Protein AF-A0A413T4M8-F1 (afdb_monomer_lite)

Foldseek 3Di:
DDWDDDCPPPDVPDDDDTDQFFQWEWEKEFEPDPQKDWQKKKKWFFAPAADRDDDDDDPPDDAHDIDMDMDGCVVPPAPDRITTDDITHFDDDPAWIKMWIWMQHNNDTDIEIDTGRGDDTQKYWYWYWDDDPRDIYTDIDIDGNDDPDPPDPDPPAFKAWDPVPKDADPPWDADPRRLEIEAEQAWDKIKTFMKGFPPWDKDKDDDWPQKDKDKAADDDPDDGDTDRGIMIIMTHHHADAPDDTAWMWTFIDDPPHTDGIRIYHYDHQQKHFPDAQADQDSVQEGESLADDFFFHTKMFGDDQKDKDKAFPPPAFPQWDWDADPDPRIITIGGADAALPPPQPFDKGKMKTWIAHPVRDTDDIHMYIYTRHDAHWWQDPNWTWHQAFFAFQQADRVRGCGSNNPPDDQVCVLVCLQPPDLVVNQSRLHFWDFAPDRGGFHWDADPLGIDTPPQDPDGDALQPDDQCNRHYPQKGFAADVVCQCVAQDQKHFAFAAWDWDQGVVRFIKIKHWDWHFHDDPNHTLGTWIWMWIAGPPPRIIRIHIHQAKADDDDHPRGDGQWAWARHYNHGQWTWIWRDDDNPDPPRGTIITHTDGDDSSMIHTYIIIRDDHPHYGD

Radius of gyration: 43.35 Å; chains: 1; bounding box: 119×50×100 Å

Sequence (616 aa):
MGGQVDLKYAGHGETLNMELRRSVARVDLMMPVEGVEVMSVTMRGIPADGLLFPSDGVPVGTPGETMTWTRQLTDEPLPEGGGVLRYLPVAPLEAPVEIEALLLVNGNRHWVRTQVPALKSNTVYTLRVLGMGAQAFLDVVASDWIETDPVTPEVSQKVYVDASGSVLPEGARLSLHADTVFVPFQNNVIRLAIAGTSGLQASIDGYVDGVRVELDTEADQRQKGMERIAMAEIESVKCMPGEKRGFIHLNFSADEVQEGRIVVAFDRNPFQVTEGRVSFGADGICDLGTYADGTLAHLELDGDYELRLRLPEGEDPWAKLFPGETDSEFVLEGGWKPNDPLADGRAQQVELVIYGSDGSELDSYVVKRRNWGLPVVCVNGTWWCKYNLRGNVRSFEDQVTIADDPVSADQLGEYLLTCSNERFLELLGDQYQGGNLQGLKLQSGDNGFWYEGFSASAQDFGAMDASAMAPAGYEIPDYDDFRFFAWGNDCALGYGSDAFDNGLGQRLSYTITERILTVNGKEYGPVNVYDFYHEADGSHWVMASLGHQWDASEGSVSRMVALFATSGRKGMTWGIEGYPANSSGGRRSWIKYAANNSSKTRTIRCIKTPVRYMYE

Structure (mmCIF, N/CA/C/O backbone):
data_AF-A0A413T4M8-F1
#
_entry.id   AF-A0A413T4M8-F1
#
loop_
_atom_site.group_PDB
_atom_site.id
_atom_site.type_symbol
_atom_site.label_atom_id
_atom_site.label_alt_id
_atom_site.label_comp_id
_atom_site.label_asym_id
_atom_site.label_entity_id
_atom_site.label_seq_id
_atom_site.pdbx_PDB_ins_code
_atom_site.Cartn_x
_atom_site.Cartn_y
_atom_site.Cartn_z
_atom_site.occupancy
_atom_site.B_iso_or_equiv
_atom_site.auth_seq_id
_atom_site.auth_comp_id
_atom_site.auth_asym_id
_atom_site.auth_atom_id
_atom_site.pdbx_PDB_model_num
ATOM 1 N N . MET A 1 1 ? -45.191 10.159 34.025 1.00 72.81 1 MET A N 1
ATOM 2 C CA . MET A 1 1 ? -44.902 11.468 34.655 1.00 72.81 1 MET A CA 1
ATOM 3 C C . MET A 1 1 ? -43.544 11.919 34.152 1.00 72.81 1 MET A C 1
ATOM 5 O O . MET A 1 1 ? -42.728 11.050 33.876 1.00 72.81 1 MET A O 1
ATOM 9 N N . GLY A 1 2 ? -43.319 13.219 33.996 1.00 69.62 2 GLY A N 1
ATOM 10 C CA . GLY A 1 2 ? -42.044 13.788 33.561 1.00 69.62 2 GLY A CA 1
ATOM 11 C C . GLY A 1 2 ? -41.648 14.962 34.453 1.00 69.62 2 GLY A C 1
ATOM 12 O O . GLY A 1 2 ? -42.515 15.649 34.994 1.00 69.62 2 GLY A O 1
ATOM 13 N N . GLY A 1 3 ? -40.348 15.165 34.624 1.00 71.25 3 GLY A N 1
ATOM 14 C CA . GLY A 1 3 ? -39.758 16.296 35.333 1.00 71.25 3 GLY A CA 1
ATOM 15 C C . GLY A 1 3 ? -38.363 16.572 34.784 1.00 71.25 3 GLY A C 1
ATOM 16 O O . GLY A 1 3 ? -37.712 15.671 34.259 1.00 71.25 3 GLY A O 1
ATOM 17 N N . GLN A 1 4 ? -37.924 17.822 34.863 1.00 74.50 4 GLN A N 1
ATOM 18 C CA . GLN A 1 4 ? -36.598 18.234 34.420 1.00 74.50 4 GLN A CA 1
ATOM 19 C C . GLN A 1 4 ? -36.006 19.174 35.466 1.00 74.50 4 GLN A C 1
ATOM 21 O O . GLN A 1 4 ? -36.710 20.025 36.007 1.00 74.50 4 GLN A O 1
ATOM 26 N N . VAL A 1 5 ? -34.713 19.020 35.741 1.00 76.06 5 VAL A N 1
ATOM 27 C CA . VAL A 1 5 ? -33.950 19.896 36.633 1.00 76.06 5 VAL A CA 1
ATOM 28 C C . VAL A 1 5 ? -32.667 20.331 35.925 1.00 76.06 5 VAL A C 1
ATOM 30 O O . VAL A 1 5 ? -32.027 19.523 35.251 1.00 76.06 5 VAL A O 1
ATOM 33 N N . ASP A 1 6 ? -32.323 21.616 36.021 1.00 74.38 6 ASP A N 1
ATOM 34 C CA . ASP A 1 6 ? -31.063 22.146 35.491 1.00 74.38 6 ASP A CA 1
ATOM 35 C C . ASP A 1 6 ? -29.937 21.871 36.493 1.00 74.38 6 ASP A C 1
ATOM 37 O O . ASP A 1 6 ? -30.046 22.187 37.678 1.00 74.38 6 ASP A O 1
ATOM 41 N N . LEU A 1 7 ? -28.852 21.278 36.004 1.00 75.94 7 LEU A N 1
ATOM 42 C CA . LEU A 1 7 ? -27.704 20.876 36.810 1.00 75.94 7 LEU A CA 1
ATOM 43 C C . LEU A 1 7 ? -26.599 21.939 36.857 1.00 75.94 7 LEU A C 1
ATOM 45 O O . LEU A 1 7 ? -25.630 21.761 37.588 1.00 75.94 7 LEU A O 1
ATOM 49 N N . LYS A 1 8 ? -26.723 23.055 36.122 1.00 74.06 8 LYS A N 1
ATOM 50 C CA . LYS A 1 8 ? -25.670 24.086 35.999 1.00 74.06 8 LYS A CA 1
ATOM 51 C C . LYS A 1 8 ? -25.175 24.678 37.321 1.00 74.06 8 LYS A C 1
ATOM 53 O O . LYS A 1 8 ? -24.082 25.236 37.346 1.00 74.06 8 LYS A O 1
ATOM 58 N N . TYR A 1 9 ? -25.960 24.575 38.391 1.00 61.00 9 TYR A N 1
ATOM 59 C CA . TYR A 1 9 ? -25.631 25.123 39.710 1.00 61.00 9 TYR A CA 1
ATOM 60 C C . TYR A 1 9 ? -25.617 24.073 40.827 1.00 61.00 9 TYR A C 1
ATOM 62 O O . TYR A 1 9 ? -25.522 24.446 41.992 1.00 61.00 9 TYR A O 1
ATOM 70 N N . ALA A 1 10 ? -25.724 22.783 40.496 1.00 64.81 10 ALA A N 1
ATOM 71 C CA . ALA A 1 10 ? -25.725 21.722 41.496 1.00 64.81 10 ALA A CA 1
ATOM 72 C C . ALA A 1 10 ? -24.299 21.466 42.010 1.00 64.81 10 ALA A C 1
ATOM 74 O O . ALA A 1 10 ? -23.398 21.148 41.229 1.00 64.81 10 ALA A O 1
ATOM 75 N N . GLY A 1 11 ? -24.085 21.612 43.320 1.00 60.09 11 GLY A N 1
ATOM 76 C CA . GLY A 1 11 ? -22.821 21.259 43.962 1.00 60.09 11 GLY A CA 1
ATOM 77 C C . GLY A 1 11 ? -22.603 19.744 44.013 1.00 60.09 11 GLY A C 1
ATOM 78 O O . GLY A 1 11 ? -23.547 18.953 44.014 1.00 60.09 11 GLY A O 1
ATOM 79 N N . HIS A 1 12 ? -21.340 19.316 44.089 1.00 53.00 12 HIS A N 1
ATOM 80 C CA . HIS A 1 12 ? -21.003 17.900 44.251 1.00 53.00 12 HIS A CA 1
ATOM 81 C C . HIS A 1 12 ? -21.592 17.361 45.570 1.00 53.00 12 HIS A C 1
ATOM 83 O O . HIS A 1 12 ? -21.214 17.815 46.648 1.00 53.00 12 HIS A O 1
ATOM 89 N N . GLY A 1 13 ? -22.499 16.382 45.486 1.00 61.88 13 GLY A N 1
ATOM 90 C CA . GLY A 1 13 ? -23.112 15.730 46.652 1.00 61.88 13 GLY A CA 1
ATOM 91 C C . GLY A 1 13 ? -24.388 16.387 47.196 1.00 61.88 13 GLY A C 1
ATOM 92 O O . GLY A 1 13 ? -24.892 15.944 48.226 1.00 61.88 13 GLY A O 1
ATOM 93 N N . GLU A 1 14 ? -24.936 17.410 46.532 1.00 64.88 14 GLU A N 1
ATOM 94 C CA . GLU A 1 14 ? -26.216 18.004 46.934 1.00 64.88 14 GLU A CA 1
ATOM 95 C C . GLU A 1 14 ? -27.418 17.167 46.478 1.00 64.88 14 GLU A C 1
ATOM 97 O O . GLU A 1 14 ? -27.469 16.642 45.366 1.00 64.88 14 GLU A O 1
ATOM 102 N N . THR A 1 15 ? -28.424 17.061 47.351 1.00 58.97 15 THR A N 1
ATOM 103 C CA . THR A 1 15 ? -29.712 16.449 47.006 1.00 58.97 15 THR A CA 1
ATOM 104 C C . THR A 1 15 ? -30.529 17.423 46.166 1.00 58.97 15 THR A C 1
ATOM 106 O O . THR A 1 15 ? -30.882 18.508 46.629 1.00 58.97 15 THR A O 1
ATOM 109 N N . LEU A 1 16 ? -30.861 17.023 44.941 1.00 65.25 16 LEU A N 1
ATOM 110 C CA . LEU A 1 16 ? -31.746 17.778 44.060 1.00 65.25 16 LEU A CA 1
ATOM 111 C C . LEU A 1 16 ? -33.169 17.236 44.159 1.00 65.25 16 LEU A C 1
ATOM 113 O O . LEU A 1 16 ? -33.408 16.044 43.974 1.00 65.25 16 LEU A O 1
ATOM 117 N N . ASN A 1 17 ? -34.123 18.131 44.400 1.00 68.12 17 ASN A N 1
ATOM 118 C CA . ASN A 1 17 ? -35.540 17.800 44.335 1.00 68.12 17 ASN A CA 1
ATOM 119 C C . ASN A 1 17 ? -36.047 18.058 42.915 1.00 68.12 17 ASN A C 1
ATOM 121 O O . ASN A 1 17 ? -36.022 19.194 42.442 1.00 68.12 17 ASN A O 1
ATOM 125 N N . MET A 1 18 ? -36.521 17.010 42.245 1.00 72.75 18 MET A N 1
ATOM 126 C CA . MET A 1 18 ? -37.172 17.109 40.941 1.00 72.75 18 MET A CA 1
ATOM 127 C C . MET A 1 18 ? -38.675 16.895 41.108 1.00 72.75 18 MET A C 1
ATOM 129 O O . MET A 1 18 ? -39.115 15.834 41.548 1.00 72.75 18 MET A O 1
ATOM 133 N N . GLU A 1 19 ? -39.470 17.895 40.733 1.00 72.25 19 GLU A N 1
ATOM 134 C CA . GLU A 1 19 ? -40.925 17.759 40.710 1.00 72.25 19 GLU A CA 1
ATOM 135 C C . GLU A 1 19 ? -41.342 16.944 39.476 1.00 72.25 19 GLU A C 1
ATOM 137 O O . GLU A 1 19 ? -41.067 17.325 38.336 1.00 72.25 19 GLU A O 1
ATOM 142 N N . LEU A 1 20 ? -42.011 15.813 39.699 1.00 73.00 20 LEU A N 1
ATOM 143 C CA . LEU A 1 20 ? -42.605 15.014 38.632 1.00 73.00 20 LEU A CA 1
ATOM 144 C C . LEU A 1 20 ? -44.057 15.440 38.413 1.00 73.00 20 LEU A C 1
ATOM 146 O O . LEU A 1 20 ? -44.863 15.427 39.342 1.00 73.00 20 LEU A O 1
ATOM 150 N N . ARG A 1 21 ? -44.421 15.751 37.166 1.00 73.62 21 ARG A N 1
ATOM 151 C CA . ARG A 1 21 ? -45.798 16.088 36.775 1.00 73.62 21 ARG A CA 1
ATOM 152 C C . ARG A 1 21 ? -46.383 15.029 35.851 1.00 73.62 21 ARG A C 1
ATOM 154 O O . ARG A 1 21 ? -45.683 14.410 35.045 1.00 73.62 21 ARG A O 1
ATOM 161 N N . ARG A 1 22 ? -47.691 14.779 35.953 1.00 82.00 22 ARG A N 1
ATOM 162 C CA . ARG A 1 22 ? -48.397 13.887 35.016 1.00 82.00 22 ARG A CA 1
ATOM 163 C C . ARG A 1 22 ? -48.385 14.515 33.624 1.00 82.00 22 ARG A C 1
ATOM 165 O O . ARG A 1 22 ? -48.766 15.666 33.479 1.00 82.00 22 ARG A O 1
ATOM 172 N N . SER A 1 23 ? -47.997 13.747 32.609 1.00 80.88 23 SER A N 1
ATOM 173 C CA . SER A 1 23 ? -47.945 14.168 31.197 1.00 80.88 23 SER A CA 1
ATOM 174 C C . SER A 1 23 ? -49.312 14.127 30.491 1.00 80.88 23 SER A C 1
ATOM 176 O O . SER A 1 23 ? -49.409 14.337 29.288 1.00 80.88 23 SER A O 1
ATOM 178 N N . VAL A 1 24 ? -50.381 13.845 31.238 1.00 87.25 24 VAL A N 1
ATOM 179 C CA . VAL A 1 24 ? -51.751 13.668 30.738 1.00 87.25 24 VAL A CA 1
ATOM 180 C C . VAL A 1 24 ? -52.717 14.604 31.463 1.00 87.25 24 VAL A C 1
ATOM 182 O O . VAL A 1 24 ? -52.433 15.055 32.577 1.00 87.25 24 VAL A O 1
ATOM 185 N N . ALA A 1 25 ? -53.865 14.868 30.845 1.00 89.00 25 ALA A N 1
ATOM 186 C CA . ALA A 1 25 ? -55.013 15.521 31.468 1.00 89.00 25 ALA A CA 1
ATOM 187 C C . ALA A 1 25 ? -56.034 14.466 31.922 1.00 89.00 25 ALA A C 1
ATOM 189 O O . ALA A 1 25 ? -56.146 13.406 31.306 1.00 89.00 25 ALA A O 1
ATOM 190 N N . ARG A 1 26 ? -56.808 14.748 32.971 1.00 91.44 26 ARG A N 1
ATOM 191 C CA . ARG A 1 26 ? -57.950 13.916 33.388 1.00 91.44 26 ARG A CA 1
ATOM 192 C C . ARG A 1 26 ? -59.250 14.630 33.049 1.00 91.44 26 ARG A C 1
ATOM 194 O O . ARG A 1 26 ? -59.364 15.821 33.312 1.00 91.44 26 ARG A O 1
ATOM 201 N N . VAL A 1 27 ? -60.224 13.919 32.492 1.00 91.44 27 VAL A N 1
ATOM 202 C CA . VAL A 1 27 ? -61.577 14.440 32.274 1.00 91.44 27 VAL A CA 1
ATOM 203 C C . VAL A 1 27 ? -62.548 13.685 33.167 1.00 91.44 27 VAL A C 1
ATOM 205 O O . VAL A 1 27 ? -62.638 12.460 33.082 1.00 91.44 27 VAL A O 1
ATOM 208 N N . ASP A 1 28 ? -63.291 14.427 33.979 1.00 89.94 28 ASP A N 1
ATOM 209 C CA . ASP A 1 28 ? -64.316 13.916 34.886 1.00 89.94 28 ASP A CA 1
ATOM 210 C C . ASP A 1 28 ? -65.698 14.376 34.404 1.00 89.94 28 ASP A C 1
ATOM 212 O O . ASP A 1 28 ? -65.832 15.436 33.794 1.00 89.94 28 ASP A O 1
ATOM 216 N N . LEU A 1 29 ? -66.742 13.600 34.689 1.00 87.44 29 LEU A N 1
ATOM 217 C CA . LEU A 1 29 ? -68.137 14.002 34.506 1.00 87.44 29 LEU A CA 1
ATOM 218 C C . LEU A 1 29 ? -68.797 14.127 35.870 1.00 87.44 29 LEU A C 1
ATOM 220 O O . LEU A 1 29 ? -68.722 13.199 36.667 1.00 87.44 29 LEU A O 1
ATOM 224 N N . MET A 1 30 ? -69.478 15.241 36.111 1.00 81.56 30 MET A N 1
ATOM 225 C CA . MET A 1 30 ? -70.286 15.479 37.300 1.00 81.56 30 MET A CA 1
ATOM 226 C C . MET A 1 30 ? -71.749 15.647 36.884 1.00 81.56 30 MET A C 1
ATOM 228 O O . MET A 1 30 ? -72.073 16.479 36.030 1.00 81.56 30 MET A O 1
ATOM 232 N N . MET A 1 31 ? -72.631 14.870 37.514 1.00 69.19 31 MET A N 1
ATOM 233 C CA . MET A 1 31 ? -74.070 14.840 37.225 1.00 69.19 31 MET A CA 1
ATOM 234 C C . MET A 1 31 ? -74.871 15.259 38.466 1.00 69.19 31 MET A C 1
ATOM 236 O O . MET A 1 31 ? -75.424 14.408 39.155 1.00 69.19 31 MET A O 1
ATOM 240 N N . PRO A 1 32 ? -74.921 16.560 38.801 1.00 55.16 32 PRO A N 1
ATOM 241 C CA . PRO A 1 32 ? -75.498 17.011 40.063 1.00 55.16 32 PRO A CA 1
ATOM 242 C C . PRO A 1 32 ? -77.024 17.217 40.018 1.00 55.16 32 PRO A C 1
ATOM 244 O O . PRO A 1 32 ? -77.591 17.662 41.012 1.00 55.16 32 PRO A O 1
ATOM 247 N N . VAL A 1 33 ? -77.695 16.966 38.884 1.00 62.00 33 VAL A N 1
ATOM 248 C CA . VAL A 1 33 ? -79.102 17.355 38.664 1.00 62.00 33 VAL A CA 1
ATOM 249 C C . VAL A 1 33 ? -80.013 16.131 38.573 1.00 62.00 33 VAL A C 1
ATOM 251 O O . VAL A 1 33 ? -79.901 15.326 37.652 1.00 62.00 33 VAL A O 1
ATOM 254 N N . GLU A 1 34 ? -80.954 16.032 39.509 1.00 61.72 34 GLU A N 1
ATOM 255 C CA . GLU A 1 34 ? -81.989 14.997 39.544 1.00 61.72 34 GLU A CA 1
ATOM 256 C C . GLU A 1 34 ? -82.920 15.116 38.314 1.00 61.72 34 GLU A C 1
ATOM 258 O O . GLU A 1 34 ? -83.369 16.210 37.969 1.00 61.72 34 GLU A O 1
ATOM 263 N N . GLY A 1 35 ? -83.194 14.004 37.619 1.00 62.88 35 GLY A N 1
ATOM 264 C CA . GLY A 1 35 ? -84.037 13.979 36.408 1.00 62.88 35 GLY A CA 1
ATOM 265 C C . GLY A 1 35 ? -83.316 14.235 35.071 1.00 62.88 35 GLY A C 1
ATOM 266 O O . GLY A 1 35 ? -83.982 14.337 34.033 1.00 62.88 35 GLY A O 1
ATOM 267 N N . VAL A 1 36 ? -81.978 14.320 35.074 1.00 71.62 36 VAL A N 1
ATOM 268 C CA . VAL A 1 36 ? -81.140 14.395 33.864 1.00 71.62 36 VAL A CA 1
ATOM 269 C C . VAL A 1 36 ? -80.190 13.201 33.796 1.00 71.62 36 VAL A C 1
ATOM 271 O O . VAL A 1 36 ? -79.350 13.019 34.673 1.00 71.62 36 VAL A O 1
ATOM 274 N N . GLU A 1 37 ? -80.266 12.427 32.716 1.00 78.38 37 GLU A N 1
ATOM 275 C CA . GLU A 1 37 ? -79.347 11.315 32.449 1.00 78.38 37 GLU A CA 1
ATOM 276 C C . GLU A 1 37 ? -78.401 11.673 31.300 1.00 78.38 37 GLU A C 1
ATOM 278 O O . GLU A 1 37 ? -78.826 12.198 30.272 1.00 78.38 37 GLU A O 1
ATOM 283 N N . VAL A 1 38 ? -77.108 11.376 31.439 1.00 83.38 38 VAL A N 1
ATOM 284 C CA . VAL A 1 38 ? -76.147 11.503 30.335 1.00 83.38 38 VAL A CA 1
ATOM 285 C C . VAL A 1 38 ? -76.077 10.155 29.633 1.00 83.38 38 VAL A C 1
ATOM 287 O O . VAL A 1 38 ? -75.626 9.178 30.216 1.00 83.38 38 VAL A O 1
ATOM 290 N N . MET A 1 39 ? -76.513 10.097 28.378 1.00 83.25 39 MET A N 1
ATOM 291 C CA . MET A 1 39 ? -76.513 8.864 27.591 1.00 83.25 39 MET A CA 1
ATOM 292 C C . MET A 1 39 ? -75.148 8.591 26.959 1.00 83.25 39 MET A C 1
ATOM 294 O O . MET A 1 39 ? -74.680 7.456 26.954 1.00 83.25 39 MET A O 1
ATOM 298 N N . SER A 1 40 ? -74.492 9.624 26.425 1.00 88.12 40 SER A N 1
ATOM 299 C CA . SER A 1 40 ? -73.185 9.478 25.778 1.00 88.12 40 SER A CA 1
ATOM 300 C C . SER A 1 40 ? -72.379 10.763 25.804 1.00 88.12 40 SER A C 1
ATOM 302 O O . SER A 1 40 ? -72.962 11.843 25.708 1.00 88.12 40 SER A O 1
ATOM 304 N N . VAL A 1 41 ? -71.052 10.644 25.814 1.00 91.19 41 VAL A N 1
ATOM 305 C CA . VAL A 1 41 ? -70.116 11.764 25.644 1.00 91.19 41 VAL A CA 1
ATOM 306 C C . VAL A 1 41 ? -69.178 11.465 24.479 1.00 91.19 41 VAL A C 1
ATOM 308 O O . VAL A 1 41 ? -68.605 10.380 24.404 1.00 91.19 41 VAL A O 1
ATOM 311 N N . THR A 1 42 ? -69.015 12.431 23.580 1.00 93.31 42 THR A N 1
ATOM 312 C CA . THR A 1 42 ? -68.083 12.409 22.451 1.00 93.31 42 THR A CA 1
ATOM 313 C C . THR A 1 42 ? -67.113 13.575 22.572 1.00 93.31 42 THR A C 1
ATOM 315 O O . THR A 1 42 ? -67.532 14.710 22.766 1.00 93.31 42 THR A O 1
ATOM 318 N N . MET A 1 43 ? -65.823 13.302 22.430 1.00 93.44 43 MET A N 1
ATOM 319 C CA . MET A 1 43 ? -64.750 14.289 22.406 1.00 93.44 43 MET A CA 1
ATOM 320 C C . MET A 1 43 ? -64.007 14.190 21.072 1.00 93.44 43 MET A C 1
ATOM 322 O O . MET A 1 43 ? -63.570 13.101 20.696 1.00 93.44 43 MET A O 1
ATOM 326 N N . ARG A 1 44 ? -63.877 15.301 20.346 1.00 92.38 44 ARG A N 1
ATOM 327 C CA . ARG A 1 44 ? -63.233 15.385 19.023 1.00 92.38 44 ARG A CA 1
ATOM 328 C C . ARG A 1 44 ? -62.028 16.315 19.081 1.00 92.38 44 ARG A C 1
ATOM 330 O O . ARG A 1 44 ? -62.022 17.269 19.852 1.00 92.38 44 ARG A O 1
ATOM 337 N N . GLY A 1 45 ? -61.025 16.038 18.251 1.00 86.69 45 GLY A N 1
ATOM 338 C CA . GLY A 1 45 ? -59.804 16.846 18.204 1.00 86.69 45 GLY A CA 1
ATOM 339 C C . GLY A 1 45 ? -58.832 16.557 19.353 1.00 86.69 45 GLY A C 1
ATOM 340 O O . GLY A 1 45 ? -58.008 17.404 19.672 1.00 86.69 45 GLY A O 1
ATOM 341 N N . ILE A 1 46 ? -58.925 15.386 19.998 1.00 88.62 46 ILE A N 1
ATOM 342 C CA . ILE A 1 46 ? -57.964 14.974 21.036 1.00 88.62 46 ILE A CA 1
ATOM 343 C C . ILE A 1 46 ? -56.638 14.624 20.343 1.00 88.62 46 ILE A C 1
ATOM 345 O O . ILE A 1 46 ? -56.698 13.949 19.316 1.00 88.62 46 ILE A O 1
ATOM 349 N N . PRO A 1 47 ? -55.457 14.986 20.874 1.00 84.00 47 PRO A N 1
ATOM 350 C CA . PRO A 1 47 ? -54.191 14.507 20.317 1.00 84.00 47 PRO A CA 1
ATOM 351 C C . PRO A 1 47 ? -54.134 12.967 20.320 1.00 84.00 47 PRO A C 1
ATOM 353 O O . PRO A 1 47 ? -54.613 12.345 21.268 1.00 84.00 47 PRO A O 1
ATOM 356 N N . ALA A 1 48 ? -53.570 12.330 19.293 1.00 81.56 48 ALA A N 1
ATOM 357 C CA . ALA A 1 48 ? -53.320 10.884 19.323 1.00 81.56 48 ALA A CA 1
ATOM 358 C C . ALA A 1 48 ? -52.168 10.530 20.284 1.00 81.56 48 ALA A C 1
ATOM 360 O O . ALA A 1 48 ? -52.280 9.573 21.049 1.00 81.56 48 ALA A O 1
ATOM 361 N N . ASP A 1 49 ? -51.128 11.370 20.316 1.00 80.19 49 ASP A N 1
ATOM 362 C CA . ASP A 1 49 ? -49.930 11.212 21.144 1.00 80.19 49 ASP A CA 1
ATOM 363 C C . ASP A 1 49 ? -49.725 12.406 22.090 1.00 80.19 49 ASP A C 1
ATOM 365 O O . ASP A 1 49 ? -50.201 13.516 21.842 1.00 80.19 49 ASP A O 1
ATOM 369 N N . GLY A 1 50 ? -49.014 12.182 23.199 1.00 75.50 50 GLY A N 1
ATOM 370 C CA . GLY A 1 50 ? -48.729 13.201 24.214 1.00 75.50 50 GLY A CA 1
ATOM 371 C C . GLY A 1 50 ? -47.234 13.403 24.450 1.00 75.50 50 GLY A C 1
ATOM 372 O O . GLY A 1 50 ? -46.433 12.488 24.266 1.00 75.50 50 GLY A O 1
ATOM 373 N N . LEU A 1 51 ? -46.853 14.597 24.904 1.00 74.31 51 LEU A N 1
ATOM 374 C CA . LEU A 1 51 ? -45.464 14.914 25.245 1.00 74.31 51 LEU A CA 1
ATOM 375 C C . LEU A 1 51 ? -45.123 14.462 26.670 1.00 74.31 51 LEU A C 1
ATOM 377 O O . LEU A 1 51 ? -45.863 14.731 27.615 1.00 74.31 51 LEU A O 1
ATOM 381 N N . LEU A 1 52 ? -43.957 13.830 26.844 1.00 72.75 52 LEU A N 1
ATOM 382 C CA . LEU A 1 52 ? -43.450 13.457 28.172 1.00 72.75 52 LEU A CA 1
ATOM 383 C C . LEU A 1 52 ? -43.055 14.691 29.007 1.00 72.75 52 LEU A C 1
ATOM 385 O O . LEU A 1 52 ? -43.261 14.695 30.220 1.00 72.75 52 LEU A O 1
ATOM 389 N N . PHE A 1 53 ? -42.555 15.741 28.344 1.00 71.69 53 PHE A N 1
ATOM 390 C CA . PHE A 1 53 ? -42.175 17.027 28.937 1.00 71.69 53 PHE A CA 1
ATOM 391 C C . PHE A 1 53 ? -42.939 18.165 28.241 1.00 71.69 53 PHE A C 1
ATOM 393 O O . PHE A 1 53 ? -42.487 18.675 27.215 1.00 71.69 53 PHE A O 1
ATOM 400 N N . PRO A 1 54 ? -44.125 18.540 28.739 1.00 60.94 54 PRO A N 1
ATOM 401 C CA . PRO A 1 54 ? -44.877 19.663 28.196 1.00 60.94 54 PRO A CA 1
ATOM 402 C C . PRO A 1 54 ? -44.203 20.969 28.635 1.00 60.94 54 PRO A C 1
ATOM 404 O O . PRO A 1 54 ? -44.325 21.381 29.785 1.00 60.94 54 PRO A O 1
ATOM 407 N N . SER A 1 55 ? -43.447 21.601 27.742 1.00 55.97 55 SER A N 1
ATOM 408 C CA . SER A 1 55 ? -42.823 22.905 27.983 1.00 55.97 55 SER A CA 1
ATOM 409 C C . SER A 1 55 ? -43.677 24.040 27.419 1.00 55.97 55 SER A C 1
ATOM 411 O O . SER A 1 55 ? -44.159 23.976 26.286 1.00 55.97 55 SER A O 1
ATOM 413 N N . ASP A 1 56 ? -43.830 25.112 28.202 1.00 51.62 56 ASP A N 1
ATOM 414 C CA . ASP A 1 56 ? -44.334 26.391 27.705 1.00 51.62 56 ASP A CA 1
ATOM 415 C C . ASP A 1 56 ? -43.343 26.915 26.649 1.00 51.62 56 ASP A C 1
ATOM 417 O O . ASP A 1 56 ? -42.231 27.326 26.979 1.00 51.62 56 ASP A O 1
ATOM 421 N N . GLY A 1 57 ? -43.722 26.868 25.368 1.00 50.41 57 GLY A N 1
ATOM 422 C CA . GLY A 1 57 ? -42.942 27.468 24.279 1.00 50.41 57 GLY A CA 1
ATOM 423 C C . GLY A 1 57 ? -42.272 26.514 23.285 1.00 50.41 57 GLY A C 1
ATOM 424 O O . GLY A 1 57 ? -41.475 26.986 22.475 1.00 50.41 57 GLY A O 1
ATOM 425 N N . VAL A 1 58 ? -42.597 25.214 23.268 1.00 49.84 58 VAL A N 1
ATOM 426 C CA . VAL A 1 58 ? -42.307 24.391 22.074 1.00 49.84 58 VAL A CA 1
ATOM 427 C C . VAL A 1 58 ? -43.174 24.926 20.930 1.00 49.84 58 VAL A C 1
ATOM 429 O O . VAL A 1 58 ? -44.393 25.012 21.105 1.00 49.84 58 VAL A O 1
ATOM 432 N N . PRO A 1 59 ? -42.591 25.328 19.782 1.00 47.22 59 PRO A N 1
ATOM 433 C CA . PRO A 1 59 ? -43.378 25.756 18.634 1.00 47.22 59 PRO A CA 1
ATOM 434 C C . PRO A 1 59 ? -44.362 24.646 18.279 1.00 47.22 59 PRO A C 1
ATOM 436 O O . PRO A 1 59 ? -43.992 23.475 18.352 1.00 47.22 59 PRO A O 1
ATOM 439 N N . VAL A 1 60 ? -45.591 25.004 17.899 1.00 53.41 60 VAL A N 1
ATOM 440 C CA . VAL A 1 60 ? -46.566 24.053 17.351 1.00 53.41 60 VAL A CA 1
ATOM 441 C C . VAL A 1 60 ? -45.915 23.379 16.138 1.00 53.41 60 VAL A C 1
ATOM 443 O O . VAL A 1 60 ? -45.859 23.941 15.047 1.00 53.41 60 VAL A O 1
ATOM 446 N N . GLY A 1 61 ? -45.302 22.218 16.364 1.00 49.66 61 GLY A N 1
ATOM 447 C CA . GLY A 1 61 ? -44.837 21.329 15.313 1.00 49.66 61 GLY A CA 1
ATOM 448 C C . GLY A 1 61 ? -46.051 20.733 14.614 1.00 49.66 61 GLY A C 1
ATOM 449 O O . GLY A 1 61 ? -47.132 20.691 15.197 1.00 49.66 61 GLY A O 1
ATOM 450 N N . THR A 1 62 ? -45.858 20.321 13.362 1.00 48.69 62 THR A N 1
ATOM 451 C CA . THR A 1 62 ? -46.851 19.770 12.425 1.00 48.69 62 THR A CA 1
ATOM 452 C C . THR A 1 62 ? -48.032 19.086 13.128 1.00 48.69 62 THR A C 1
ATOM 454 O O . THR A 1 62 ? -47.765 18.227 13.970 1.00 48.69 62 THR A O 1
ATOM 457 N N . PRO A 1 63 ? -49.302 19.427 12.806 1.00 53.47 63 PRO A N 1
ATOM 458 C CA . PRO A 1 63 ? -50.452 18.955 13.567 1.00 53.47 63 PRO A CA 1
ATOM 459 C C . PRO A 1 63 ? -50.397 17.438 13.720 1.00 53.47 63 PRO A C 1
ATOM 461 O O . PRO A 1 63 ? -50.465 16.706 12.730 1.00 53.47 63 PRO A O 1
ATOM 464 N N . GLY A 1 64 ? -50.223 16.981 14.961 1.00 61.91 64 GLY A N 1
ATOM 465 C CA . GLY A 1 64 ? -50.312 15.565 15.283 1.00 61.91 64 GLY A CA 1
ATOM 466 C C . GLY A 1 64 ? -51.687 15.042 14.879 1.00 61.91 64 GLY A C 1
ATOM 467 O O . GLY A 1 64 ? -52.672 15.786 14.887 1.00 61.91 64 GLY A O 1
ATOM 468 N N . GLU A 1 65 ? -51.758 13.767 14.502 1.00 74.62 65 GLU A N 1
ATOM 469 C CA . GLU A 1 65 ? -53.035 13.119 14.222 1.00 74.62 65 GLU A CA 1
ATOM 470 C C . GLU A 1 65 ? -53.979 13.333 15.415 1.00 74.62 65 GLU A C 1
ATOM 472 O O . GLU A 1 65 ? -53.577 13.216 16.576 1.00 74.62 65 GLU A O 1
ATOM 477 N N . THR A 1 66 ? -55.227 13.718 15.140 1.00 84.62 66 THR A N 1
ATOM 478 C CA . THR A 1 66 ? -56.237 13.874 16.189 1.00 84.62 66 THR A CA 1
ATOM 479 C C . THR A 1 66 ? -57.207 12.712 16.142 1.00 84.62 66 THR A C 1
ATOM 481 O O . THR A 1 66 ? -57.556 12.210 15.075 1.00 84.62 66 THR A O 1
ATOM 484 N N . MET A 1 67 ? -57.681 12.296 17.309 1.00 88.06 67 MET A N 1
ATOM 485 C CA . MET A 1 67 ? -58.664 11.237 17.438 1.00 88.06 67 MET A CA 1
ATOM 486 C C . MET A 1 67 ? -60.007 11.762 17.947 1.00 88.06 67 MET A C 1
ATOM 488 O O . MET A 1 67 ? -60.114 12.802 18.606 1.00 88.06 67 MET A O 1
ATOM 492 N N . THR A 1 68 ? -61.055 10.996 17.644 1.00 91.81 68 THR A N 1
ATOM 493 C CA . THR A 1 68 ? -62.373 11.135 18.265 1.00 91.81 68 THR A CA 1
ATOM 494 C C . THR A 1 68 ? -62.570 9.998 19.253 1.00 91.81 68 THR A C 1
ATOM 496 O O . THR A 1 68 ? -62.340 8.836 18.927 1.00 91.81 68 THR A O 1
ATOM 499 N N . TRP A 1 69 ? -63.029 10.327 20.452 1.00 92.19 69 TRP A N 1
ATOM 500 C CA . TRP A 1 69 ? -63.424 9.350 21.452 1.00 92.19 69 TRP A CA 1
ATOM 501 C C . TRP A 1 69 ? -64.899 9.495 21.784 1.00 92.19 69 TRP A C 1
ATOM 503 O O . TRP A 1 69 ? -65.376 10.606 21.987 1.00 92.19 69 TRP A O 1
ATOM 513 N N . THR A 1 70 ? -65.599 8.373 21.912 1.00 88.81 70 THR A N 1
ATOM 514 C CA . THR A 1 70 ? -67.003 8.339 22.320 1.00 88.81 70 THR A CA 1
ATOM 515 C C . THR A 1 70 ? -67.192 7.267 23.380 1.00 88.81 70 THR A C 1
ATOM 517 O O . THR A 1 70 ? -66.698 6.152 23.222 1.00 88.81 70 THR A O 1
ATOM 520 N N . ARG A 1 71 ? -67.940 7.587 24.437 1.00 86.12 71 ARG A N 1
ATOM 521 C CA . ARG A 1 71 ? -68.383 6.632 25.456 1.00 86.12 71 ARG A CA 1
ATOM 522 C C . ARG A 1 71 ? -69.895 6.670 25.586 1.00 86.12 71 ARG A C 1
ATOM 524 O O . ARG A 1 71 ? -70.471 7.741 25.777 1.00 86.12 71 ARG A O 1
ATOM 531 N N . GLN A 1 72 ? -70.514 5.497 25.495 1.00 85.44 72 GLN A N 1
ATOM 532 C CA . GLN A 1 72 ? -71.916 5.282 25.841 1.00 85.44 72 GLN A CA 1
ATOM 533 C C . GLN A 1 72 ? -71.987 4.969 27.337 1.00 85.44 72 GLN A C 1
ATOM 535 O O . GLN A 1 72 ? -71.361 4.021 27.803 1.00 85.44 72 GLN A O 1
ATOM 540 N N . LEU A 1 73 ? -72.704 5.788 28.101 1.00 82.50 73 LEU A N 1
ATOM 541 C CA . LEU A 1 73 ? -72.858 5.620 29.551 1.00 82.50 73 LEU A CA 1
ATOM 542 C C . LEU A 1 73 ? -74.039 4.706 29.907 1.00 82.50 73 LEU A C 1
ATOM 544 O O . LEU A 1 73 ? -74.200 4.340 31.065 1.00 82.50 73 LEU A O 1
ATOM 548 N N . THR A 1 74 ? -74.842 4.307 28.915 1.00 75.62 74 THR A N 1
ATOM 549 C CA . THR A 1 74 ? -75.884 3.280 29.069 1.00 75.62 74 THR A CA 1
ATOM 550 C C . THR A 1 74 ? -75.309 1.884 29.272 1.00 75.62 74 THR A C 1
ATOM 552 O O . THR A 1 74 ? -75.927 1.065 29.945 1.00 75.62 74 THR A O 1
ATOM 555 N N . ASP A 1 75 ? -74.141 1.620 28.685 1.00 73.50 75 ASP A N 1
ATOM 556 C CA . ASP A 1 75 ? -73.526 0.291 28.672 1.00 73.50 75 ASP A CA 1
ATOM 557 C C . ASP A 1 75 ? -72.583 0.119 29.875 1.00 73.50 75 ASP A C 1
ATOM 559 O O . ASP A 1 75 ? -72.499 -0.955 30.464 1.00 73.50 75 ASP A O 1
ATOM 563 N N . GLU A 1 76 ? -71.927 1.211 30.282 1.00 72.00 76 GLU A N 1
ATOM 564 C CA . GLU A 1 76 ? -71.059 1.294 31.457 1.00 72.00 76 GLU A CA 1
ATOM 565 C C . GLU A 1 76 ? -71.362 2.577 32.253 1.00 72.00 76 GLU A C 1
ATOM 567 O O . GLU A 1 76 ? -70.753 3.626 31.994 1.00 72.00 76 GLU A O 1
ATOM 572 N N . PRO A 1 77 ? -72.304 2.530 33.211 1.00 73.88 77 PRO A N 1
ATOM 573 C CA . PRO A 1 77 ? -72.666 3.700 33.998 1.00 73.88 77 PRO A CA 1
ATOM 574 C C . PRO A 1 77 ? -71.526 4.120 34.932 1.00 73.88 77 PRO A C 1
ATOM 576 O O . PRO A 1 77 ? -70.782 3.293 35.464 1.00 73.88 77 PRO A O 1
ATOM 579 N N . LEU A 1 78 ? -71.400 5.429 35.153 1.00 74.50 78 LEU A N 1
ATOM 580 C CA . LEU A 1 78 ? -70.503 5.972 36.173 1.00 74.50 78 LEU A CA 1
ATOM 581 C C . LEU A 1 78 ? -71.121 5.840 37.577 1.00 74.50 78 LEU A C 1
ATOM 583 O O . LEU A 1 78 ? -72.342 5.713 37.698 1.00 74.50 78 LEU A O 1
ATOM 587 N N . PRO A 1 79 ? -70.299 5.902 38.642 1.00 72.88 79 PRO A N 1
ATOM 588 C CA . PRO A 1 79 ? -70.793 5.986 40.012 1.00 72.88 79 PRO A CA 1
ATOM 589 C C . PRO A 1 79 ? -71.782 7.143 40.215 1.00 72.88 79 PRO A C 1
ATOM 591 O O . PRO A 1 79 ? -71.742 8.160 39.517 1.00 72.88 79 PRO A O 1
ATOM 594 N N . GLU A 1 80 ? -72.658 6.992 41.207 1.00 64.69 80 GLU A N 1
ATOM 595 C CA . GLU A 1 80 ? -73.659 7.995 41.570 1.00 64.69 80 GLU A CA 1
ATOM 596 C C . GLU A 1 80 ? -72.985 9.344 41.897 1.00 64.69 80 GLU A C 1
ATOM 598 O O . GLU A 1 80 ? -72.057 9.412 42.702 1.00 64.69 80 GLU A O 1
ATOM 603 N N . GLY A 1 81 ? -73.415 10.420 41.225 1.00 63.56 81 GLY A N 1
ATOM 604 C CA . GLY A 1 81 ? -72.809 11.757 41.325 1.00 63.56 81 GLY A CA 1
ATOM 605 C C . GLY A 1 81 ? -71.716 12.069 40.290 1.00 63.56 81 GLY A C 1
ATOM 606 O O . GLY A 1 81 ? -71.379 13.243 40.103 1.00 63.56 81 GLY A O 1
ATOM 607 N N . GLY A 1 82 ? -71.226 11.068 39.551 1.00 76.56 82 GLY A N 1
ATOM 608 C CA . GLY A 1 82 ? -70.233 11.229 38.487 1.00 76.56 82 GLY A CA 1
ATOM 609 C C . GLY A 1 82 ? -68.904 10.512 38.749 1.00 76.56 82 GLY A C 1
ATOM 610 O O . GLY A 1 82 ? -68.741 9.788 39.728 1.00 76.56 82 GLY A O 1
ATOM 611 N N . GLY A 1 83 ? -67.930 10.692 37.854 1.00 81.88 83 GLY A N 1
ATOM 612 C CA . GLY A 1 83 ? -66.624 10.037 37.955 1.00 81.88 83 GLY A CA 1
ATOM 613 C C . GLY A 1 83 ? -65.684 10.315 36.783 1.00 81.88 83 GLY A C 1
ATOM 614 O O . GLY A 1 83 ? -65.984 11.116 35.896 1.00 81.88 83 GLY A O 1
ATOM 615 N N . VAL A 1 84 ? -64.534 9.636 36.783 1.00 87.50 84 VAL A N 1
ATOM 616 C CA . VAL A 1 84 ? -63.509 9.779 35.739 1.00 87.50 84 VAL A CA 1
ATOM 617 C C . VAL A 1 84 ? -64.029 9.217 34.415 1.00 87.50 84 VAL A C 1
ATOM 619 O O . VAL A 1 84 ? -64.390 8.042 34.316 1.00 87.50 84 VAL A O 1
ATOM 622 N N . LEU A 1 85 ? -64.040 10.049 33.374 1.00 88.44 85 LEU A N 1
ATOM 623 C CA . LEU A 1 85 ? -64.384 9.627 32.019 1.00 88.44 85 LEU A CA 1
ATOM 624 C C . LEU A 1 85 ? -63.181 9.035 31.298 1.00 88.44 85 LEU A C 1
ATOM 626 O O . LEU A 1 85 ? -63.301 7.949 30.728 1.00 88.44 85 LEU A O 1
ATOM 630 N N . ARG A 1 86 ? -62.059 9.768 31.276 1.00 89.12 86 ARG A N 1
ATOM 631 C CA . ARG A 1 86 ? -60.843 9.363 30.561 1.00 89.12 86 ARG A CA 1
ATOM 632 C C . ARG A 1 86 ? -59.618 10.192 30.958 1.00 89.12 86 ARG A C 1
ATOM 634 O O . ARG A 1 86 ? -59.739 11.359 31.322 1.00 89.12 86 ARG A O 1
ATOM 641 N N . TYR A 1 87 ? -58.436 9.602 30.792 1.00 90.50 87 TYR A N 1
ATOM 642 C CA . TYR A 1 87 ? -57.162 10.322 30.739 1.00 90.50 87 TYR A CA 1
ATOM 643 C C . TYR A 1 87 ? -56.789 10.617 29.286 1.00 90.50 87 TYR A C 1
ATOM 645 O O . TYR A 1 87 ? -56.805 9.709 28.452 1.00 90.50 87 TYR A O 1
ATOM 653 N N . LEU A 1 88 ? -56.478 11.873 28.979 1.00 89.12 88 LEU A N 1
ATOM 654 C CA . LEU A 1 88 ? -56.177 12.332 27.627 1.00 89.12 88 LEU A CA 1
ATOM 655 C C . LEU A 1 88 ? -54.690 12.681 27.484 1.00 89.12 88 LEU A C 1
ATOM 657 O O . LEU A 1 88 ? -54.132 13.325 28.381 1.00 89.12 88 LEU A O 1
ATOM 661 N N . PRO A 1 89 ? -54.050 12.296 26.365 1.00 85.94 89 PRO A N 1
ATOM 662 C CA . PRO A 1 89 ? -52.728 12.805 26.026 1.00 85.94 89 PRO A CA 1
ATOM 663 C C . PRO A 1 89 ? -52.775 14.326 25.843 1.00 85.94 89 PRO A C 1
ATOM 665 O O . PRO A 1 89 ? -53.797 14.895 25.448 1.00 85.94 89 PRO A O 1
ATOM 668 N N . VAL A 1 90 ? -51.659 14.985 26.155 1.00 82.50 90 VAL A N 1
ATOM 669 C CA . VAL A 1 90 ? -51.518 16.438 26.042 1.00 82.50 90 VAL A CA 1
ATOM 670 C C . VAL A 1 90 ? -50.396 16.768 25.068 1.00 82.50 90 VAL A C 1
ATOM 672 O O . VAL A 1 90 ? -49.252 16.351 25.255 1.00 82.50 90 VAL A O 1
ATOM 675 N N . ALA A 1 91 ? -50.738 17.547 24.049 1.00 76.12 91 ALA A N 1
ATOM 676 C CA . ALA A 1 91 ? -49.823 18.132 23.081 1.00 76.12 91 ALA A CA 1
ATOM 677 C C . ALA A 1 91 ? -50.361 19.515 22.660 1.00 76.12 91 ALA A C 1
ATOM 679 O O . ALA A 1 91 ? -51.564 19.761 22.812 1.00 76.12 91 ALA A O 1
ATOM 680 N N . PRO A 1 92 ? -49.513 20.423 22.145 1.00 72.75 92 PRO A N 1
ATOM 681 C CA . PRO A 1 92 ? -49.978 21.671 21.549 1.00 72.75 92 PRO A CA 1
ATOM 682 C C . PRO A 1 92 ? -50.963 21.385 20.407 1.00 72.75 92 PRO A C 1
ATOM 684 O O . PRO A 1 92 ? -50.639 20.651 19.477 1.00 72.75 92 PRO A O 1
ATOM 687 N N . LEU A 1 93 ? -52.162 21.963 20.484 1.00 68.00 93 LEU A N 1
ATOM 688 C CA . LEU A 1 93 ? -53.189 21.873 19.446 1.00 68.00 93 LEU A CA 1
ATOM 689 C C . LEU A 1 93 ? -53.476 23.263 18.875 1.00 68.00 93 LEU A C 1
ATOM 691 O O . LEU A 1 93 ? -53.496 24.245 19.615 1.00 68.00 93 LEU A O 1
ATOM 695 N N . GLU A 1 94 ? -53.746 23.336 17.570 1.00 67.31 94 GLU A N 1
ATOM 696 C CA . GLU A 1 94 ? -54.203 24.571 16.911 1.00 67.31 94 GLU A CA 1
ATOM 697 C C . GLU A 1 94 ? -55.701 24.840 17.130 1.00 67.31 94 GLU A C 1
ATOM 699 O O . GLU A 1 94 ? -56.140 25.989 17.095 1.00 67.31 94 GLU A O 1
ATOM 704 N N . ALA A 1 95 ? -56.485 23.784 17.363 1.00 77.31 95 ALA A N 1
ATOM 705 C CA . ALA A 1 95 ? -57.933 23.831 17.532 1.00 77.31 95 ALA A CA 1
ATOM 706 C C . ALA A 1 95 ? -58.352 23.310 18.921 1.00 77.31 95 ALA A C 1
ATOM 708 O O . ALA A 1 95 ? -57.674 22.445 19.481 1.00 77.31 95 ALA A O 1
ATOM 709 N N . PRO A 1 96 ? -59.469 23.808 19.483 1.00 86.62 96 PRO A N 1
ATOM 710 C CA . PRO A 1 96 ? -59.978 23.332 20.763 1.00 86.62 96 PRO A CA 1
ATOM 711 C C . PRO A 1 96 ? -60.470 21.881 20.674 1.00 86.62 96 PRO A C 1
ATOM 713 O O . PRO A 1 96 ? -60.943 21.432 19.629 1.00 86.62 96 PRO A O 1
ATOM 716 N N . VAL A 1 97 ? -60.443 21.168 21.801 1.00 89.56 97 VAL A N 1
ATOM 717 C CA . VAL A 1 97 ? -61.111 19.864 21.917 1.00 89.56 97 VAL A CA 1
ATOM 718 C C . VAL A 1 97 ? -62.609 20.110 22.050 1.00 89.56 97 VAL A C 1
ATOM 720 O O . VAL A 1 97 ? -63.062 20.692 23.039 1.00 89.56 97 VAL A O 1
ATOM 723 N N . GLU A 1 98 ? -63.379 19.667 21.062 1.00 93.38 98 GLU A N 1
ATOM 724 C CA . GLU A 1 98 ? -64.835 19.779 21.069 1.00 93.38 98 GLU A CA 1
ATOM 725 C C . GLU A 1 98 ? -65.448 18.636 21.871 1.00 93.38 98 GLU A C 1
ATOM 727 O O . GLU A 1 98 ? -65.083 17.472 21.698 1.00 93.38 98 GLU A O 1
ATOM 732 N N . ILE A 1 99 ? -66.412 18.955 22.728 1.00 92.62 99 ILE A N 1
ATOM 733 C CA . ILE A 1 99 ? -67.093 17.990 23.584 1.00 92.62 99 ILE A CA 1
ATOM 734 C C . ILE A 1 99 ? -68.589 18.089 23.330 1.00 92.62 99 ILE A C 1
ATOM 736 O O . ILE A 1 99 ? -69.192 19.153 23.456 1.00 92.62 99 ILE A O 1
ATOM 740 N N . GLU A 1 100 ? -69.200 16.962 23.003 1.00 92.31 100 GLU A N 1
ATOM 741 C CA . GLU A 1 100 ? -70.624 16.825 22.745 1.00 92.31 100 GLU A CA 1
ATOM 742 C C . GLU A 1 100 ? -71.200 15.735 23.655 1.00 92.31 100 GLU A C 1
ATOM 744 O O . GLU A 1 100 ? -70.660 14.633 23.731 1.00 92.31 100 GLU A O 1
ATOM 749 N N . ALA A 1 101 ? -72.307 16.021 24.337 1.00 88.00 101 ALA A N 1
ATOM 750 C CA . ALA A 1 101 ? -73.010 15.042 25.156 1.00 88.00 101 ALA A CA 1
ATOM 751 C C . ALA A 1 101 ? -74.478 14.917 24.738 1.00 88.00 101 ALA A C 1
ATOM 753 O O . ALA A 1 101 ? -75.145 15.912 24.441 1.00 88.00 101 ALA A O 1
ATOM 754 N N . LEU A 1 102 ? -74.980 13.682 24.740 1.00 85.75 102 LEU A N 1
ATOM 755 C CA . LEU A 1 102 ? -76.397 13.374 24.583 1.00 85.75 102 LEU A CA 1
ATOM 756 C C . LEU A 1 102 ? -77.007 13.208 25.970 1.00 85.75 102 LEU A C 1
ATOM 758 O O . LEU A 1 102 ? -76.611 12.316 26.718 1.00 85.75 102 LEU A O 1
ATOM 762 N N . LEU A 1 103 ? -77.976 14.053 26.291 1.00 83.88 103 LEU A N 1
ATOM 763 C CA . LEU A 1 103 ? -78.698 14.057 27.555 1.00 83.88 103 LEU A CA 1
ATOM 764 C C . LEU A 1 103 ? -80.132 13.567 27.352 1.00 83.88 103 LEU A C 1
ATOM 766 O O . LEU A 1 103 ? -80.747 13.849 26.322 1.00 83.88 103 LEU A O 1
ATOM 770 N N . LEU A 1 104 ? -80.685 12.899 28.356 1.00 77.81 104 LEU A N 1
ATOM 771 C CA . LEU A 1 104 ? -82.107 12.629 28.499 1.00 77.81 104 LEU A CA 1
ATOM 772 C C . LEU A 1 104 ? -82.638 13.494 29.645 1.00 77.81 104 LEU A C 1
ATOM 774 O O . LEU A 1 104 ? -82.276 13.296 30.801 1.00 77.81 104 LEU A O 1
ATOM 778 N N . VAL A 1 105 ? -83.481 14.471 29.324 1.00 71.38 105 VAL A N 1
ATOM 779 C CA . VAL A 1 105 ? -84.100 15.375 30.304 1.00 71.38 105 VAL A CA 1
ATOM 780 C C . VAL A 1 105 ? -85.595 15.108 30.286 1.00 71.38 105 VAL A C 1
ATOM 782 O O . VAL A 1 105 ? -86.248 15.332 29.264 1.00 71.38 105 VAL A O 1
ATOM 785 N N . ASN A 1 106 ? -86.148 14.594 31.389 1.00 69.56 106 ASN A N 1
ATOM 786 C CA . ASN A 1 106 ? -87.573 14.244 31.489 1.00 69.56 106 ASN A CA 1
ATOM 787 C C . ASN A 1 106 ? -88.079 13.377 30.309 1.00 69.56 106 ASN A C 1
ATOM 789 O O . ASN A 1 106 ? -89.176 13.590 29.793 1.00 69.56 106 ASN A O 1
ATOM 793 N N . GLY A 1 107 ? -87.254 12.433 29.837 1.00 68.50 107 GLY A N 1
ATOM 794 C CA . GLY A 1 107 ? -87.575 11.523 28.728 1.00 68.50 107 GLY A CA 1
ATOM 795 C C . GLY A 1 107 ? -87.326 12.062 27.310 1.00 68.50 107 GLY A C 1
ATOM 796 O O . GLY A 1 107 ? -87.467 11.302 26.353 1.00 68.50 107 GLY A O 1
ATOM 797 N N . ASN A 1 108 ? -86.912 13.325 27.146 1.00 72.00 108 ASN A N 1
ATOM 798 C CA . ASN A 1 108 ? -86.566 13.909 25.844 1.00 72.00 108 ASN A CA 1
ATOM 799 C C . ASN A 1 108 ? -85.051 13.982 25.634 1.00 72.00 108 ASN A C 1
ATOM 801 O O . ASN A 1 108 ? -84.297 14.271 26.560 1.00 72.00 108 ASN A O 1
ATOM 805 N N . ARG A 1 109 ? -84.603 13.738 24.397 1.00 76.81 109 ARG A N 1
ATOM 806 C CA . ARG A 1 109 ? -83.182 13.755 24.026 1.00 76.81 109 ARG A CA 1
ATOM 807 C C . ARG A 1 109 ? -82.708 15.166 23.681 1.00 76.81 109 ARG A C 1
ATOM 809 O O . ARG A 1 109 ? -83.284 15.808 22.805 1.00 76.81 109 ARG A O 1
ATOM 816 N N . HIS A 1 110 ? -81.618 15.603 24.303 1.00 76.50 110 HIS A N 1
ATOM 817 C CA . HIS A 1 110 ? -80.978 16.897 24.075 1.00 76.50 110 HIS A CA 1
ATOM 818 C C . HIS A 1 110 ? -79.491 16.719 23.772 1.00 76.50 110 HIS A C 1
ATOM 820 O O . HIS A 1 110 ? -78.777 16.067 24.527 1.00 76.50 110 HIS A O 1
ATOM 826 N N . TRP A 1 111 ? -79.014 17.332 22.690 1.00 80.56 111 TRP A N 1
ATOM 827 C CA . TRP A 1 111 ? -77.583 17.428 22.403 1.00 80.56 111 TRP A CA 1
ATOM 828 C C . TRP A 1 111 ? -77.031 18.737 22.954 1.00 80.56 111 TRP A C 1
ATOM 830 O O . TRP A 1 111 ? -77.547 19.810 22.637 1.00 80.56 111 TRP A O 1
ATOM 840 N N . VAL A 1 112 ? -75.974 18.644 23.754 1.00 83.44 112 VAL A N 1
ATOM 841 C CA . VAL A 1 112 ? -75.259 19.796 24.315 1.00 83.44 112 VAL A CA 1
ATOM 842 C C . VAL A 1 112 ? -73.800 19.752 23.892 1.00 83.44 112 VAL A C 1
ATOM 844 O O . VAL A 1 112 ? -73.227 18.674 23.738 1.00 83.44 112 VAL A O 1
ATOM 847 N N . ARG A 1 113 ? -73.200 20.925 23.683 1.00 88.19 113 ARG A N 1
ATOM 848 C CA . ARG A 1 113 ? -71.819 21.064 23.212 1.00 88.19 113 ARG A CA 1
ATOM 849 C C . ARG A 1 113 ? -71.057 22.086 24.038 1.00 88.19 113 ARG A C 1
ATOM 851 O O . ARG A 1 113 ? -71.632 23.082 24.467 1.00 88.19 113 ARG A O 1
ATOM 858 N N . THR A 1 114 ? -69.768 21.839 24.213 1.00 90.25 114 THR A N 1
ATOM 859 C CA . THR A 1 114 ? -68.793 22.753 24.809 1.00 90.25 114 THR A CA 1
ATOM 860 C C . THR A 1 114 ? -67.412 22.481 24.209 1.00 90.25 114 THR A C 1
ATOM 862 O O . THR A 1 114 ? -67.262 21.588 23.374 1.00 90.25 114 THR A O 1
ATOM 865 N N . GLN A 1 115 ? -66.401 23.252 24.595 1.00 91.25 115 GLN A N 1
ATOM 866 C CA . GLN A 1 115 ? -65.049 23.099 24.066 1.00 91.25 115 GLN A CA 1
ATOM 867 C C . GLN A 1 115 ? -63.985 23.445 25.107 1.00 91.25 115 GLN A C 1
ATOM 869 O O . GLN A 1 115 ? -64.191 24.321 25.949 1.00 91.25 115 GLN A O 1
ATOM 874 N N . VAL A 1 116 ? -62.827 22.793 25.015 1.00 87.19 116 VAL A N 1
ATOM 875 C CA . VAL A 1 116 ? -61.643 23.099 25.827 1.00 87.19 116 VAL A CA 1
ATOM 876 C C . VAL A 1 116 ? -60.568 23.715 24.926 1.00 87.19 116 VAL A C 1
ATOM 878 O O . VAL A 1 116 ? -60.052 23.008 24.061 1.00 87.19 116 VAL A O 1
ATOM 881 N N . PRO A 1 117 ? -60.208 25.004 25.112 1.00 77.19 117 PRO A N 1
ATOM 882 C CA . PRO A 1 117 ? -59.272 25.712 24.233 1.00 77.19 117 PRO A CA 1
ATOM 883 C C . PRO A 1 117 ? -57.891 25.065 24.100 1.00 77.19 117 PRO A C 1
ATOM 885 O O . PRO A 1 117 ? -57.356 25.000 23.002 1.00 77.19 117 PRO A O 1
ATOM 888 N N . ALA A 1 118 ? -57.323 24.582 25.207 1.00 80.06 118 ALA A N 1
ATOM 889 C CA . ALA A 1 118 ? -56.068 23.839 25.219 1.00 80.06 118 ALA A CA 1
ATOM 890 C C . ALA A 1 118 ? -56.044 22.898 26.427 1.00 80.06 118 ALA A C 1
ATOM 892 O O . ALA A 1 118 ? -56.310 23.327 27.558 1.00 80.06 118 ALA A O 1
ATOM 893 N N . LEU A 1 119 ? -55.731 21.622 26.191 1.00 84.38 119 LEU A N 1
ATOM 894 C CA . LEU A 1 119 ? -55.503 20.664 27.268 1.00 84.38 119 LEU A CA 1
ATOM 895 C C . LEU A 1 119 ? -54.167 20.969 27.950 1.00 84.38 119 LEU A C 1
ATOM 897 O O . LEU A 1 119 ? -53.157 21.188 27.287 1.00 84.38 119 LEU A O 1
ATOM 901 N N . LYS A 1 120 ? -54.164 20.956 29.282 1.00 84.50 120 LYS A N 1
ATOM 902 C CA . LYS A 1 120 ? -52.963 21.092 30.104 1.00 84.50 120 LYS A CA 1
ATOM 903 C C . LYS A 1 120 ? -52.665 19.785 30.819 1.00 84.50 120 LYS A C 1
ATOM 905 O O . LYS A 1 120 ? -53.558 19.118 31.341 1.00 84.50 120 LYS A O 1
ATOM 910 N N . SER A 1 121 ? -51.388 19.429 30.850 1.00 83.75 121 SER A N 1
ATOM 911 C CA . SER A 1 121 ? -50.891 18.289 31.611 1.00 83.75 121 SER A CA 1
ATOM 912 C C . SER A 1 121 ? -51.129 18.502 33.105 1.00 83.75 121 SER A C 1
ATOM 914 O O . SER A 1 121 ? -51.109 19.640 33.577 1.00 83.75 121 SER A O 1
ATOM 916 N N . ASN A 1 122 ? -51.328 17.422 33.859 1.00 84.75 122 ASN A N 1
ATOM 917 C CA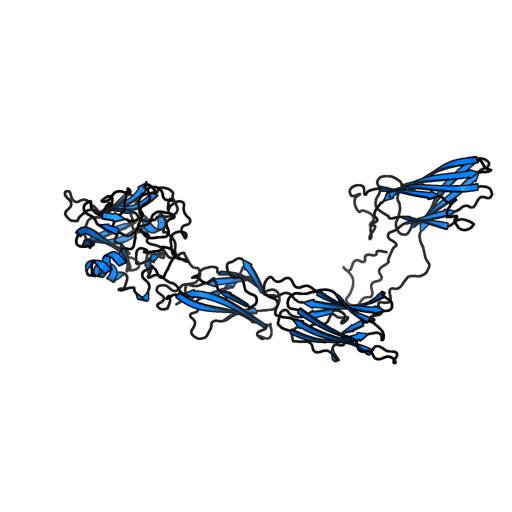 . ASN A 1 122 ? -51.549 17.465 35.308 1.00 84.75 122 ASN A CA 1
ATOM 918 C C . ASN A 1 122 ? -52.740 18.359 35.725 1.00 84.75 122 ASN A C 1
ATOM 920 O O . ASN A 1 122 ? -52.734 18.965 36.794 1.00 84.75 122 ASN A O 1
ATOM 924 N N . THR A 1 123 ? -53.761 18.444 34.868 1.00 88.12 123 THR A N 1
ATOM 925 C CA . THR A 1 123 ? -54.995 19.215 35.087 1.00 88.12 123 THR A CA 1
ATOM 926 C C . THR A 1 123 ? -56.207 18.289 35.004 1.00 88.12 123 THR A C 1
ATOM 928 O O . THR A 1 123 ? -56.241 17.373 34.175 1.00 88.12 123 THR A O 1
ATOM 931 N N . VAL A 1 124 ? -57.205 18.531 35.854 1.00 90.75 124 VAL A N 1
ATOM 932 C CA . VAL A 1 124 ? -58.515 17.873 35.815 1.00 90.75 124 VAL A CA 1
ATOM 933 C C . VAL A 1 124 ? -59.530 18.813 35.169 1.00 90.75 124 VAL A C 1
ATOM 935 O O . VAL A 1 124 ? -59.726 19.931 35.639 1.00 90.75 124 VAL A O 1
ATOM 938 N N . TYR A 1 125 ? -60.206 18.354 34.121 1.00 91.56 125 TYR A N 1
ATOM 939 C CA . TYR A 1 125 ? -61.326 19.040 33.481 1.00 91.56 125 TYR A CA 1
ATOM 940 C C . TYR A 1 125 ? -62.627 18.347 33.877 1.00 91.56 125 TYR A C 1
ATOM 942 O O . TYR A 1 125 ? -62.890 17.223 33.461 1.00 91.56 125 TYR A O 1
ATOM 950 N N . THR A 1 126 ? -63.451 19.009 34.684 1.00 90.88 126 THR A N 1
ATOM 951 C CA . THR A 1 126 ? -64.745 18.470 35.117 1.00 90.88 126 THR A CA 1
ATOM 952 C C . THR A 1 126 ? -65.860 19.003 34.228 1.00 90.88 126 THR A C 1
ATOM 954 O O . THR A 1 126 ? -66.148 20.202 34.244 1.00 90.88 126 THR A O 1
ATOM 957 N N . LEU A 1 127 ? -66.508 18.107 33.488 1.00 89.06 127 LEU A N 1
ATOM 958 C CA . LEU A 1 127 ? -67.721 18.371 32.725 1.00 89.06 127 LEU A CA 1
ATOM 959 C C . LEU A 1 127 ? -68.912 18.403 33.684 1.00 89.06 127 LEU A C 1
ATOM 961 O O . LEU A 1 127 ? -69.245 17.393 34.302 1.00 89.06 127 LEU A O 1
ATOM 965 N N . ARG A 1 128 ? -69.555 19.559 33.828 1.00 83.81 128 ARG A N 1
ATOM 966 C CA . ARG A 1 128 ? -70.712 19.756 34.706 1.00 83.81 128 ARG A CA 1
ATOM 967 C C . ARG A 1 128 ? -71.973 19.858 33.871 1.00 83.81 128 ARG A C 1
ATOM 969 O O . ARG A 1 128 ? -72.114 20.771 33.058 1.00 83.81 128 ARG A O 1
ATOM 976 N N . VAL A 1 129 ? -72.903 18.939 34.095 1.00 76.88 129 VAL A N 1
ATOM 977 C CA . VAL A 1 129 ? -74.240 19.031 33.504 1.00 76.88 129 VAL A CA 1
ATOM 978 C C . VAL A 1 129 ? -75.078 19.967 34.364 1.00 76.88 129 VAL A C 1
ATOM 980 O O . VAL A 1 129 ? -75.316 19.694 35.539 1.00 76.88 129 VAL A O 1
ATOM 983 N N . LEU A 1 130 ? -75.511 21.085 33.787 1.00 67.12 130 LEU A N 1
ATOM 984 C CA . LEU A 1 130 ? -76.316 22.095 34.469 1.00 67.12 130 LEU A CA 1
ATOM 985 C C . LEU A 1 130 ? -77.724 22.114 33.869 1.00 67.12 130 LEU A C 1
ATOM 987 O O . LEU A 1 130 ? -77.882 22.190 32.650 1.00 67.12 130 LEU A O 1
ATOM 991 N N . GLY A 1 131 ? -78.747 22.057 34.722 1.00 58.00 131 GLY A N 1
ATOM 992 C CA . GLY A 1 131 ? -80.153 22.144 34.325 1.00 58.00 131 GLY A CA 1
ATOM 993 C C . GLY A 1 131 ? -80.761 23.501 34.683 1.00 58.00 131 GLY A C 1
ATOM 994 O O . GLY A 1 131 ? -80.644 23.951 35.820 1.00 58.00 131 GLY A O 1
ATOM 995 N N . MET A 1 132 ? -81.449 24.137 33.732 1.00 49.69 132 MET A N 1
ATOM 996 C CA . MET A 1 132 ? -82.318 25.297 33.964 1.00 49.69 132 MET A CA 1
ATOM 997 C C . MET A 1 132 ? -83.705 25.021 33.372 1.00 49.69 132 MET A C 1
ATOM 999 O O . MET A 1 132 ? -83.964 25.265 32.192 1.00 49.69 132 MET A O 1
ATOM 1003 N N . GLY A 1 133 ? -84.622 24.500 34.190 1.00 53.78 133 GLY A N 1
ATOM 1004 C CA . GLY A 1 133 ? -85.980 24.176 33.742 1.00 53.78 133 GLY A CA 1
ATOM 1005 C C . GLY A 1 133 ? -85.989 23.101 32.647 1.00 53.78 133 GLY A C 1
ATOM 1006 O O . GLY A 1 133 ? -85.535 21.988 32.875 1.00 53.78 133 GLY A O 1
ATOM 1007 N N . ALA A 1 134 ? -86.512 23.423 31.458 1.00 53.75 134 ALA A N 1
ATOM 1008 C CA . ALA A 1 134 ? -86.601 22.495 30.321 1.00 53.75 134 ALA A CA 1
ATOM 1009 C C . ALA A 1 134 ? -85.336 22.449 29.432 1.00 53.75 134 ALA A C 1
ATOM 1011 O O . ALA A 1 134 ? -85.356 21.822 28.375 1.00 53.75 134 ALA A O 1
ATOM 1012 N N . GLN A 1 135 ? -84.258 23.142 29.814 1.00 55.03 135 GLN A N 1
ATOM 1013 C CA . GLN A 1 135 ? -82.998 23.190 29.066 1.00 55.03 135 GLN A CA 1
ATOM 1014 C C . GLN A 1 135 ? -81.838 22.684 29.927 1.00 55.03 135 GLN A C 1
ATOM 1016 O O . GLN A 1 135 ? -81.782 22.951 31.128 1.00 55.03 135 GLN A O 1
ATOM 1021 N N . ALA A 1 136 ? -80.902 21.975 29.299 1.00 65.88 136 ALA A N 1
ATOM 1022 C CA . ALA A 1 136 ? -79.663 21.520 29.916 1.00 65.88 136 ALA A CA 1
ATOM 1023 C C . ALA A 1 136 ? -78.464 22.014 29.101 1.00 65.88 136 ALA A C 1
ATOM 1025 O O . ALA A 1 136 ? -78.551 22.139 27.878 1.00 65.88 136 ALA A O 1
ATOM 1026 N N . PHE A 1 137 ? -77.355 22.286 29.783 1.00 69.19 137 PHE A N 1
ATOM 1027 C CA . PHE A 1 137 ? -76.102 22.746 29.186 1.00 69.19 137 PHE A CA 1
ATOM 1028 C C . PHE A 1 137 ? -74.917 22.008 29.815 1.00 69.19 137 PHE A C 1
ATOM 1030 O O . PHE A 1 137 ? -75.028 21.460 30.914 1.00 69.19 137 PHE A O 1
ATOM 1037 N N . LEU A 1 138 ? -73.783 22.009 29.114 1.00 80.94 138 LEU A N 1
ATOM 1038 C CA . LEU A 1 138 ? -72.534 21.406 29.568 1.00 80.94 138 LEU A CA 1
ATOM 1039 C C . LEU A 1 138 ? -71.504 22.507 29.821 1.00 80.94 138 LEU A C 1
ATOM 1041 O O . LEU A 1 138 ? -71.125 23.218 28.892 1.00 80.94 138 LEU A O 1
ATOM 1045 N N . ASP A 1 139 ? -71.062 22.636 31.066 1.00 82.56 139 ASP A N 1
ATOM 1046 C CA . ASP A 1 139 ? -69.992 23.552 31.466 1.00 82.56 139 ASP A CA 1
ATOM 1047 C C . ASP A 1 139 ? -68.698 22.777 31.751 1.00 82.56 139 ASP A C 1
ATOM 1049 O O . ASP A 1 139 ? -68.746 21.596 32.104 1.00 82.56 139 ASP A O 1
ATOM 1053 N N . VAL A 1 140 ? -67.538 23.417 31.595 1.00 89.25 140 VAL A N 1
ATOM 1054 C CA . VAL A 1 140 ? -66.229 22.795 31.851 1.00 89.25 140 VAL A CA 1
ATOM 1055 C C . VAL A 1 140 ? -65.445 23.620 32.854 1.00 89.25 140 VAL A C 1
ATOM 1057 O O . VAL A 1 140 ? -65.109 24.774 32.599 1.00 89.25 140 VAL A O 1
ATOM 1060 N N . VAL A 1 141 ? -65.078 22.994 33.971 1.00 88.06 141 VAL A N 1
ATOM 1061 C CA . VAL A 1 141 ? -64.242 23.618 35.001 1.00 88.06 141 VAL A CA 1
ATOM 1062 C C . VAL A 1 141 ? -62.898 22.907 35.064 1.00 88.06 141 VAL A C 1
ATOM 1064 O O . VAL A 1 141 ? -62.847 21.700 35.295 1.00 88.06 141 VAL A O 1
ATOM 1067 N N . ALA A 1 142 ? -61.815 23.657 34.865 1.00 87.94 142 ALA A N 1
ATOM 1068 C CA . ALA A 1 142 ? -60.451 23.163 35.013 1.00 87.94 142 ALA A CA 1
ATOM 1069 C C . ALA A 1 142 ? -59.935 23.407 36.440 1.00 87.94 142 ALA A C 1
ATOM 1071 O O . ALA A 1 142 ? -60.127 24.491 36.994 1.00 87.94 142 ALA A O 1
ATOM 1072 N N . SER A 1 143 ? -59.258 22.419 37.018 1.00 84.81 143 SER A N 1
ATOM 1073 C CA . SER A 1 143 ? -58.594 22.510 38.322 1.00 84.81 143 SER A CA 1
ATOM 1074 C C . SER A 1 143 ? -57.273 21.748 38.320 1.00 84.81 143 SER A C 1
ATOM 1076 O O . SER A 1 143 ? -57.124 20.764 37.592 1.00 84.81 143 SER A O 1
ATOM 1078 N N . ASP A 1 144 ? -56.335 22.156 39.171 1.00 81.81 144 ASP A N 1
ATOM 1079 C CA . ASP A 1 144 ? -55.064 21.451 39.325 1.00 81.81 144 ASP A CA 1
ATOM 1080 C C . ASP A 1 144 ? -55.288 20.019 39.818 1.00 81.81 144 ASP A C 1
ATOM 1082 O O . ASP A 1 144 ? -56.098 19.760 40.714 1.00 81.81 144 ASP A O 1
ATOM 1086 N N . TRP A 1 145 ? -54.564 19.068 39.227 1.00 82.12 145 TRP A N 1
ATOM 1087 C CA . TRP A 1 145 ? -54.622 17.680 39.661 1.00 82.12 145 TRP A CA 1
ATOM 1088 C C . TRP A 1 145 ? -53.664 17.463 40.834 1.00 82.12 145 TRP A C 1
ATOM 1090 O O . TRP A 1 145 ? -52.498 17.104 40.658 1.00 82.12 145 TRP A O 1
ATOM 1100 N N . ILE A 1 146 ? -54.179 17.691 42.042 1.00 69.00 146 ILE A N 1
ATOM 1101 C CA . ILE A 1 146 ? -53.451 17.492 43.297 1.00 69.00 146 ILE A CA 1
ATOM 1102 C C . ILE A 1 146 ? -53.890 16.154 43.912 1.00 69.00 146 ILE A C 1
ATOM 1104 O O . ILE A 1 146 ? -55.036 16.007 44.327 1.00 69.00 146 ILE A O 1
ATOM 1108 N N . GLU A 1 147 ? -52.983 15.178 43.967 1.00 57.84 147 GLU A N 1
ATOM 1109 C CA . GLU A 1 147 ? -53.067 14.047 44.906 1.00 57.84 147 GLU A CA 1
ATOM 1110 C C . GLU A 1 147 ? -52.125 14.355 46.073 1.00 57.84 147 GLU A C 1
ATOM 1112 O O . GLU A 1 147 ? -51.007 14.819 45.858 1.00 57.84 147 GLU A O 1
ATOM 1117 N N . THR A 1 148 ? -52.592 14.161 47.305 1.00 47.72 148 THR A N 1
ATOM 1118 C CA . THR A 1 148 ? -51.924 14.630 48.530 1.00 47.72 148 THR A CA 1
ATOM 1119 C C . THR A 1 148 ? -50.763 13.768 49.023 1.00 47.72 148 THR A C 1
ATOM 1121 O O . THR A 1 148 ? -50.312 14.009 50.134 1.00 47.72 148 THR A O 1
ATOM 1124 N N . ASP A 1 149 ? -50.222 12.844 48.227 1.00 34.81 149 ASP A N 1
ATOM 1125 C CA . ASP A 1 149 ? -49.018 12.099 48.610 1.00 34.81 149 ASP A CA 1
ATOM 1126 C C . ASP A 1 149 ? -47.937 12.183 47.519 1.00 34.81 149 ASP A C 1
ATOM 1128 O O . ASP A 1 149 ? -48.147 11.707 46.398 1.00 34.81 149 ASP A O 1
ATOM 1132 N N . PRO A 1 150 ? -46.765 12.782 47.803 1.00 40.53 150 PRO A N 1
ATOM 1133 C CA . PRO A 1 150 ? -45.612 12.657 46.928 1.00 40.53 150 PRO A CA 1
ATOM 1134 C C . PRO A 1 150 ? -45.139 11.200 46.935 1.00 40.53 150 PRO A C 1
ATOM 1136 O O . PRO A 1 150 ? -44.673 10.693 47.954 1.00 40.53 150 PRO A O 1
ATOM 1139 N N . VAL A 1 151 ? -45.213 10.522 45.787 1.00 39.44 151 VAL A N 1
ATOM 1140 C CA . VAL A 1 151 ? -44.507 9.250 45.596 1.00 39.44 151 VAL A CA 1
ATOM 1141 C C . VAL A 1 151 ? -43.019 9.572 45.594 1.00 39.44 151 VAL A C 1
ATOM 1143 O O . VAL A 1 151 ? -42.492 10.115 44.625 1.00 39.44 151 VAL A O 1
ATOM 1146 N N . THR A 1 152 ? -42.349 9.281 46.702 1.00 34.59 152 THR A N 1
ATOM 1147 C CA . THR A 1 152 ? -40.890 9.292 46.765 1.00 34.59 152 THR A CA 1
ATOM 1148 C C . THR A 1 152 ? -40.426 7.977 46.137 1.00 34.59 152 THR A C 1
ATOM 1150 O O . THR A 1 152 ? -40.761 6.921 46.672 1.00 34.59 152 THR A O 1
ATOM 1153 N N . PRO A 1 153 ? -39.732 7.974 44.985 1.00 36.56 153 PRO A N 1
ATOM 1154 C CA . PRO A 1 153 ? -39.126 6.749 44.491 1.00 36.56 153 PRO A CA 1
ATOM 1155 C C . PRO A 1 153 ? -38.014 6.355 45.467 1.00 36.56 153 PRO A C 1
ATOM 1157 O O . PRO A 1 153 ? -36.948 6.966 45.485 1.00 36.56 153 PRO A O 1
ATOM 1160 N N . GLU A 1 154 ? -38.258 5.353 46.307 1.00 35.44 154 GLU A N 1
ATOM 1161 C CA . GLU A 1 154 ? -37.171 4.690 47.017 1.00 35.44 154 GLU A CA 1
ATOM 1162 C C . GLU A 1 154 ? -36.394 3.854 45.997 1.00 35.44 154 GLU A C 1
ATOM 1164 O O . GLU A 1 154 ? -36.877 2.835 45.498 1.00 35.44 154 GLU A O 1
ATOM 1169 N N . VAL A 1 155 ? -35.174 4.286 45.672 1.00 42.56 155 VAL A N 1
ATOM 1170 C CA . VAL A 1 155 ? -34.196 3.452 44.966 1.00 42.56 155 VAL A CA 1
ATOM 1171 C C . VAL A 1 155 ? -33.722 2.387 45.956 1.00 42.56 155 VAL A C 1
ATOM 1173 O O . VAL A 1 155 ? -32.683 2.521 46.596 1.00 42.56 155 VAL A O 1
ATOM 1176 N N . SER A 1 156 ? -34.529 1.344 46.152 1.00 53.69 156 SER A N 1
ATOM 1177 C CA . SER A 1 156 ? -34.075 0.151 46.863 1.00 53.69 156 SER A CA 1
ATOM 1178 C C . SER A 1 156 ? -33.240 -0.679 45.894 1.00 53.69 156 SER A C 1
ATOM 1180 O O . SER A 1 156 ? -33.750 -1.265 44.942 1.00 53.69 156 SER A O 1
ATOM 1182 N N . GLN A 1 157 ? -31.924 -0.677 46.091 1.00 63.50 157 GLN A N 1
ATOM 1183 C CA . GLN A 1 157 ? -31.033 -1.519 45.311 1.00 63.50 157 GLN A CA 1
ATOM 1184 C C . GLN A 1 157 ? -31.209 -2.977 45.751 1.00 63.50 157 GLN A C 1
ATOM 1186 O O . GLN A 1 157 ? -30.730 -3.378 46.808 1.00 63.50 157 GLN A O 1
ATOM 1191 N N . LYS A 1 158 ? -31.943 -3.761 44.955 1.00 74.06 158 LYS A N 1
ATOM 1192 C CA . LYS A 1 158 ? -32.294 -5.153 45.282 1.00 74.06 158 LYS A CA 1
ATOM 1193 C C . LYS A 1 158 ? -31.263 -6.183 44.822 1.00 74.06 158 LYS A C 1
ATOM 1195 O O . LYS A 1 158 ? -31.308 -7.315 45.308 1.00 74.06 158 LYS A O 1
ATOM 1200 N N . VAL A 1 159 ? -30.370 -5.801 43.902 1.00 84.88 159 VAL A N 1
ATOM 1201 C CA . VAL A 1 159 ? -29.297 -6.640 43.344 1.00 84.88 159 VAL A CA 1
ATOM 1202 C C . VAL A 1 159 ? -28.056 -5.786 43.055 1.00 84.88 159 VAL A C 1
ATOM 1204 O O . VAL A 1 159 ? -28.184 -4.663 42.564 1.00 84.88 159 VAL A O 1
ATOM 1207 N N . TYR A 1 160 ? -26.868 -6.311 43.357 1.00 88.62 160 TYR A N 1
ATOM 1208 C CA . TYR A 1 160 ? -25.569 -5.696 43.064 1.00 88.62 160 TYR A CA 1
ATOM 1209 C C . TYR A 1 160 ? -24.459 -6.755 42.960 1.00 88.62 160 TYR A C 1
ATOM 1211 O O . TYR A 1 160 ? -24.613 -7.892 43.411 1.00 88.62 160 TYR A O 1
ATOM 1219 N N . VAL A 1 161 ? -23.323 -6.387 42.373 1.00 91.75 161 VAL A N 1
ATOM 1220 C CA . VAL A 1 161 ? -22.111 -7.213 42.333 1.00 91.75 161 VAL A CA 1
ATOM 1221 C C . VAL A 1 161 ? -21.335 -7.049 43.638 1.00 91.75 161 VAL A C 1
ATOM 1223 O O . VAL A 1 161 ? -20.894 -5.953 43.984 1.00 91.75 161 VAL A O 1
ATOM 1226 N N . ASP A 1 162 ? -21.125 -8.150 44.355 1.00 92.00 162 ASP A N 1
ATOM 1227 C CA . ASP A 1 162 ? -20.217 -8.193 45.496 1.00 92.00 162 ASP A CA 1
ATOM 1228 C C . ASP A 1 162 ? -18.771 -8.253 44.993 1.00 92.00 162 ASP A C 1
ATOM 1230 O O . ASP A 1 162 ? -18.254 -9.312 44.627 1.00 92.00 162 ASP A O 1
ATOM 1234 N N . ALA A 1 163 ? -18.108 -7.097 44.990 1.00 89.44 163 ALA A N 1
ATOM 1235 C CA . ALA A 1 163 ? -16.718 -6.969 44.567 1.00 89.44 163 ALA A CA 1
ATOM 1236 C C . ALA A 1 163 ? -15.763 -7.872 45.368 1.00 89.44 163 ALA A C 1
ATOM 1238 O O . ALA A 1 163 ? -14.794 -8.374 44.810 1.00 89.44 163 ALA A O 1
ATOM 1239 N N . SER A 1 164 ? -16.036 -8.101 46.658 1.00 89.12 164 SER A N 1
ATOM 1240 C CA . SER A 1 164 ? -15.159 -8.892 47.529 1.00 89.12 164 SER A CA 1
ATOM 1241 C C . SER A 1 164 ? -15.255 -10.397 47.273 1.00 89.12 164 SER A C 1
ATOM 1243 O O . SER A 1 164 ? -14.277 -11.120 47.461 1.00 89.12 164 SER A O 1
ATOM 1245 N N . GLY A 1 165 ? -16.420 -10.857 46.810 1.00 88.06 165 GLY A N 1
ATOM 1246 C CA . GLY A 1 165 ? -16.660 -12.231 46.373 1.00 88.06 165 GLY A CA 1
ATOM 1247 C C . GLY A 1 165 ? -16.364 -12.482 44.891 1.00 88.06 165 GLY A C 1
ATOM 1248 O O . GLY A 1 165 ? -16.483 -13.623 44.442 1.00 88.06 165 GLY A O 1
ATOM 1249 N N . SER A 1 166 ? -16.003 -11.442 44.135 1.00 93.88 166 SER A N 1
ATOM 1250 C CA . SER A 1 166 ? -15.755 -11.504 42.692 1.00 93.88 166 SER A CA 1
ATOM 1251 C C . SER A 1 166 ? -14.261 -11.582 42.364 1.00 93.88 166 SER A C 1
ATOM 1253 O O . SER A 1 166 ? -13.409 -11.134 43.127 1.00 93.88 166 SER A O 1
ATOM 1255 N N . VAL A 1 167 ? -13.939 -12.121 41.189 1.00 95.31 167 VAL A N 1
ATOM 1256 C CA . VAL A 1 167 ? -12.601 -12.087 40.588 1.00 95.31 167 VAL A CA 1
ATOM 1257 C C . VAL A 1 167 ? -12.683 -11.223 39.337 1.00 95.31 167 VAL A C 1
ATOM 1259 O O . VAL A 1 167 ? -13.261 -11.636 38.329 1.00 95.31 167 VAL A O 1
ATOM 1262 N N . LEU A 1 168 ? -12.137 -10.010 39.432 1.00 92.44 168 LEU A N 1
ATOM 1263 C CA . LEU A 1 168 ? -12.080 -9.041 38.341 1.00 92.44 168 LEU A CA 1
ATOM 1264 C C . LEU A 1 168 ? -10.651 -8.990 37.772 1.00 92.44 168 LEU A C 1
ATOM 1266 O O . LEU A 1 168 ? -9.705 -8.896 38.558 1.00 92.44 168 LEU A O 1
ATOM 1270 N N . PRO A 1 169 ? -10.477 -9.061 36.443 1.00 88.81 169 PRO A N 1
ATOM 1271 C CA . PRO A 1 169 ? -9.182 -8.883 35.802 1.00 88.81 169 PRO A CA 1
ATOM 1272 C C . PRO A 1 169 ? -8.728 -7.423 35.884 1.00 88.81 169 PRO A C 1
ATOM 1274 O O . PRO A 1 169 ? -9.501 -6.519 36.211 1.00 88.81 169 PRO A O 1
ATOM 1277 N N . GLU A 1 170 ? -7.459 -7.194 35.570 1.00 83.44 170 GLU A N 1
ATOM 1278 C CA . GLU A 1 170 ? -6.903 -5.848 35.470 1.00 83.44 170 GLU A CA 1
ATOM 1279 C C . GLU A 1 170 ? -7.671 -5.011 34.434 1.00 83.44 170 GLU A C 1
ATOM 1281 O O . GLU A 1 170 ? -8.056 -5.506 33.379 1.00 83.44 170 GLU A O 1
ATOM 1286 N N . GLY A 1 171 ? -7.965 -3.752 34.766 1.00 82.19 171 GLY A N 1
ATOM 1287 C CA . GLY A 1 171 ? -8.775 -2.858 33.930 1.00 82.19 171 GLY A CA 1
ATOM 1288 C C . GLY A 1 171 ? -10.295 -3.051 34.039 1.00 82.19 171 GLY A C 1
ATOM 1289 O O . GLY A 1 171 ? -11.037 -2.136 33.678 1.00 82.19 171 GLY A O 1
ATOM 1290 N N . ALA A 1 172 ? -10.790 -4.168 34.588 1.00 90.69 172 ALA A N 1
ATOM 1291 C CA . ALA A 1 172 ? -12.219 -4.312 34.859 1.00 90.69 172 ALA A CA 1
ATOM 1292 C C . ALA A 1 172 ? -12.656 -3.411 36.019 1.00 90.69 172 ALA A C 1
ATOM 1294 O O . ALA A 1 172 ? -11.988 -3.300 37.049 1.00 90.69 172 ALA A O 1
ATOM 1295 N N . ARG A 1 173 ? -13.815 -2.769 35.862 1.00 91.44 173 ARG A N 1
ATOM 1296 C CA . ARG A 1 173 ? -14.331 -1.787 36.826 1.00 91.44 173 ARG A CA 1
ATOM 1297 C C . ARG A 1 173 ? -15.820 -1.974 37.071 1.00 91.44 173 ARG A C 1
ATOM 1299 O O . ARG A 1 173 ? -16.567 -2.367 36.179 1.00 91.44 173 ARG A O 1
ATOM 1306 N N . LEU A 1 174 ? -16.254 -1.649 38.282 1.00 89.56 174 LEU A N 1
ATOM 1307 C CA . LEU A 1 174 ? -17.665 -1.607 38.655 1.00 89.56 174 LEU A CA 1
ATOM 1308 C C . LEU A 1 174 ? -18.175 -0.165 38.602 1.00 89.56 174 LEU A C 1
ATOM 1310 O O . LEU A 1 174 ? -17.426 0.779 38.865 1.00 89.56 174 LEU A O 1
ATOM 1314 N N . SER A 1 175 ? -19.453 0.017 38.270 1.00 82.69 175 SER A N 1
ATOM 1315 C CA . SER A 1 175 ? -20.141 1.290 38.500 1.00 82.69 175 SER A CA 1
ATOM 1316 C C . SER A 1 175 ? -20.182 1.622 39.994 1.00 82.69 175 SER A C 1
ATOM 1318 O O . SER A 1 175 ? -20.007 0.753 40.847 1.00 82.69 175 SER A O 1
ATOM 1320 N N . LEU A 1 176 ? -20.482 2.882 40.324 1.00 79.50 176 LEU A N 1
ATOM 1321 C CA . LEU A 1 176 ? -20.639 3.334 41.712 1.00 79.50 176 LEU A CA 1
ATOM 1322 C C . LEU A 1 176 ? -21.666 2.500 42.497 1.00 79.50 176 LEU A C 1
ATOM 1324 O O . LEU A 1 176 ? -21.497 2.279 43.693 1.00 79.50 176 LEU A O 1
ATOM 1328 N N . HIS A 1 177 ? -22.716 2.039 41.817 1.00 78.19 177 HIS A N 1
ATOM 1329 C CA . HIS A 1 177 ? -23.749 1.195 42.406 1.00 78.19 177 HIS A CA 1
ATOM 1330 C C . HIS A 1 177 ? -23.412 -0.297 42.311 1.00 78.19 177 HIS A C 1
ATOM 1332 O O . HIS A 1 177 ? -24.140 -1.104 42.860 1.00 78.19 177 HIS A O 1
ATOM 1338 N N . ALA A 1 178 ? -22.330 -0.709 41.649 1.00 85.62 178 ALA A N 1
ATOM 1339 C CA . ALA A 1 178 ? -22.031 -2.119 41.385 1.00 85.62 178 ALA A CA 1
ATOM 1340 C C . ALA A 1 178 ? -23.179 -2.866 40.669 1.00 85.62 178 ALA A C 1
ATOM 1342 O O . ALA A 1 178 ? -23.348 -4.071 40.817 1.00 85.62 178 ALA A O 1
ATOM 1343 N N . ASP A 1 179 ? -23.974 -2.146 39.880 1.00 85.12 179 ASP A N 1
ATOM 1344 C CA . ASP A 1 179 ? -25.017 -2.677 38.995 1.00 85.12 179 ASP A CA 1
ATOM 1345 C C . ASP A 1 179 ? -24.540 -2.803 37.538 1.00 85.12 179 ASP A C 1
ATOM 1347 O O . ASP A 1 179 ? -25.248 -3.324 36.680 1.00 85.12 179 ASP A O 1
ATOM 1351 N N . THR A 1 180 ? -23.326 -2.335 37.245 1.00 89.19 180 THR A N 1
ATOM 1352 C CA . THR A 1 180 ? -22.679 -2.451 35.939 1.00 89.19 180 THR A CA 1
ATOM 1353 C C . THR A 1 180 ? -21.232 -2.881 36.121 1.00 89.19 180 THR A C 1
ATOM 1355 O O . THR A 1 180 ? -20.504 -2.302 36.929 1.00 89.19 180 THR A O 1
ATOM 1358 N N . VAL A 1 181 ? -20.808 -3.870 35.343 1.00 94.38 181 VAL A N 1
ATOM 1359 C CA . VAL A 1 181 ? -19.417 -4.300 35.205 1.00 94.38 181 VAL A CA 1
ATOM 1360 C C . VAL A 1 181 ? -18.933 -3.876 33.831 1.00 94.38 181 VAL A C 1
ATOM 1362 O O . VAL A 1 181 ? -19.566 -4.204 32.831 1.00 94.38 181 VAL A O 1
ATOM 1365 N N . PHE A 1 182 ? -17.818 -3.159 33.777 1.00 91.62 182 PHE A N 1
ATOM 1366 C CA . PHE A 1 182 ? -17.150 -2.815 32.531 1.00 91.62 182 PHE A CA 1
ATOM 1367 C C . PHE A 1 182 ? -15.965 -3.757 32.337 1.00 91.62 182 PHE A C 1
ATOM 1369 O O . PHE A 1 182 ? -15.080 -3.835 33.193 1.00 91.62 182 PHE A O 1
ATOM 1376 N N . VAL A 1 183 ? -16.005 -4.502 31.240 1.00 93.00 183 VAL A N 1
ATOM 1377 C CA . VAL A 1 183 ? -15.038 -5.532 30.869 1.00 93.00 183 VAL A CA 1
ATOM 1378 C C . VAL A 1 183 ? -14.060 -4.929 29.862 1.00 93.00 183 VAL A C 1
ATOM 1380 O O . VAL A 1 183 ? -14.519 -4.451 28.823 1.00 93.00 183 VAL A O 1
ATOM 1383 N N . PRO A 1 184 ? -12.743 -4.943 30.127 1.00 90.25 184 PRO A N 1
ATOM 1384 C CA . PRO A 1 184 ? -11.764 -4.338 29.234 1.00 90.25 184 PRO A CA 1
ATOM 1385 C C . PRO A 1 184 ? -11.679 -5.106 27.910 1.00 90.25 184 PRO A C 1
ATOM 1387 O O . PRO A 1 184 ? -12.071 -6.266 27.809 1.00 90.25 184 PRO A O 1
ATOM 1390 N N . PHE A 1 185 ? -11.123 -4.467 26.885 1.00 89.69 185 PHE A N 1
ATOM 1391 C CA . PHE A 1 185 ? -11.088 -4.971 25.508 1.00 89.69 185 PHE A CA 1
ATOM 1392 C C . PHE A 1 185 ? -10.203 -6.217 25.286 1.00 89.69 185 PHE A C 1
ATOM 1394 O O . PHE A 1 185 ? -10.185 -6.759 24.185 1.00 89.69 185 PHE A O 1
ATOM 1401 N N . GLN A 1 186 ? -9.462 -6.674 26.295 1.00 90.00 186 GLN A N 1
ATOM 1402 C CA . GLN A 1 186 ? -8.553 -7.822 26.221 1.00 90.00 186 GLN A CA 1
ATOM 1403 C C . GLN A 1 186 ? -9.295 -9.170 26.330 1.00 90.00 186 GLN A C 1
ATOM 1405 O O . GLN A 1 186 ? -10.522 -9.229 26.411 1.00 90.00 186 GLN A O 1
ATOM 1410 N N . ASN A 1 187 ? -8.545 -10.277 26.329 1.00 91.06 187 ASN A N 1
ATOM 1411 C CA . ASN A 1 187 ? -9.096 -11.570 26.731 1.00 91.06 187 ASN A CA 1
ATOM 1412 C C . ASN A 1 187 ? -9.345 -11.560 28.242 1.00 91.06 187 ASN A C 1
ATOM 1414 O O . ASN A 1 187 ? -8.423 -11.294 29.010 1.00 91.06 187 ASN A O 1
ATOM 1418 N N . ASN A 1 188 ? -10.557 -11.900 28.674 1.00 92.44 188 ASN A N 1
ATOM 1419 C CA . ASN A 1 188 ? -10.907 -11.906 30.092 1.00 92.44 188 ASN A CA 1
ATOM 1420 C C . ASN A 1 188 ? -11.590 -13.202 30.506 1.00 92.44 188 ASN A C 1
ATOM 1422 O O . ASN A 1 188 ? -12.418 -13.739 29.771 1.00 92.44 188 ASN A O 1
ATOM 1426 N N . VAL A 1 189 ? -11.306 -13.614 31.740 1.00 94.69 189 VAL A N 1
ATOM 1427 C CA . VAL A 1 189 ? -12.101 -14.575 32.506 1.00 94.69 189 VAL A CA 1
ATOM 1428 C C . VAL A 1 189 ? -12.507 -13.874 33.797 1.00 94.69 189 VAL A C 1
ATOM 1430 O O . VAL A 1 189 ? -11.651 -13.458 34.577 1.00 94.69 189 VAL A O 1
ATOM 1433 N N . ILE A 1 190 ? -13.809 -13.697 33.996 1.00 96.06 190 ILE A N 1
ATOM 1434 C CA . ILE A 1 190 ? -14.387 -12.941 35.108 1.00 96.06 190 ILE A CA 1
ATOM 1435 C C . ILE A 1 190 ? -15.318 -13.854 35.883 1.00 96.06 190 ILE A C 1
ATOM 1437 O O . ILE A 1 190 ? -16.126 -14.573 35.297 1.00 96.06 190 ILE A O 1
ATOM 1441 N N . ARG A 1 191 ? -15.249 -13.769 37.209 1.00 96.00 191 ARG A N 1
ATOM 1442 C CA . ARG A 1 191 ? -16.200 -14.433 38.095 1.00 96.00 191 ARG A CA 1
ATOM 1443 C C . ARG A 1 191 ? -16.905 -13.398 38.957 1.00 96.00 191 ARG A C 1
ATOM 1445 O O . ARG A 1 191 ? -16.261 -12.760 39.784 1.00 96.00 191 ARG A O 1
ATOM 1452 N N . LEU A 1 192 ? -18.209 -13.225 38.770 1.00 95.88 192 LEU A N 1
ATOM 1453 C CA . LEU A 1 192 ? -19.010 -12.241 39.496 1.00 95.88 192 LEU A CA 1
ATOM 1454 C C . LEU A 1 192 ? -19.861 -12.918 40.566 1.00 95.88 192 LEU A C 1
ATOM 1456 O O . LEU A 1 192 ? -20.761 -13.694 40.246 1.00 95.88 192 LEU A O 1
ATOM 1460 N N . ALA A 1 193 ? -19.623 -12.569 41.827 1.00 93.56 193 ALA A N 1
ATOM 1461 C CA . ALA A 1 193 ? -20.550 -12.865 42.908 1.00 93.56 193 ALA A CA 1
ATOM 1462 C C . ALA A 1 193 ? -21.663 -11.814 42.912 1.00 93.56 193 ALA A C 1
ATOM 1464 O O . ALA A 1 193 ? -21.398 -10.616 43.008 1.00 93.56 193 ALA A O 1
ATOM 1465 N N . ILE A 1 194 ? -22.914 -12.257 42.816 1.00 92.56 194 ILE A N 1
ATOM 1466 C CA . ILE A 1 194 ? -24.074 -11.366 42.762 1.00 92.56 194 ILE A CA 1
ATOM 1467 C C . ILE A 1 194 ? -24.838 -11.493 44.071 1.00 92.56 194 ILE A C 1
ATOM 1469 O O . ILE A 1 194 ? -25.281 -12.585 44.434 1.00 92.56 194 ILE A O 1
ATOM 1473 N N . ALA A 1 195 ? -24.985 -10.374 44.773 1.00 88.94 195 ALA A N 1
ATOM 1474 C CA . ALA A 1 195 ? -25.728 -10.274 46.016 1.00 88.94 195 ALA A CA 1
ATOM 1475 C C . ALA A 1 195 ? -27.093 -9.625 45.774 1.00 88.94 195 ALA A C 1
ATOM 1477 O O . ALA A 1 195 ? -27.233 -8.706 44.964 1.00 88.94 195 ALA A O 1
ATOM 1478 N N . GLY A 1 196 ? -28.113 -10.094 46.482 1.00 83.50 196 GLY A N 1
ATOM 1479 C CA . GLY A 1 196 ? -29.448 -9.529 46.372 1.00 83.50 196 GLY A CA 1
ATOM 1480 C C . GLY A 1 196 ? -30.455 -10.169 47.313 1.00 83.50 196 GLY A C 1
ATOM 1481 O O . GLY A 1 196 ? -30.101 -10.853 48.275 1.00 83.50 196 GLY A O 1
ATOM 1482 N N . THR A 1 197 ? -31.732 -9.912 47.044 1.00 80.56 197 THR A N 1
ATOM 1483 C CA . THR A 1 197 ? -32.830 -10.493 47.826 1.00 80.56 197 THR A CA 1
ATOM 1484 C C . THR A 1 197 ? -32.983 -11.980 47.497 1.00 80.56 197 THR A C 1
ATOM 1486 O O . THR A 1 197 ? -33.065 -12.351 46.327 1.00 80.56 197 THR A O 1
ATOM 1489 N N . SER A 1 198 ? -33.043 -12.838 48.520 1.00 73.88 198 SER A N 1
ATOM 1490 C CA . SER A 1 198 ? -33.264 -14.281 48.340 1.00 73.88 198 SER A CA 1
ATOM 1491 C C . SER A 1 198 ? -34.584 -14.567 47.603 1.00 73.88 198 SER A C 1
ATOM 1493 O O . SER A 1 198 ? -35.597 -13.909 47.848 1.00 73.88 198 SER A O 1
ATOM 1495 N N . GLY A 1 199 ? -34.578 -15.564 46.711 1.00 76.50 199 GLY A N 1
ATOM 1496 C CA . GLY A 1 199 ? -35.754 -16.008 45.950 1.00 76.50 199 GLY A CA 1
ATOM 1497 C C . GLY A 1 199 ? -35.908 -15.412 44.546 1.00 76.50 199 GLY A C 1
ATOM 1498 O O . GLY A 1 199 ? -36.862 -15.764 43.856 1.00 76.50 199 GLY A O 1
ATOM 1499 N N . LEU A 1 200 ? -34.984 -14.553 44.105 1.00 83.44 200 LEU A N 1
ATOM 1500 C CA . LEU A 1 200 ? -34.966 -14.031 42.737 1.00 83.44 200 LEU A CA 1
ATOM 1501 C C . LEU A 1 200 ? -34.536 -15.106 41.727 1.00 83.44 200 LEU A C 1
ATOM 1503 O O . LEU A 1 200 ? -33.571 -15.836 41.946 1.00 83.44 200 LEU A O 1
ATOM 1507 N N . GLN A 1 201 ? -35.228 -15.166 40.592 1.00 85.69 201 GLN A N 1
ATOM 1508 C CA . GLN A 1 201 ? -34.858 -15.986 39.441 1.00 85.69 201 GLN A CA 1
ATOM 1509 C C . GLN A 1 201 ? -33.956 -15.193 38.504 1.00 85.69 201 GLN A C 1
ATOM 1511 O O . GLN A 1 201 ? -34.307 -14.080 38.102 1.00 85.69 201 GLN A O 1
ATOM 1516 N N . ALA A 1 202 ? -32.811 -15.775 38.149 1.00 90.00 202 ALA A N 1
ATOM 1517 C CA . ALA A 1 202 ? -31.835 -15.143 37.277 1.00 90.00 202 ALA A CA 1
ATOM 1518 C C . ALA A 1 202 ? -31.993 -15.605 35.820 1.00 90.00 202 ALA A C 1
ATOM 1520 O O . ALA A 1 202 ? -32.311 -16.762 35.549 1.00 90.00 202 ALA A O 1
ATOM 1521 N N . SER A 1 203 ? -31.755 -14.701 34.877 1.00 91.44 203 SER A N 1
ATOM 1522 C CA . SER A 1 203 ? -31.757 -14.981 33.440 1.00 91.44 203 SER A CA 1
ATOM 1523 C C . SER A 1 203 ? -30.728 -14.116 32.720 1.00 91.44 203 SER A C 1
ATOM 1525 O O . SER A 1 203 ? -30.391 -13.024 33.178 1.00 91.44 203 SER A O 1
ATOM 1527 N N . ILE A 1 204 ? -30.227 -14.612 31.591 1.00 94.75 204 ILE A N 1
ATOM 1528 C CA . ILE A 1 204 ? -29.309 -13.883 30.715 1.00 94.75 204 ILE A CA 1
ATOM 1529 C C . ILE A 1 204 ? -30.121 -13.328 29.545 1.00 94.75 204 ILE A C 1
ATOM 1531 O O . ILE A 1 204 ? -30.893 -14.057 28.923 1.00 94.75 204 ILE A O 1
ATOM 1535 N N . ASP A 1 205 ? -29.940 -12.048 29.246 1.00 90.75 205 ASP A N 1
ATOM 1536 C CA . ASP A 1 205 ? -30.536 -11.366 28.101 1.00 90.75 205 ASP A CA 1
ATOM 1537 C C . ASP A 1 205 ? -29.449 -10.635 27.303 1.00 90.75 205 ASP A C 1
ATOM 1539 O O . ASP A 1 205 ? -28.618 -9.917 27.862 1.00 90.75 205 ASP A O 1
ATOM 1543 N N . GLY A 1 206 ? -29.459 -10.825 25.986 1.00 87.88 206 GLY A N 1
ATOM 1544 C CA . GLY A 1 206 ? -28.440 -10.319 25.070 1.00 87.88 206 GLY A CA 1
ATOM 1545 C C . GLY A 1 206 ? -27.397 -11.357 24.646 1.00 87.88 206 GLY A C 1
ATOM 1546 O O . GLY A 1 206 ? -27.280 -12.447 25.202 1.00 87.88 206 GLY A O 1
ATOM 1547 N N . TYR A 1 207 ? -26.646 -10.997 23.609 1.00 87.75 207 TYR A N 1
ATOM 1548 C CA . TYR A 1 207 ? -25.557 -11.781 23.033 1.00 87.75 207 TYR A CA 1
ATOM 1549 C C . TYR A 1 207 ? -24.475 -10.819 22.544 1.00 87.75 207 TYR A C 1
ATOM 1551 O O . TYR A 1 207 ? -24.787 -9.797 21.929 1.00 87.75 207 TYR A O 1
ATOM 1559 N N . VAL A 1 208 ? -23.214 -11.160 22.796 1.00 88.75 208 VAL A N 1
ATOM 1560 C CA . VAL A 1 208 ? -22.046 -10.462 22.254 1.00 88.75 208 VAL A CA 1
ATOM 1561 C C . VAL A 1 208 ? -21.128 -11.518 21.657 1.00 88.75 208 VAL A C 1
ATOM 1563 O O . VAL A 1 208 ? -20.869 -12.542 22.287 1.00 88.75 208 VAL A O 1
ATOM 1566 N N . ASP A 1 209 ? -20.668 -11.288 20.429 1.00 87.06 209 ASP A N 1
ATOM 1567 C CA . ASP A 1 209 ? -19.825 -12.259 19.740 1.00 87.06 209 ASP A CA 1
ATOM 1568 C C . ASP A 1 209 ? -18.485 -12.450 20.461 1.00 87.06 209 ASP A C 1
ATOM 1570 O O . ASP A 1 209 ? -17.901 -11.494 20.977 1.00 87.06 209 ASP A O 1
ATOM 1574 N N . GLY A 1 210 ? -18.028 -13.700 20.547 1.00 88.56 210 GLY A N 1
ATOM 1575 C CA . GLY A 1 210 ? -16.817 -14.049 21.293 1.00 88.56 210 GLY A CA 1
ATOM 1576 C C . GLY A 1 210 ? -16.938 -13.927 22.821 1.00 88.56 210 GLY A C 1
ATOM 1577 O O . GLY A 1 210 ? -15.918 -13.955 23.511 1.00 88.56 210 GLY A O 1
ATOM 1578 N N . VAL A 1 211 ? -18.156 -13.806 23.359 1.00 93.56 211 VAL A N 1
ATOM 1579 C CA . VAL A 1 211 ? -18.426 -13.802 24.802 1.00 93.56 211 VAL A CA 1
ATOM 1580 C C . VAL A 1 211 ? -19.280 -15.007 25.187 1.00 93.56 211 VAL A C 1
ATOM 1582 O O . VAL A 1 211 ? -20.330 -15.261 24.598 1.00 93.56 211 VAL A O 1
ATOM 1585 N N . ARG A 1 212 ? -18.860 -15.724 26.230 1.00 95.50 212 ARG A N 1
ATOM 1586 C CA . ARG A 1 212 ? -19.641 -16.766 26.899 1.00 95.50 212 ARG A CA 1
ATOM 1587 C C . ARG A 1 212 ? -19.995 -16.298 28.300 1.00 95.50 212 ARG A C 1
ATOM 1589 O O . ARG A 1 212 ? -19.137 -15.801 29.022 1.00 95.50 212 ARG A O 1
ATOM 1596 N N . VAL A 1 213 ? -21.256 -16.484 28.677 1.00 95.81 213 VAL A N 1
ATOM 1597 C CA . VAL A 1 213 ? -21.745 -16.201 30.027 1.00 95.81 213 VAL A CA 1
ATOM 1598 C C . VAL A 1 213 ? -22.453 -17.434 30.556 1.00 95.81 213 VAL A C 1
ATOM 1600 O O . VAL A 1 213 ? -23.380 -17.940 29.923 1.00 95.81 213 VAL A O 1
ATOM 1603 N N . GLU A 1 214 ? -22.028 -17.892 31.723 1.00 94.88 214 GLU A N 1
ATOM 1604 C CA . GLU A 1 214 ? -22.704 -18.918 32.509 1.00 94.88 214 GLU A CA 1
ATOM 1605 C C . GLU A 1 214 ? -23.195 -18.290 33.807 1.00 94.88 214 GLU A C 1
ATOM 1607 O O . GLU A 1 214 ? -22.509 -17.459 34.400 1.00 94.88 214 GLU A O 1
ATOM 1612 N N . LEU A 1 215 ? -24.414 -18.635 34.216 1.00 92.19 215 LEU A N 1
ATOM 1613 C CA . LEU A 1 215 ? -25.066 -18.042 35.376 1.00 92.19 215 LEU A CA 1
ATOM 1614 C C . LEU A 1 215 ? -25.666 -19.145 36.239 1.00 92.19 215 LEU A C 1
ATOM 1616 O O . LEU A 1 215 ? -26.680 -19.742 35.878 1.00 92.19 215 LEU A O 1
ATOM 1620 N N . ASP A 1 216 ? -25.054 -19.360 37.396 1.00 88.06 216 ASP A N 1
ATOM 1621 C CA . ASP A 1 216 ? -25.489 -20.333 38.386 1.00 88.06 216 ASP A CA 1
ATOM 1622 C C . ASP A 1 216 ? -26.226 -19.623 39.520 1.00 88.06 216 ASP A C 1
ATOM 1624 O O . ASP A 1 216 ? -25.664 -18.785 40.228 1.00 88.06 216 ASP A O 1
ATOM 1628 N N . THR A 1 217 ? -27.498 -19.958 39.717 1.00 78.75 217 THR A N 1
ATOM 1629 C CA . THR A 1 217 ? -28.291 -19.458 40.849 1.00 78.75 217 THR A CA 1
ATOM 1630 C C . THR A 1 217 ? -28.079 -20.324 42.083 1.00 78.75 217 THR A C 1
ATOM 1632 O O . THR A 1 217 ? -28.230 -21.547 42.009 1.00 78.75 217 THR A O 1
ATOM 1635 N N . GLU A 1 218 ? -27.810 -19.710 43.235 1.00 70.31 218 GLU A N 1
ATOM 1636 C CA . GLU A 1 218 ? -27.725 -20.448 44.496 1.00 70.31 218 GLU A CA 1
ATOM 1637 C C . GLU A 1 218 ? -29.128 -20.660 45.073 1.00 70.31 218 GLU A C 1
ATOM 1639 O O . GLU A 1 218 ? -29.827 -19.729 45.470 1.00 70.31 218 GLU A O 1
ATOM 1644 N N . ALA A 1 219 ? -29.562 -21.919 45.096 1.00 50.84 219 ALA A N 1
ATOM 1645 C CA . ALA A 1 219 ? -30.826 -22.322 45.689 1.00 50.84 219 ALA A CA 1
ATOM 1646 C C . ALA A 1 219 ? -30.633 -22.595 47.185 1.00 50.84 219 ALA A C 1
ATOM 1648 O O . ALA A 1 219 ? -30.555 -23.758 47.577 1.00 50.84 219 ALA A O 1
ATOM 1649 N N . ASP A 1 220 ? -30.570 -21.558 48.027 1.00 46.53 220 ASP A N 1
ATOM 1650 C CA . ASP A 1 220 ? -30.758 -21.767 49.466 1.00 46.53 220 ASP A CA 1
ATOM 1651 C C . ASP A 1 220 ? -31.938 -20.963 50.020 1.00 46.53 220 ASP A C 1
ATOM 1653 O O . ASP A 1 220 ? -32.011 -19.734 49.985 1.00 46.53 220 ASP A O 1
ATOM 1657 N N . GLN A 1 221 ? -32.924 -21.721 50.495 1.00 49.28 221 GLN A N 1
ATOM 1658 C CA . GLN A 1 221 ? -34.110 -21.221 51.161 1.00 49.28 221 GLN A CA 1
ATOM 1659 C C . GLN A 1 221 ? -33.810 -21.192 52.657 1.00 49.28 221 GLN A C 1
ATOM 1661 O O . GLN A 1 221 ? -33.703 -22.261 53.257 1.00 49.28 221 GLN A O 1
ATOM 1666 N N . ARG A 1 222 ? -33.813 -19.989 53.251 1.00 44.22 222 ARG A N 1
ATOM 1667 C CA . ARG A 1 222 ? -34.026 -19.655 54.684 1.00 44.22 222 ARG A CA 1
ATOM 1668 C C . ARG A 1 222 ? -32.879 -18.846 55.300 1.00 44.22 222 ARG A C 1
ATOM 1670 O O . ARG A 1 222 ? -32.253 -19.304 56.247 1.00 44.22 222 ARG A O 1
ATOM 1677 N N . GLN A 1 223 ? -32.755 -17.582 54.915 1.00 43.41 223 GLN A N 1
ATOM 1678 C CA . GLN A 1 223 ? -32.445 -16.490 55.844 1.00 43.41 223 GLN A CA 1
ATOM 1679 C C . GLN A 1 223 ? -32.946 -15.159 55.255 1.00 43.41 223 GLN A C 1
ATOM 1681 O O . GLN A 1 223 ? -33.162 -15.026 54.054 1.00 43.41 223 GLN A O 1
ATOM 1686 N N . LYS A 1 224 ? -33.298 -14.207 56.130 1.00 42.50 224 LYS A N 1
ATOM 1687 C CA . LYS A 1 224 ? -33.770 -12.868 55.742 1.00 42.50 224 LYS A CA 1
ATOM 1688 C C . LYS A 1 224 ? -32.566 -11.922 55.766 1.00 42.50 224 LYS A C 1
ATOM 1690 O O . LYS A 1 224 ? -32.119 -11.576 56.857 1.00 42.50 224 LYS A O 1
ATOM 1695 N N . GLY A 1 225 ? -32.086 -11.494 54.598 1.00 51.78 225 GLY A N 1
ATOM 1696 C CA . GLY A 1 225 ? -30.962 -10.561 54.432 1.00 51.78 225 GLY A CA 1
ATOM 1697 C C . GLY A 1 225 ? -30.526 -10.427 52.965 1.00 51.78 225 GLY A C 1
ATOM 1698 O O . GLY A 1 225 ? -31.091 -11.100 52.105 1.00 51.78 225 GLY A O 1
ATOM 1699 N N . MET A 1 226 ? -29.553 -9.548 52.682 1.00 56.34 226 MET A N 1
ATOM 1700 C CA . MET A 1 226 ? -28.837 -9.561 51.397 1.00 56.34 226 MET A CA 1
ATOM 1701 C C . MET A 1 226 ? -27.796 -10.678 51.438 1.00 56.34 226 MET A C 1
ATOM 1703 O O . MET A 1 226 ? -26.909 -10.663 52.291 1.00 56.34 226 MET A O 1
ATOM 1707 N N . GLU A 1 227 ? -27.932 -11.648 50.542 1.00 74.25 227 GLU A N 1
ATOM 1708 C CA . GLU A 1 227 ? -27.077 -12.833 50.446 1.00 74.25 227 GLU A CA 1
ATOM 1709 C C . GLU A 1 227 ? -26.593 -12.995 49.005 1.00 74.25 227 GLU A C 1
ATOM 1711 O O . GLU A 1 227 ? -27.137 -12.375 48.087 1.00 74.25 227 GLU A O 1
ATOM 1716 N N . ARG A 1 228 ? -25.556 -13.809 48.791 1.00 83.75 228 ARG A N 1
ATOM 1717 C CA . ARG A 1 228 ? -25.142 -14.189 47.439 1.00 83.75 228 ARG A CA 1
ATOM 1718 C C . ARG A 1 228 ? -26.255 -15.030 46.812 1.00 83.75 228 ARG A C 1
ATOM 1720 O O . ARG A 1 228 ? -26.598 -16.079 47.340 1.00 83.75 228 ARG A O 1
ATOM 1727 N N . ILE A 1 229 ? -26.817 -14.558 45.705 1.00 86.56 229 ILE A N 1
ATOM 1728 C CA . ILE A 1 229 ? -27.955 -15.190 45.020 1.00 86.56 229 ILE A CA 1
ATOM 1729 C C . ILE A 1 229 ? -27.558 -15.861 43.705 1.00 86.56 229 ILE A C 1
ATOM 1731 O O . ILE A 1 229 ? -28.263 -16.749 43.227 1.00 86.56 229 ILE A O 1
ATOM 1735 N N . ALA A 1 230 ? -26.435 -15.453 43.110 1.00 90.19 230 ALA A N 1
ATOM 1736 C CA . ALA A 1 230 ? -25.924 -16.058 41.890 1.00 90.19 230 ALA A CA 1
ATOM 1737 C C . ALA A 1 230 ? -24.407 -15.887 41.748 1.00 90.19 230 ALA A C 1
ATOM 1739 O O . ALA A 1 230 ? -23.795 -15.000 42.351 1.00 90.19 230 ALA A O 1
ATOM 1740 N N . MET A 1 231 ? -23.826 -16.735 40.907 1.00 92.50 231 MET A N 1
ATOM 1741 C CA . MET A 1 231 ? -22.465 -16.632 40.408 1.00 92.50 231 MET A CA 1
ATOM 1742 C C . MET A 1 231 ? -22.511 -16.563 38.883 1.00 92.50 231 MET A C 1
ATOM 1744 O O . MET A 1 231 ? -23.131 -17.421 38.259 1.00 92.50 231 MET A O 1
ATOM 1748 N N . ALA A 1 232 ? -21.863 -15.563 38.290 1.00 95.12 232 ALA A N 1
ATOM 1749 C CA . ALA A 1 232 ? -21.700 -15.488 36.842 1.00 95.12 232 ALA A CA 1
ATOM 1750 C C . ALA A 1 232 ? -20.241 -15.742 36.454 1.00 95.12 232 ALA A C 1
ATOM 1752 O O . ALA A 1 232 ? -19.344 -15.081 36.980 1.00 95.12 232 ALA A O 1
ATOM 1753 N N . GLU A 1 233 ? -20.009 -16.661 35.524 1.00 96.50 233 GLU A N 1
ATOM 1754 C CA . GLU A 1 233 ? -18.714 -16.857 34.872 1.00 96.50 233 GLU A CA 1
ATOM 1755 C C . GLU A 1 233 ? -18.786 -16.269 33.463 1.00 96.50 233 GLU A C 1
ATOM 1757 O O . GLU A 1 233 ? -19.656 -16.623 32.668 1.00 96.50 233 GLU A O 1
ATOM 1762 N N . ILE A 1 234 ? -17.911 -15.306 33.175 1.00 96.19 234 ILE A N 1
ATOM 1763 C CA . ILE A 1 234 ? -17.887 -14.574 31.909 1.00 96.19 234 ILE A CA 1
ATOM 1764 C C . ILE A 1 234 ? -16.511 -14.757 31.284 1.00 96.19 234 ILE A C 1
ATOM 1766 O O . ILE A 1 234 ? -15.505 -14.295 31.823 1.00 96.19 234 ILE A O 1
ATOM 1770 N N . GLU A 1 235 ? -16.480 -15.392 30.122 1.00 96.25 235 GLU A N 1
ATOM 1771 C CA . GLU A 1 235 ? -15.296 -15.489 29.278 1.00 96.25 235 GLU A CA 1
ATOM 1772 C C . GLU A 1 235 ? -15.497 -14.584 28.066 1.00 96.25 235 GLU A C 1
ATOM 1774 O O . GLU A 1 235 ? -16.533 -14.641 27.404 1.00 96.25 235 GLU A O 1
ATOM 1779 N N . SER A 1 236 ? -14.518 -13.740 27.763 1.00 93.00 236 SER A N 1
ATOM 1780 C CA . SER A 1 236 ? -14.553 -12.891 26.572 1.00 93.00 236 SER A CA 1
ATOM 1781 C C . SER A 1 236 ? -13.232 -12.955 25.834 1.00 93.00 236 SER A C 1
ATOM 1783 O O . SER A 1 236 ? -12.167 -12.859 26.448 1.00 93.00 236 SER A O 1
ATOM 1785 N N . VAL A 1 237 ? -13.306 -13.105 24.515 1.00 91.44 237 VAL A N 1
ATOM 1786 C CA . VAL A 1 237 ? -12.146 -12.942 23.639 1.00 91.44 237 VAL A CA 1
ATOM 1787 C C . VAL A 1 237 ? -11.814 -11.461 23.481 1.00 91.44 237 VAL A C 1
ATOM 1789 O O . VAL A 1 237 ? -12.679 -10.598 23.648 1.00 91.44 237 VAL A O 1
ATOM 1792 N N . LYS A 1 238 ? -10.578 -11.165 23.096 1.00 89.06 238 LYS A N 1
ATOM 1793 C CA . LYS A 1 238 ? -10.094 -9.830 22.745 1.00 89.06 238 LYS A CA 1
ATOM 1794 C C . LYS A 1 238 ? -10.990 -9.154 21.697 1.00 89.06 238 LYS A C 1
ATOM 1796 O O . LYS A 1 238 ? -11.413 -9.782 20.732 1.00 89.06 238 LYS A O 1
ATOM 1801 N N . CYS A 1 239 ? -11.288 -7.879 21.920 1.00 90.31 239 CYS A N 1
ATOM 1802 C CA . CYS A 1 239 ? -12.025 -6.986 21.031 1.00 90.31 239 CYS A CA 1
ATOM 1803 C C . CYS A 1 239 ? -11.084 -6.457 19.960 1.00 90.31 239 CYS A C 1
ATOM 1805 O O . CYS A 1 239 ? -10.075 -5.834 20.289 1.00 90.31 239 CYS A O 1
ATOM 1807 N N . MET A 1 240 ? -11.396 -6.688 18.692 1.00 91.94 240 MET A N 1
ATOM 1808 C CA . MET A 1 240 ? -10.533 -6.242 17.601 1.00 91.94 240 MET A CA 1
ATOM 1809 C C . MET A 1 240 ? -10.745 -4.754 17.280 1.00 91.94 240 MET A C 1
ATOM 1811 O O . MET A 1 240 ? -11.831 -4.218 17.519 1.00 91.94 240 MET A O 1
ATOM 1815 N N . PRO A 1 241 ? -9.731 -4.062 16.731 1.00 91.62 241 PRO A N 1
ATOM 1816 C CA . PRO A 1 241 ? -9.881 -2.699 16.226 1.00 91.62 241 PRO A CA 1
ATOM 1817 C C . PRO A 1 241 ? -11.080 -2.596 15.276 1.00 91.62 241 PRO A C 1
ATOM 1819 O O . PRO A 1 241 ? -11.266 -3.452 14.412 1.00 91.62 241 PRO A O 1
ATOM 1822 N N . GLY A 1 242 ? -11.915 -1.571 15.442 1.00 84.88 242 GLY A N 1
ATOM 1823 C CA . GLY A 1 242 ? -13.148 -1.383 14.667 1.00 84.88 242 GLY A CA 1
ATOM 1824 C C . GLY A 1 242 ? -14.371 -2.176 15.143 1.00 84.88 242 GLY A C 1
ATOM 1825 O O . GLY A 1 242 ? -15.489 -1.879 14.705 1.00 84.88 242 GLY A O 1
ATOM 1826 N N . GLU A 1 243 ? -14.225 -3.147 16.052 1.00 85.06 243 GLU A N 1
ATOM 1827 C CA . GLU A 1 243 ? -15.373 -3.896 16.567 1.00 85.06 243 GLU A CA 1
ATOM 1828 C C . GLU A 1 243 ? -16.261 -3.032 17.467 1.00 85.06 243 GLU A C 1
ATOM 1830 O O . GLU A 1 243 ? -15.822 -2.336 18.387 1.00 85.06 243 GLU A O 1
ATOM 1835 N N . LYS A 1 244 ? -17.571 -3.120 17.230 1.00 75.81 244 LYS A N 1
ATOM 1836 C CA . LYS A 1 244 ? -18.580 -2.554 18.125 1.00 75.81 244 LYS A CA 1
ATOM 1837 C C . LYS A 1 244 ? -19.006 -3.634 19.103 1.00 75.81 244 LYS A C 1
ATOM 1839 O O . LYS A 1 244 ? -19.684 -4.577 18.703 1.00 75.81 244 LYS A O 1
ATOM 1844 N N . ARG A 1 245 ? -18.669 -3.475 20.381 1.00 73.19 245 ARG A N 1
ATOM 1845 C CA . ARG A 1 245 ? -19.190 -4.354 21.431 1.00 73.19 245 ARG A CA 1
ATOM 1846 C C . ARG A 1 245 ? -20.402 -3.763 22.134 1.00 73.19 245 ARG A C 1
ATOM 1848 O O . ARG A 1 245 ? -20.600 -2.547 22.168 1.00 73.19 245 ARG A O 1
ATOM 1855 N N . GLY A 1 246 ? -21.251 -4.671 22.599 1.00 80.06 246 GLY A N 1
ATOM 1856 C CA . GLY A 1 246 ? -22.525 -4.379 23.241 1.00 80.06 246 GLY A CA 1
ATOM 1857 C C . GLY A 1 246 ? -22.492 -4.662 24.737 1.00 80.06 246 GLY A C 1
ATOM 1858 O O . GLY A 1 246 ? -21.443 -4.648 25.378 1.00 80.06 246 GLY A O 1
ATOM 1859 N N . PHE A 1 247 ? -23.671 -4.932 25.280 1.00 90.19 247 PHE A N 1
ATOM 1860 C CA . PHE A 1 247 ? -23.877 -5.275 26.678 1.00 90.19 247 PHE A CA 1
ATOM 1861 C C . PHE A 1 247 ? -24.655 -6.586 26.789 1.00 90.19 247 PHE A C 1
ATOM 1863 O O . PHE A 1 247 ? -25.476 -6.906 25.928 1.00 90.19 247 PHE A O 1
ATOM 1870 N N . ILE A 1 248 ? -24.407 -7.322 27.867 1.00 91.69 248 ILE A N 1
ATOM 1871 C CA . ILE A 1 248 ? -25.215 -8.467 28.295 1.00 91.69 248 ILE A CA 1
ATOM 1872 C C . ILE A 1 248 ? -25.894 -8.086 29.607 1.00 91.69 248 ILE A C 1
ATOM 1874 O O . ILE A 1 248 ? -25.277 -7.481 30.482 1.00 91.69 248 ILE A O 1
ATOM 1878 N N . HIS A 1 249 ? -27.169 -8.422 29.753 1.00 93.44 249 HIS A N 1
ATOM 1879 C CA . HIS A 1 249 ? -27.918 -8.206 30.981 1.00 93.44 249 HIS A CA 1
ATOM 1880 C C . HIS A 1 249 ? -28.058 -9.510 31.758 1.00 93.44 249 HIS A C 1
ATOM 1882 O O . HIS A 1 249 ? -28.517 -10.519 31.225 1.00 93.44 249 HIS A O 1
ATOM 1888 N N . LEU A 1 250 ? -27.736 -9.462 33.047 1.00 94.50 250 LEU A N 1
ATOM 1889 C CA . LEU A 1 250 ? -28.120 -10.483 34.014 1.00 94.50 250 LEU A CA 1
ATOM 1890 C C . LEU A 1 250 ? -29.358 -9.956 34.740 1.00 94.50 250 LEU A C 1
ATOM 1892 O O . LEU A 1 250 ? -29.279 -9.023 35.541 1.00 94.50 250 LEU A O 1
ATOM 1896 N N . ASN A 1 251 ? -30.516 -10.495 34.386 1.00 92.00 251 ASN A N 1
ATOM 1897 C CA . ASN A 1 251 ? -31.818 -10.057 34.868 1.00 92.00 251 ASN A CA 1
ATOM 1898 C C . ASN A 1 251 ? -32.264 -10.913 36.052 1.00 92.00 251 ASN A C 1
ATOM 1900 O O . ASN A 1 251 ? -32.177 -12.137 35.995 1.00 92.00 251 ASN A O 1
ATOM 1904 N N . PHE 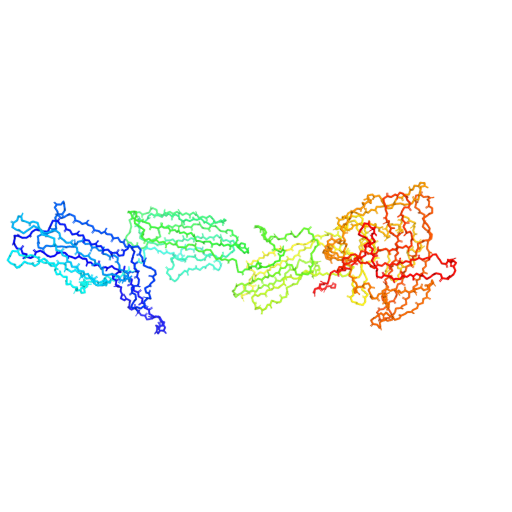A 1 252 ? -32.799 -10.269 37.086 1.00 89.44 252 PHE A N 1
ATOM 1905 C CA . PHE A 1 252 ? -33.287 -10.913 38.301 1.00 89.44 252 PHE A CA 1
ATOM 1906 C C . PHE A 1 252 ? -34.750 -10.541 38.520 1.00 89.44 252 PHE A C 1
ATOM 1908 O O . PHE A 1 252 ? -35.089 -9.356 38.571 1.00 89.44 252 PHE A O 1
ATOM 1915 N N . SER A 1 253 ? -35.616 -11.544 38.638 1.00 87.12 253 SER A N 1
ATOM 1916 C CA . SER A 1 253 ? -37.069 -11.360 38.706 1.00 87.12 253 SER A CA 1
ATOM 1917 C C . SER A 1 253 ? -37.718 -12.172 39.826 1.00 87.12 253 SER A C 1
ATOM 1919 O O . SER A 1 253 ? -37.216 -13.227 40.211 1.00 87.12 253 SER A O 1
ATOM 1921 N N . ALA A 1 254 ? -38.838 -11.677 40.345 1.00 82.44 254 ALA A N 1
ATOM 1922 C CA . ALA A 1 254 ? -39.758 -12.415 41.208 1.00 82.44 254 ALA A CA 1
ATOM 1923 C C . ALA A 1 254 ? -41.167 -12.284 40.628 1.00 82.44 254 ALA A C 1
ATOM 1925 O O . ALA A 1 254 ? -41.558 -11.188 40.239 1.00 82.44 254 ALA A O 1
ATOM 1926 N N . ASP A 1 255 ? -41.917 -13.386 40.554 1.00 80.81 255 ASP A N 1
ATOM 1927 C CA . ASP A 1 255 ? -43.303 -13.401 40.059 1.00 80.81 255 ASP A CA 1
ATOM 1928 C C . ASP A 1 255 ? -43.492 -12.656 38.717 1.00 80.81 255 ASP A C 1
ATOM 1930 O O . ASP A 1 255 ? -44.420 -11.869 38.549 1.00 80.81 255 ASP A O 1
ATOM 1934 N N . GLU A 1 256 ? -42.576 -12.884 37.765 1.00 74.50 256 GLU A N 1
ATOM 1935 C CA . GLU A 1 256 ? -42.530 -12.242 36.433 1.00 74.50 256 GLU A CA 1
ATOM 1936 C C . GLU A 1 256 ? -42.262 -10.722 36.433 1.00 74.50 256 GLU A C 1
ATOM 1938 O O . GLU A 1 256 ? -42.232 -10.090 35.375 1.00 74.50 256 GLU A O 1
ATOM 1943 N N . VAL A 1 257 ? -41.989 -10.122 37.593 1.00 74.31 257 VAL A N 1
ATOM 1944 C CA . VAL A 1 257 ? -41.591 -8.718 37.725 1.00 74.31 257 VAL A CA 1
ATOM 1945 C C . VAL A 1 257 ? -40.070 -8.621 37.813 1.00 74.31 257 VAL A C 1
ATOM 1947 O O . VAL A 1 257 ? -39.430 -9.295 38.619 1.00 74.31 257 VAL A O 1
ATOM 1950 N N . GLN A 1 258 ? -39.473 -7.766 36.981 1.00 80.06 258 GLN A N 1
ATOM 1951 C CA . GLN A 1 258 ? -38.045 -7.457 37.043 1.00 80.06 258 GLN A CA 1
ATOM 1952 C 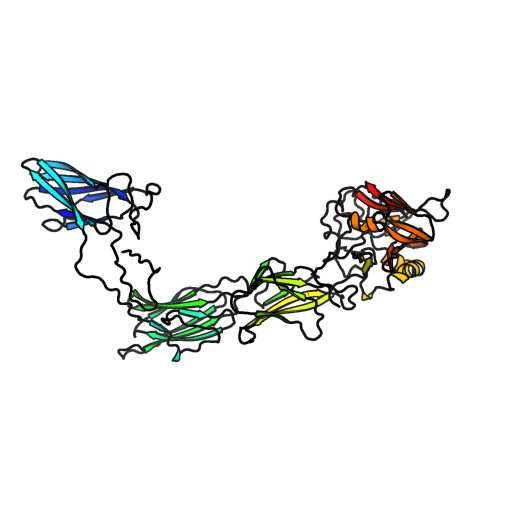C . GLN A 1 258 ? -37.735 -6.674 38.325 1.00 80.06 258 GLN A C 1
ATOM 1954 O O . GLN A 1 258 ? -38.202 -5.550 38.499 1.00 80.06 258 GLN A O 1
ATOM 1959 N N . GLU A 1 259 ? -36.898 -7.247 39.184 1.00 80.56 259 GLU A N 1
ATOM 1960 C CA . GLU A 1 259 ? -36.542 -6.684 40.490 1.00 80.56 259 GLU A CA 1
ATOM 1961 C C . GLU A 1 259 ? -35.096 -6.174 40.544 1.00 80.56 259 GLU A C 1
ATOM 1963 O O . GLU A 1 259 ? -34.762 -5.331 41.374 1.00 80.56 259 GLU A O 1
ATOM 1968 N N . GLY A 1 260 ? -34.226 -6.645 39.645 1.00 82.81 260 GLY A N 1
ATOM 1969 C CA . GLY A 1 260 ? -32.850 -6.166 39.537 1.00 82.81 260 GLY A CA 1
ATOM 1970 C C . GLY A 1 260 ? -32.199 -6.516 38.204 1.00 82.81 260 GLY A C 1
ATOM 1971 O O . GLY A 1 260 ? -32.649 -7.411 37.489 1.00 82.81 260 GLY A O 1
ATOM 1972 N N . ARG A 1 261 ? -31.139 -5.794 37.843 1.00 88.12 261 ARG A N 1
ATOM 1973 C CA . ARG A 1 261 ? -30.351 -6.035 36.631 1.00 88.12 261 ARG A CA 1
ATOM 1974 C C . ARG A 1 261 ? -28.888 -5.728 36.908 1.00 88.12 261 ARG A C 1
ATOM 1976 O O . ARG A 1 261 ? -28.597 -4.674 37.461 1.00 88.12 261 ARG A O 1
ATOM 1983 N N . ILE A 1 262 ? -28.003 -6.614 36.463 1.00 92.06 262 ILE A N 1
ATOM 1984 C CA . ILE A 1 262 ? -26.580 -6.317 36.300 1.00 92.06 262 ILE A CA 1
ATOM 1985 C C . ILE A 1 262 ? -26.292 -6.156 34.809 1.00 92.06 262 ILE A C 1
ATOM 1987 O O . ILE A 1 262 ? -26.673 -7.009 34.007 1.00 92.06 262 ILE A O 1
ATOM 1991 N N . VAL A 1 263 ? -25.635 -5.063 34.432 1.00 92.50 263 VAL A N 1
ATOM 1992 C CA . VAL A 1 263 ? -25.183 -4.813 33.059 1.00 92.50 263 VAL A CA 1
ATOM 1993 C C . VAL A 1 263 ? -23.717 -5.214 32.941 1.00 92.50 263 VAL A C 1
ATOM 1995 O O . VAL A 1 263 ? -22.871 -4.703 33.663 1.00 92.50 263 VAL A O 1
ATOM 1998 N N . VAL A 1 264 ? -23.392 -6.109 32.018 1.00 95.75 264 VAL A N 1
ATOM 1999 C CA . VAL A 1 264 ? -22.012 -6.434 31.646 1.00 95.75 264 VAL A CA 1
ATOM 2000 C C . VAL A 1 264 ? -21.710 -5.700 30.346 1.00 95.75 264 VAL A C 1
ATOM 2002 O O . VAL A 1 264 ? -22.181 -6.100 29.283 1.00 95.75 264 VAL A O 1
ATOM 2005 N N . ALA A 1 265 ? -20.989 -4.587 30.437 1.00 91.69 265 ALA A N 1
ATOM 2006 C CA . ALA A 1 265 ? -20.627 -3.731 29.314 1.00 91.69 265 ALA A CA 1
ATOM 2007 C C . ALA A 1 265 ? -19.193 -4.031 28.867 1.00 91.69 265 ALA A C 1
ATOM 2009 O O . ALA A 1 265 ? -18.275 -3.993 29.679 1.00 91.69 265 ALA A O 1
ATOM 2010 N N . PHE A 1 266 ? -18.989 -4.314 27.584 1.00 91.31 266 PHE A N 1
ATOM 2011 C CA . PHE A 1 266 ? -17.659 -4.603 27.045 1.00 91.31 266 PHE A CA 1
ATOM 2012 C C . PHE A 1 266 ? -17.068 -3.344 26.417 1.00 91.31 266 PHE A C 1
ATOM 2014 O O . PHE A 1 266 ? -17.663 -2.763 25.504 1.00 91.31 266 PHE A O 1
ATOM 2021 N N . ASP A 1 267 ? -15.903 -2.929 26.906 1.00 86.50 267 ASP A N 1
ATOM 2022 C CA . ASP A 1 267 ? -15.196 -1.768 26.390 1.00 86.50 267 ASP A CA 1
ATOM 2023 C C . ASP A 1 267 ? -14.736 -2.023 24.947 1.00 86.50 267 ASP A C 1
ATOM 2025 O O . ASP A 1 267 ? -14.418 -3.144 24.526 1.00 86.50 267 ASP A O 1
ATOM 2029 N N . ARG A 1 268 ? -14.734 -0.947 24.159 1.00 87.69 268 ARG A N 1
ATOM 2030 C CA . ARG A 1 268 ? -14.200 -0.978 22.800 1.00 87.69 268 ARG A CA 1
ATOM 2031 C C . ARG A 1 268 ? -12.687 -1.070 22.851 1.00 87.69 268 ARG A C 1
ATOM 2033 O O . ARG A 1 268 ? -12.058 -0.634 23.811 1.00 87.69 268 ARG A O 1
ATOM 2040 N N . ASN A 1 269 ? -12.121 -1.581 21.770 1.00 91.19 269 ASN A N 1
ATOM 2041 C CA . ASN A 1 269 ? -10.700 -1.449 21.548 1.00 91.19 269 ASN A CA 1
ATOM 2042 C C . ASN A 1 269 ? -10.325 0.039 21.398 1.00 91.19 269 ASN A C 1
ATOM 2044 O O . ASN A 1 269 ? -10.917 0.702 20.539 1.00 91.19 269 ASN A O 1
ATOM 2048 N N . PRO A 1 270 ? -9.386 0.571 22.202 1.00 92.00 270 PRO A N 1
ATOM 2049 C CA . PRO A 1 270 ? -8.951 1.959 22.075 1.00 92.00 270 PRO A CA 1
ATOM 2050 C C . PRO A 1 270 ? -8.197 2.220 20.768 1.00 92.00 270 PRO A C 1
ATOM 2052 O O . PRO A 1 270 ? -8.133 3.354 20.319 1.00 92.00 270 PRO A O 1
ATOM 2055 N N . PHE A 1 271 ? -7.633 1.187 20.144 1.00 95.19 271 PHE A N 1
ATOM 2056 C CA . PHE A 1 271 ? -6.912 1.289 18.886 1.00 95.19 271 PHE A CA 1
ATOM 2057 C C . PHE A 1 271 ? -7.839 1.073 17.688 1.00 95.19 271 PHE A C 1
ATOM 2059 O O . PHE A 1 271 ? -8.606 0.107 17.632 1.00 95.19 271 PHE A O 1
ATOM 2066 N N . GLN A 1 272 ? -7.742 1.968 16.709 1.00 94.81 272 GLN A N 1
ATOM 2067 C CA . GLN A 1 272 ? -8.544 1.978 15.493 1.00 94.81 272 GLN A CA 1
ATOM 2068 C C . GLN A 1 272 ? -7.655 2.162 14.260 1.00 94.81 272 GLN A C 1
ATOM 2070 O O . GLN A 1 272 ? -6.676 2.907 14.278 1.00 94.81 272 GLN A O 1
ATOM 2075 N N . VAL A 1 273 ? -8.033 1.501 13.164 1.00 96.56 273 VAL A N 1
ATOM 2076 C CA . VAL A 1 273 ? -7.508 1.797 11.826 1.00 96.56 273 VAL A CA 1
ATOM 2077 C C . VAL A 1 273 ? -8.566 2.619 11.102 1.00 96.56 273 VAL A C 1
ATOM 2079 O O . VAL A 1 273 ? -9.646 2.107 10.807 1.00 96.56 273 VAL A O 1
ATOM 2082 N N . THR A 1 274 ? -8.280 3.893 10.852 1.00 94.88 274 THR A N 1
ATOM 2083 C CA . THR A 1 274 ? -9.248 4.839 10.278 1.00 94.88 274 THR A CA 1
ATOM 2084 C C . THR A 1 274 ? -9.208 4.843 8.752 1.00 94.88 274 THR A C 1
ATOM 2086 O O . THR A 1 274 ? -10.250 4.949 8.106 1.00 94.88 274 THR A O 1
ATOM 2089 N N . GLU A 1 275 ? -8.024 4.656 8.166 1.00 95.62 275 GLU A N 1
ATOM 2090 C CA . GLU A 1 275 ? -7.820 4.570 6.720 1.00 95.62 275 GLU A CA 1
ATOM 2091 C C . GLU A 1 275 ? -6.613 3.682 6.383 1.00 95.62 275 GLU A C 1
ATOM 2093 O O . GLU A 1 275 ? -5.691 3.519 7.181 1.00 95.62 275 GLU A O 1
ATOM 2098 N N . GLY A 1 276 ? -6.591 3.132 5.168 1.00 95.69 276 GLY A N 1
ATOM 2099 C CA . GLY A 1 276 ? -5.420 2.488 4.582 1.00 95.69 276 GLY A CA 1
ATOM 2100 C C . GLY A 1 276 ? -5.626 1.015 4.250 1.00 95.69 276 GLY A C 1
ATOM 2101 O O . GLY A 1 276 ? -6.741 0.537 4.059 1.00 95.69 276 GLY A O 1
ATOM 2102 N N . ARG A 1 277 ? -4.508 0.301 4.112 1.00 94.56 277 ARG A N 1
ATOM 2103 C CA . ARG A 1 277 ? -4.441 -1.101 3.670 1.00 94.56 277 ARG A CA 1
ATOM 2104 C C . ARG A 1 277 ? -4.409 -2.099 4.827 1.00 94.56 277 ARG A C 1
ATOM 2106 O O . ARG A 1 277 ? -4.516 -3.298 4.584 1.00 94.56 277 ARG A O 1
ATOM 2113 N N . VAL A 1 278 ? -4.226 -1.630 6.061 1.00 97.31 278 VAL A N 1
ATOM 2114 C CA . VAL A 1 278 ? -4.165 -2.495 7.243 1.00 97.31 278 VAL A CA 1
ATOM 2115 C C . VAL A 1 278 ? -5.575 -2.879 7.682 1.00 97.31 278 VAL A C 1
ATOM 2117 O O . VAL A 1 278 ? -6.430 -2.030 7.892 1.00 97.31 278 VAL A O 1
ATOM 2120 N N . SER A 1 279 ? -5.804 -4.177 7.842 1.00 94.94 279 SER A N 1
ATOM 2121 C CA . SER A 1 279 ? -7.031 -4.744 8.396 1.00 94.94 279 SER A CA 1
ATOM 2122 C C . SER A 1 279 ? -6.666 -6.016 9.144 1.00 94.94 279 SER A C 1
ATOM 2124 O O . SER A 1 279 ? -6.086 -6.930 8.555 1.00 94.94 279 SER A O 1
ATOM 2126 N N . PHE A 1 280 ? -6.987 -6.077 10.433 1.00 95.38 280 PHE A N 1
ATOM 2127 C CA . PHE A 1 280 ? -6.627 -7.211 11.280 1.00 95.38 280 PHE A CA 1
ATOM 2128 C C . PHE A 1 280 ? -7.675 -8.319 11.192 1.00 95.38 280 PHE A C 1
ATOM 2130 O O . PHE A 1 280 ? -8.874 -8.060 11.296 1.00 95.38 280 PHE A O 1
ATOM 2137 N N . GLY A 1 281 ? -7.216 -9.556 11.000 1.00 91.62 281 GLY A N 1
ATOM 2138 C CA . GLY A 1 281 ? -8.042 -10.743 11.206 1.00 91.62 281 GLY A CA 1
ATOM 2139 C C . GLY A 1 281 ? -8.311 -10.986 12.692 1.00 91.62 281 GLY A C 1
ATOM 2140 O O . GLY A 1 281 ? -7.737 -10.322 13.549 1.00 91.62 281 GLY A O 1
ATOM 2141 N N . ALA A 1 282 ? -9.143 -11.979 13.012 1.00 88.75 282 ALA A N 1
ATOM 2142 C CA . ALA A 1 282 ? -9.471 -12.342 14.399 1.00 88.75 282 ALA A CA 1
ATOM 2143 C C . ALA A 1 282 ? -8.252 -12.784 15.242 1.00 88.75 282 ALA A C 1
ATOM 2145 O O . ALA A 1 282 ? -8.333 -12.856 16.464 1.00 88.75 282 ALA A O 1
ATOM 2146 N N . ASP A 1 283 ? -7.125 -13.088 14.598 1.00 91.88 283 ASP A N 1
ATOM 2147 C CA . ASP A 1 283 ? -5.847 -13.440 15.219 1.00 91.88 283 ASP A CA 1
ATOM 2148 C C . ASP A 1 283 ? -4.948 -12.225 15.522 1.00 91.88 283 ASP A C 1
ATOM 2150 O O . ASP A 1 283 ? -3.860 -12.393 16.071 1.00 91.88 283 ASP A O 1
ATOM 2154 N N . GLY A 1 284 ? -5.368 -11.003 15.177 1.00 93.62 284 GLY A N 1
ATOM 2155 C CA . GLY A 1 284 ? -4.549 -9.798 15.351 1.00 93.62 284 GLY A CA 1
ATOM 2156 C C . GLY A 1 284 ? -3.522 -9.581 14.249 1.00 93.62 284 GLY A C 1
ATOM 2157 O O . GLY A 1 284 ? -2.665 -8.710 14.402 1.00 93.62 284 GLY A O 1
ATOM 2158 N N . ILE A 1 285 ? -3.588 -10.336 13.149 1.00 97.19 285 ILE A N 1
ATOM 2159 C CA . ILE A 1 285 ? -2.609 -10.273 12.066 1.00 97.19 285 ILE A CA 1
ATOM 2160 C C . ILE A 1 285 ? -3.237 -9.638 10.824 1.00 97.19 285 ILE A C 1
ATOM 2162 O O . ILE A 1 285 ? -4.323 -10.003 10.377 1.00 97.19 285 ILE A O 1
ATOM 2166 N N . CYS A 1 286 ? -2.516 -8.688 10.239 1.00 97.94 286 CYS A N 1
ATOM 2167 C CA . CYS A 1 286 ? -2.736 -8.192 8.892 1.00 97.94 286 CYS A CA 1
ATOM 2168 C C . CYS A 1 286 ? -1.561 -8.637 8.013 1.00 97.94 286 CYS A C 1
ATOM 2170 O O . CYS A 1 286 ? -0.443 -8.155 8.190 1.00 97.94 286 CYS A O 1
ATOM 2172 N N . ASP A 1 287 ? -1.792 -9.556 7.073 1.00 97.81 287 ASP A N 1
ATOM 2173 C CA . ASP A 1 287 ? -0.810 -9.908 6.040 1.00 97.81 287 ASP A CA 1
ATOM 2174 C C . ASP A 1 287 ? -1.220 -9.273 4.711 1.00 97.81 287 ASP A C 1
ATOM 2176 O O . ASP A 1 287 ? -2.217 -9.665 4.105 1.00 97.81 287 ASP A O 1
ATOM 2180 N N . LEU A 1 288 ? -0.445 -8.287 4.250 1.00 97.31 288 LEU A N 1
ATOM 2181 C CA . LEU A 1 288 ? -0.686 -7.620 2.969 1.00 97.31 288 LEU A CA 1
ATOM 2182 C C . LEU A 1 288 ? -0.429 -8.554 1.776 1.00 97.31 288 LEU A C 1
ATOM 2184 O O . LEU A 1 288 ? -0.856 -8.260 0.661 1.00 97.31 288 LEU A O 1
ATOM 2188 N N . GLY A 1 289 ? 0.305 -9.654 1.975 1.00 95.75 289 GLY A N 1
ATOM 2189 C CA . GLY A 1 289 ? 0.590 -10.671 0.963 1.00 95.75 289 GLY A CA 1
ATOM 2190 C C . GLY A 1 289 ? 1.517 -10.226 -0.174 1.00 95.75 289 GLY A C 1
ATOM 2191 O O . GLY A 1 289 ? 1.958 -11.062 -0.956 1.00 95.75 289 GLY A O 1
ATOM 2192 N N . THR A 1 290 ? 1.854 -8.939 -0.257 1.00 95.50 290 THR A N 1
ATOM 2193 C CA . THR A 1 290 ? 2.650 -8.325 -1.328 1.00 95.50 290 THR A CA 1
ATOM 2194 C C . THR A 1 290 ? 3.629 -7.289 -0.769 1.00 95.50 290 THR A C 1
ATOM 2196 O O . THR A 1 290 ? 3.668 -7.040 0.440 1.00 95.50 290 THR A O 1
ATOM 2199 N N . TYR A 1 291 ? 4.438 -6.694 -1.644 1.00 97.38 291 TYR A N 1
ATOM 2200 C CA . TYR A 1 291 ? 5.248 -5.533 -1.302 1.00 97.38 291 TYR A CA 1
ATOM 2201 C C . TYR A 1 291 ? 4.377 -4.298 -1.077 1.00 97.38 291 TYR A C 1
ATOM 2203 O O . TYR A 1 291 ? 3.464 -4.011 -1.855 1.00 97.38 291 TYR A O 1
ATOM 2211 N N . ALA A 1 292 ? 4.676 -3.562 -0.012 1.00 96.81 292 ALA A N 1
ATOM 2212 C CA . ALA A 1 292 ? 3.972 -2.341 0.337 1.00 96.81 292 ALA A CA 1
ATOM 2213 C C . ALA A 1 292 ? 4.896 -1.379 1.086 1.00 96.81 292 ALA A C 1
ATOM 2215 O O . ALA A 1 292 ? 5.473 -1.731 2.116 1.00 96.81 292 ALA A O 1
ATOM 2216 N N . ASP A 1 293 ? 4.984 -0.156 0.585 1.00 96.75 293 ASP A N 1
ATOM 2217 C CA . ASP A 1 293 ? 5.657 0.981 1.200 1.00 96.75 293 ASP A CA 1
ATOM 2218 C C . ASP A 1 293 ? 4.763 2.231 1.141 1.00 96.75 293 ASP A C 1
ATOM 2220 O O . ASP A 1 293 ? 3.599 2.156 0.719 1.00 96.75 293 ASP A O 1
ATOM 2224 N N . GLY A 1 294 ? 5.293 3.355 1.628 1.00 95.94 294 GLY A N 1
ATOM 2225 C CA . GLY A 1 294 ? 4.538 4.581 1.853 1.00 95.94 294 GLY A CA 1
ATOM 2226 C C . GLY A 1 294 ? 3.497 4.392 2.952 1.00 95.94 294 GLY A C 1
ATOM 2227 O O . GLY A 1 294 ? 3.624 3.513 3.809 1.00 95.94 294 GLY A O 1
ATOM 2228 N N . THR A 1 295 ? 2.432 5.184 2.911 1.00 97.12 295 THR A N 1
ATOM 2229 C CA . THR A 1 295 ? 1.378 5.111 3.920 1.00 97.12 295 THR A CA 1
ATOM 2230 C C . THR A 1 295 ? 0.673 3.752 3.862 1.00 97.12 295 THR A C 1
ATOM 2232 O O . THR A 1 295 ? 0.071 3.358 2.853 1.00 97.12 295 THR A O 1
ATOM 2235 N N . LEU A 1 296 ? 0.781 2.992 4.951 1.00 97.81 296 LEU A N 1
ATOM 2236 C CA . LEU A 1 296 ? 0.105 1.707 5.121 1.00 97.81 296 LEU A CA 1
ATOM 2237 C C . LEU A 1 296 ? -1.245 1.903 5.799 1.00 97.81 296 LEU A C 1
ATOM 2239 O O . LEU A 1 296 ? -2.214 1.273 5.376 1.00 97.81 296 LEU A O 1
ATOM 2243 N N . ALA A 1 297 ? -1.303 2.762 6.819 1.00 98.00 297 ALA A N 1
ATOM 2244 C CA . ALA A 1 297 ? -2.528 3.068 7.542 1.00 98.00 297 ALA A CA 1
ATOM 2245 C C . ALA A 1 297 ? -2.472 4.403 8.290 1.00 98.00 297 ALA A C 1
ATOM 2247 O O . ALA A 1 297 ? -1.420 4.794 8.797 1.00 98.00 297 ALA A O 1
ATOM 2248 N N . HIS A 1 298 ? -3.637 5.034 8.409 1.00 98.00 298 HIS A N 1
ATOM 2249 C CA . HIS A 1 298 ? -3.931 6.032 9.427 1.00 98.00 298 HIS A CA 1
ATOM 2250 C C . HIS A 1 298 ? -4.567 5.331 10.624 1.00 98.00 298 HIS A C 1
ATOM 2252 O O . HIS A 1 298 ? -5.423 4.453 10.475 1.00 98.00 298 HIS A O 1
ATOM 2258 N N . LEU A 1 299 ? -4.085 5.686 11.803 1.00 98.06 299 LEU A N 1
ATOM 2259 C CA . LEU A 1 299 ? -4.347 5.007 13.056 1.00 98.06 299 LEU A CA 1
ATOM 2260 C C . LEU A 1 299 ? -4.806 6.022 14.097 1.00 98.06 299 LEU A C 1
ATOM 2262 O O . LEU A 1 299 ? -4.330 7.156 14.105 1.00 98.06 299 LEU A O 1
ATOM 2266 N N . GLU A 1 300 ? -5.668 5.585 15.002 1.00 97.00 300 GLU A N 1
ATOM 2267 C CA . GLU A 1 300 ? -6.137 6.378 16.135 1.00 97.00 300 GLU A CA 1
ATOM 2268 C C . GLU A 1 300 ? -6.057 5.534 17.413 1.00 97.00 300 GLU A C 1
ATOM 2270 O O . GLU A 1 300 ? -6.310 4.324 17.382 1.00 97.00 300 GLU A O 1
ATOM 2275 N N . LEU A 1 301 ? -5.649 6.153 18.520 1.00 95.88 301 LEU A N 1
ATOM 2276 C CA . LEU A 1 301 ? -5.586 5.541 19.843 1.00 95.88 301 LEU A CA 1
ATOM 2277 C C . LEU A 1 301 ? -6.324 6.419 20.860 1.00 95.88 301 LEU A C 1
ATOM 2279 O O . LEU A 1 301 ? -5.847 7.486 21.240 1.00 95.88 301 LEU A O 1
ATOM 2283 N N . ASP A 1 302 ? -7.471 5.931 21.322 1.00 90.75 302 ASP A N 1
ATOM 2284 C CA . ASP A 1 302 ? -8.322 6.604 22.299 1.00 90.75 302 ASP A CA 1
ATOM 2285 C C . ASP A 1 302 ? -7.885 6.324 23.740 1.00 90.75 302 ASP A C 1
ATOM 2287 O O . ASP A 1 302 ? -7.729 5.173 24.142 1.00 90.75 302 ASP A O 1
ATOM 2291 N N . GLY A 1 303 ? -7.833 7.363 24.572 1.00 86.75 303 GLY A N 1
ATOM 2292 C CA . GLY A 1 303 ? -7.559 7.243 26.006 1.00 86.75 303 GLY A CA 1
ATOM 2293 C C . GLY A 1 303 ? -6.104 7.522 26.380 1.00 86.75 303 GLY A C 1
ATOM 2294 O O . GLY A 1 303 ? -5.314 7.991 25.570 1.00 86.75 303 GLY A O 1
ATOM 2295 N N . ASP A 1 304 ? -5.768 7.277 27.646 1.00 88.25 304 ASP A N 1
ATOM 2296 C CA . ASP A 1 304 ? -4.431 7.535 28.199 1.00 88.25 304 ASP A CA 1
ATOM 2297 C C . ASP A 1 304 ? -3.521 6.311 28.002 1.00 88.25 304 ASP A C 1
ATOM 2299 O O . ASP A 1 304 ? -3.143 5.618 28.951 1.00 88.25 304 ASP A O 1
ATOM 2303 N N . TYR A 1 305 ? -3.257 6.000 26.732 1.00 91.38 305 TYR A N 1
ATOM 2304 C CA . TYR A 1 305 ? -2.423 4.883 26.294 1.00 91.38 305 TYR A CA 1
ATOM 2305 C C . TYR A 1 305 ? -1.321 5.371 25.356 1.00 91.38 305 TYR A C 1
ATOM 2307 O O . TYR A 1 305 ? -1.423 6.427 24.735 1.00 91.38 305 TYR A O 1
ATOM 2315 N N . GLU A 1 306 ? -0.281 4.558 25.195 1.00 94.56 306 GLU A N 1
ATOM 2316 C CA . GLU A 1 306 ? 0.803 4.831 24.254 1.00 94.56 306 GLU A CA 1
ATOM 2317 C C . GLU A 1 306 ? 0.872 3.751 23.169 1.00 94.56 306 GLU A C 1
ATOM 2319 O O . GLU A 1 306 ? 0.904 2.558 23.472 1.00 94.56 306 GLU A O 1
ATOM 2324 N N . LEU A 1 307 ? 0.942 4.163 21.898 1.00 96.56 307 LEU A N 1
ATOM 2325 C CA . LEU A 1 307 ? 1.189 3.262 20.774 1.00 96.56 307 LEU A CA 1
ATOM 2326 C C . LEU A 1 307 ? 2.679 3.246 20.438 1.00 96.56 307 LEU A C 1
ATOM 2328 O O . LEU A 1 307 ? 3.262 4.279 20.104 1.00 96.56 307 LEU A O 1
ATOM 2332 N N . ARG A 1 308 ? 3.296 2.065 20.451 1.00 96.06 308 ARG A N 1
ATOM 2333 C CA . ARG A 1 308 ? 4.684 1.887 20.012 1.00 96.06 308 ARG A CA 1
ATOM 2334 C C . ARG A 1 308 ? 4.789 0.838 18.924 1.00 96.06 308 ARG A C 1
ATOM 2336 O O . ARG A 1 308 ? 4.006 -0.104 18.847 1.00 96.06 308 ARG A O 1
ATOM 2343 N N . LEU A 1 309 ? 5.817 1.000 18.104 1.00 96.56 309 LEU A N 1
ATOM 2344 C CA . LEU A 1 309 ? 6.178 0.052 17.066 1.00 96.56 309 LEU A CA 1
ATOM 2345 C C . LEU A 1 309 ? 7.328 -0.827 17.570 1.00 96.56 309 LEU A C 1
ATOM 2347 O O . LEU A 1 309 ? 8.367 -0.310 17.984 1.00 96.56 309 LEU A O 1
ATOM 2351 N N . ARG A 1 310 ? 7.144 -2.148 17.540 1.00 96.62 310 ARG A N 1
ATOM 2352 C CA . ARG A 1 310 ? 8.145 -3.151 17.922 1.00 96.62 310 ARG A CA 1
ATOM 2353 C C . ARG A 1 310 ? 8.496 -4.007 16.711 1.00 96.62 310 ARG A C 1
ATOM 2355 O O . ARG A 1 310 ? 7.623 -4.577 16.064 1.00 96.62 310 ARG A O 1
ATOM 2362 N N . LEU A 1 311 ? 9.786 -4.108 16.415 1.00 93.50 311 LEU A N 1
ATOM 2363 C CA . LEU A 1 311 ? 10.304 -5.002 15.383 1.00 93.50 311 LEU A CA 1
ATOM 2364 C C . LEU A 1 311 ? 10.857 -6.282 16.023 1.00 93.50 311 LEU A C 1
ATOM 2366 O O . LEU A 1 311 ? 11.440 -6.199 17.109 1.00 93.50 311 LEU A O 1
ATOM 2370 N N . PRO A 1 312 ? 10.704 -7.450 15.374 1.00 92.38 312 PRO A N 1
ATOM 2371 C CA . PRO A 1 312 ? 11.413 -8.658 15.780 1.00 92.38 312 PRO A CA 1
ATOM 2372 C C . PRO A 1 312 ? 12.931 -8.448 15.797 1.00 92.38 312 PRO A C 1
ATOM 2374 O O . PRO A 1 312 ? 13.475 -7.647 15.035 1.00 92.38 312 PRO A O 1
ATOM 2377 N N . GLU A 1 313 ? 13.632 -9.201 16.645 1.00 90.94 313 GLU A N 1
ATOM 2378 C CA . GLU A 1 313 ? 15.093 -9.153 16.700 1.00 90.94 313 GLU A CA 1
ATOM 2379 C C . GLU A 1 313 ? 15.704 -9.521 15.337 1.00 90.94 313 GLU A C 1
ATOM 2381 O O . GLU A 1 313 ? 15.386 -10.560 14.759 1.00 90.94 313 GLU A O 1
ATOM 2386 N N . GLY A 1 314 ? 16.584 -8.657 14.826 1.00 87.31 314 GLY A N 1
ATOM 2387 C CA . GLY A 1 314 ? 17.243 -8.839 13.531 1.00 87.31 314 GLY A CA 1
ATOM 2388 C C . GLY A 1 314 ? 16.406 -8.446 12.309 1.00 87.31 314 GLY A C 1
ATOM 2389 O O . GLY A 1 314 ? 16.919 -8.539 11.197 1.00 87.31 314 GLY A O 1
ATOM 2390 N N . GLU A 1 315 ? 15.160 -7.994 12.481 1.00 91.19 315 GLU A N 1
ATOM 2391 C CA . GLU A 1 315 ? 14.373 -7.428 11.382 1.00 91.19 315 GLU A CA 1
ATOM 2392 C C . GLU A 1 315 ? 14.820 -5.986 11.094 1.00 91.19 315 GLU A C 1
ATOM 2394 O O . GLU A 1 315 ? 14.986 -5.177 12.011 1.00 91.19 315 GLU A O 1
ATOM 2399 N N . ASP A 1 316 ? 14.996 -5.656 9.812 1.00 91.88 316 ASP A N 1
ATOM 2400 C CA . ASP A 1 316 ? 15.285 -4.286 9.386 1.00 91.88 316 ASP A CA 1
ATOM 2401 C C . ASP A 1 316 ? 14.152 -3.343 9.818 1.00 91.88 316 ASP A C 1
ATOM 2403 O O . ASP A 1 316 ? 12.992 -3.762 9.798 1.00 91.88 316 ASP A O 1
ATOM 2407 N N . PRO A 1 317 ? 14.430 -2.066 10.149 1.00 94.38 317 PRO A N 1
ATOM 2408 C CA . PRO A 1 317 ? 13.424 -1.090 10.566 1.00 94.38 317 PRO A CA 1
ATOM 2409 C C . PRO A 1 317 ? 12.575 -0.640 9.369 1.00 94.38 317 PRO A C 1
ATOM 2411 O O . PRO A 1 317 ? 12.600 0.504 8.937 1.00 94.38 317 PRO A O 1
ATOM 2414 N N . TRP A 1 318 ? 11.823 -1.563 8.787 1.00 96.19 318 TRP A N 1
ATOM 2415 C CA . TRP A 1 318 ? 11.099 -1.345 7.549 1.00 96.19 318 TRP A CA 1
ATOM 2416 C C . TRP A 1 318 ? 9.788 -0.596 7.759 1.00 96.19 318 TRP A C 1
ATOM 2418 O O . TRP A 1 318 ? 9.163 -0.221 6.780 1.00 96.19 318 TRP A O 1
ATOM 2428 N N . ALA A 1 319 ? 9.347 -0.375 8.995 1.00 97.19 319 ALA A N 1
ATOM 2429 C CA . ALA A 1 319 ? 8.123 0.350 9.308 1.00 97.19 319 ALA A CA 1
ATOM 2430 C C . ALA A 1 319 ? 8.368 1.384 10.406 1.00 97.19 319 ALA A C 1
ATOM 2432 O O . ALA A 1 319 ? 9.196 1.182 11.297 1.00 97.19 319 ALA A O 1
ATOM 2433 N N . LYS A 1 320 ? 7.632 2.494 10.349 1.00 96.81 320 LYS A N 1
ATOM 2434 C CA . LYS A 1 320 ? 7.736 3.583 11.319 1.00 96.81 320 LYS A CA 1
ATOM 2435 C C . LYS A 1 320 ? 6.377 4.221 11.575 1.00 96.81 320 LYS A C 1
ATOM 2437 O O . LYS A 1 320 ? 5.605 4.435 10.646 1.00 96.81 320 LYS A O 1
ATOM 2442 N N . LEU A 1 321 ? 6.119 4.561 12.836 1.00 97.31 321 LEU A N 1
ATOM 2443 C CA . LEU A 1 321 ? 4.992 5.406 13.218 1.00 97.31 321 LEU A CA 1
ATOM 2444 C C . LEU A 1 321 ? 5.419 6.872 13.170 1.00 97.31 321 LEU A C 1
ATOM 2446 O O . LEU A 1 321 ? 6.435 7.259 13.755 1.00 97.31 321 LEU A O 1
ATOM 2450 N N . PHE A 1 322 ? 4.637 7.679 12.469 1.00 97.00 322 PHE A N 1
ATOM 2451 C CA . PHE A 1 322 ? 4.713 9.132 12.506 1.00 97.00 322 PHE A CA 1
ATOM 2452 C C . PHE A 1 322 ? 3.506 9.681 13.271 1.00 97.00 322 PHE A C 1
ATOM 2454 O O . PHE A 1 322 ? 2.433 9.090 13.176 1.00 97.00 322 PHE A O 1
ATOM 2461 N N . PRO A 1 323 ? 3.652 10.799 14.000 1.00 95.69 323 PRO A N 1
ATOM 2462 C CA . PRO A 1 323 ? 2.499 11.479 14.582 1.00 95.69 323 PRO A CA 1
ATOM 2463 C C . PRO A 1 323 ? 1.561 11.997 13.479 1.00 95.69 323 PRO A C 1
ATOM 2465 O O . PRO A 1 323 ? 2.030 12.393 12.402 1.00 95.69 323 PRO A O 1
ATOM 2468 N N . GLY A 1 324 ? 0.257 11.955 13.752 1.00 93.38 324 GLY A N 1
ATOM 2469 C CA . GLY A 1 324 ? -0.816 12.532 12.942 1.00 93.38 324 GLY A CA 1
ATOM 2470 C C . GLY A 1 324 ? -1.046 14.016 13.242 1.00 93.38 324 GLY A C 1
ATOM 2471 O O . GLY A 1 324 ? -0.114 14.726 13.625 1.00 93.38 324 GLY A O 1
ATOM 2472 N N . GLU A 1 325 ? -2.273 14.503 13.029 1.00 91.12 325 GLU A N 1
ATOM 2473 C CA . GLU A 1 325 ? -2.616 15.908 13.304 1.00 91.12 325 GLU A CA 1
ATOM 2474 C C . GLU A 1 325 ? -2.864 16.162 14.797 1.00 91.12 325 GLU A C 1
ATOM 2476 O O . GLU A 1 325 ? -2.631 17.272 15.285 1.00 91.12 325 GLU A O 1
ATOM 2481 N N . THR A 1 326 ? -3.306 15.132 15.519 1.00 92.94 326 THR A N 1
ATOM 2482 C CA . THR A 1 326 ? -3.576 15.155 16.960 1.00 92.94 326 THR A CA 1
ATOM 2483 C C . THR A 1 326 ? -2.686 14.164 17.715 1.00 92.94 326 THR A C 1
ATOM 2485 O O . THR A 1 326 ? -2.084 13.271 17.119 1.00 92.94 326 THR A O 1
ATOM 2488 N N . ASP A 1 327 ? -2.603 14.305 19.043 1.00 88.62 327 ASP A N 1
ATOM 2489 C CA . ASP A 1 327 ? -1.785 13.426 19.897 1.00 88.62 327 ASP A CA 1
ATOM 2490 C C . ASP A 1 327 ? -2.290 11.966 19.930 1.00 88.62 327 ASP A C 1
ATOM 2492 O O . ASP A 1 327 ? -1.538 11.066 20.302 1.00 88.62 327 ASP A O 1
ATOM 2496 N N . SER A 1 328 ? -3.544 11.724 19.533 1.00 93.75 328 SER A N 1
ATOM 2497 C CA . SER A 1 328 ? -4.158 10.393 19.431 1.00 93.75 328 SER A CA 1
ATOM 2498 C C . SER A 1 328 ? -4.045 9.776 18.035 1.00 93.75 328 SER A C 1
ATOM 2500 O O . SER A 1 328 ? -4.423 8.621 17.854 1.00 93.75 328 SER A O 1
ATOM 2502 N N . GLU A 1 329 ? -3.533 10.507 17.044 1.00 96.94 329 GLU A N 1
ATOM 2503 C CA . GLU A 1 329 ? -3.437 10.047 15.660 1.00 96.94 329 GLU A CA 1
ATOM 2504 C C . GLU A 1 329 ? -2.011 9.661 15.272 1.00 96.94 329 GLU A C 1
ATOM 2506 O O . GLU A 1 329 ? -1.029 10.323 15.617 1.00 96.94 329 GLU A O 1
ATOM 2511 N N . PHE A 1 330 ? -1.897 8.612 14.459 1.00 97.94 330 PHE A N 1
ATOM 2512 C CA . PHE A 1 330 ? -0.625 8.117 13.953 1.00 97.94 330 PHE A CA 1
ATOM 2513 C C . PHE A 1 330 ? -0.737 7.715 12.485 1.00 97.94 330 PHE A C 1
ATOM 2515 O O . PHE A 1 330 ? -1.778 7.272 12.005 1.00 97.94 330 PHE A O 1
ATOM 2522 N N . VAL A 1 331 ? 0.376 7.809 11.767 1.00 98.06 331 VAL A N 1
ATOM 2523 C CA . VAL A 1 331 ? 0.518 7.301 10.402 1.00 98.06 331 VAL A CA 1
ATOM 2524 C C . VAL A 1 331 ? 1.554 6.188 10.413 1.00 98.06 331 VAL A C 1
ATOM 2526 O O . VAL A 1 331 ? 2.727 6.422 10.719 1.00 98.06 331 VAL A O 1
ATOM 2529 N N . LEU A 1 332 ? 1.126 4.971 10.082 1.00 98.25 332 LEU A N 1
ATOM 2530 C CA . LEU A 1 332 ? 2.021 3.841 9.867 1.00 98.25 332 LEU A CA 1
ATOM 2531 C C . LEU A 1 332 ? 2.578 3.905 8.446 1.00 98.25 332 LEU A C 1
ATOM 2533 O O . LEU A 1 332 ? 1.858 3.692 7.469 1.00 98.25 332 LEU A O 1
ATOM 2537 N N . GLU A 1 333 ? 3.876 4.158 8.342 1.00 97.81 333 GLU A N 1
ATOM 2538 C CA . GLU A 1 333 ? 4.611 4.230 7.083 1.00 97.81 333 GLU A CA 1
ATOM 2539 C C . GLU A 1 333 ? 5.460 2.974 6.881 1.00 97.81 333 GLU A C 1
ATOM 2541 O O . GLU A 1 333 ? 6.265 2.600 7.738 1.00 97.81 333 GLU A O 1
ATOM 2546 N N . GLY A 1 334 ? 5.307 2.349 5.717 1.00 97.38 334 GLY A N 1
ATOM 2547 C CA . GLY A 1 334 ? 6.197 1.321 5.204 1.00 97.38 334 GLY A CA 1
ATOM 2548 C C . GLY A 1 334 ? 7.385 1.973 4.506 1.00 97.38 334 GLY A C 1
ATOM 2549 O O . GLY A 1 334 ? 7.237 2.804 3.614 1.00 97.38 334 GLY A O 1
ATOM 2550 N N . GLY A 1 335 ? 8.579 1.591 4.915 1.00 96.75 335 GLY A N 1
ATOM 2551 C CA . GLY A 1 335 ? 9.840 2.097 4.413 1.00 96.75 335 GLY A CA 1
ATOM 2552 C C . GLY A 1 335 ? 10.388 1.293 3.243 1.00 96.75 335 GLY A C 1
ATOM 2553 O O . GLY A 1 335 ? 10.020 0.137 3.011 1.00 96.75 335 GLY A O 1
ATOM 2554 N N . TRP A 1 336 ? 11.328 1.897 2.531 1.00 97.44 336 TRP A N 1
ATOM 2555 C CA . TRP A 1 336 ? 12.066 1.265 1.444 1.00 97.44 336 TRP A CA 1
ATOM 2556 C C . TRP A 1 336 ? 13.567 1.509 1.594 1.00 97.44 336 TRP A C 1
ATOM 2558 O O . TRP A 1 336 ? 13.992 2.610 1.938 1.00 97.44 336 TRP A O 1
ATOM 2568 N N . LYS A 1 337 ? 14.367 0.482 1.311 1.00 97.12 337 LYS A N 1
ATOM 2569 C CA . LYS A 1 337 ? 15.826 0.558 1.289 1.00 97.12 337 LYS A CA 1
ATOM 2570 C C . LYS A 1 337 ? 16.317 0.348 -0.146 1.00 97.12 337 LYS A C 1
ATOM 2572 O O . LYS A 1 337 ? 16.062 -0.714 -0.723 1.00 97.12 337 LYS A O 1
ATOM 2577 N N . PRO A 1 338 ? 16.984 1.344 -0.757 1.00 96.81 338 PRO A N 1
ATOM 2578 C CA . PRO A 1 338 ? 17.532 1.198 -2.098 1.00 96.81 338 PRO A CA 1
ATOM 2579 C C . PRO A 1 338 ? 18.521 0.035 -2.173 1.00 96.81 338 PRO A C 1
ATOM 2581 O O . PRO A 1 338 ? 19.434 -0.051 -1.355 1.00 96.81 338 PRO A O 1
ATOM 2584 N N . ASN A 1 339 ? 18.368 -0.825 -3.185 1.00 96.88 339 ASN A N 1
ATOM 2585 C CA . ASN A 1 339 ? 19.258 -1.964 -3.430 1.00 96.88 339 ASN A CA 1
ATOM 2586 C C . ASN A 1 339 ? 19.455 -2.879 -2.202 1.00 96.88 339 ASN A C 1
ATOM 2588 O O . ASN A 1 339 ? 20.551 -3.395 -1.986 1.00 96.88 339 ASN A O 1
ATOM 2592 N N . ASP A 1 340 ? 18.402 -3.076 -1.401 1.00 96.56 340 ASP A N 1
ATOM 2593 C CA . ASP A 1 340 ? 18.412 -3.997 -0.263 1.00 96.56 340 ASP A CA 1
ATOM 2594 C C . ASP A 1 340 ? 18.750 -5.439 -0.707 1.00 96.56 340 ASP A C 1
ATOM 2596 O O . ASP A 1 340 ? 17.968 -6.053 -1.441 1.00 96.56 340 ASP A O 1
ATOM 2600 N N . PRO A 1 341 ? 19.883 -6.019 -0.264 1.00 94.00 341 PRO A N 1
ATOM 2601 C CA . PRO A 1 341 ? 20.261 -7.383 -0.630 1.00 94.00 341 PRO A CA 1
ATOM 2602 C C . PRO A 1 341 ? 19.303 -8.448 -0.077 1.00 94.00 341 PRO A C 1
ATOM 2604 O O . PRO A 1 341 ? 19.356 -9.591 -0.525 1.00 94.00 341 PRO A O 1
ATOM 2607 N N . LEU A 1 342 ? 18.441 -8.097 0.884 1.00 94.31 342 LEU A N 1
ATOM 2608 C CA . LEU A 1 342 ? 17.436 -8.982 1.475 1.00 94.31 342 LEU A CA 1
ATOM 2609 C C . LEU A 1 342 ? 16.039 -8.812 0.857 1.00 94.31 342 LEU A C 1
ATOM 2611 O O . LEU A 1 342 ? 15.061 -9.321 1.413 1.00 94.31 342 LEU A O 1
ATOM 2615 N N . ALA A 1 343 ? 15.915 -8.075 -0.249 1.00 96.31 343 ALA A N 1
ATOM 2616 C CA . ALA A 1 343 ? 14.655 -7.866 -0.959 1.00 96.31 343 ALA A CA 1
ATOM 2617 C C . ALA A 1 343 ? 14.366 -9.001 -1.961 1.00 96.31 343 ALA A C 1
ATOM 2619 O O . ALA A 1 343 ? 14.338 -8.805 -3.176 1.00 96.31 343 ALA A O 1
ATOM 2620 N N . ASP A 1 344 ? 14.164 -10.202 -1.421 1.00 95.25 344 ASP A N 1
ATOM 2621 C CA . ASP A 1 344 ? 14.026 -11.486 -2.126 1.00 95.25 344 ASP A CA 1
ATOM 2622 C C . ASP A 1 344 ? 12.607 -12.092 -2.066 1.00 95.25 344 ASP A C 1
ATOM 2624 O O . ASP A 1 344 ? 12.389 -13.245 -2.439 1.00 95.25 344 ASP A O 1
ATOM 2628 N N . GLY A 1 345 ? 11.638 -11.331 -1.559 1.00 96.25 345 GLY A N 1
ATOM 2629 C CA . GLY A 1 345 ? 10.258 -11.750 -1.337 1.00 96.25 345 GLY A CA 1
ATOM 2630 C C . GLY A 1 345 ? 9.972 -12.324 0.045 1.00 96.25 345 GLY A C 1
ATOM 2631 O O . GLY A 1 345 ? 8.823 -12.702 0.320 1.00 96.25 345 GLY A O 1
ATOM 2632 N N . ARG A 1 346 ? 10.965 -12.378 0.946 1.00 95.88 346 ARG A N 1
ATOM 2633 C CA . ARG A 1 346 ? 10.766 -12.825 2.332 1.00 95.88 346 ARG A CA 1
ATOM 2634 C C . ARG A 1 346 ? 9.672 -12.027 3.035 1.00 95.88 346 ARG A C 1
ATOM 2636 O O . ARG A 1 346 ? 9.426 -10.859 2.739 1.00 95.88 346 ARG A O 1
ATOM 2643 N N . ALA A 1 347 ? 9.007 -12.662 3.994 1.00 96.44 347 ALA A N 1
ATOM 2644 C CA . ALA A 1 347 ? 8.098 -11.938 4.870 1.00 96.44 347 ALA A CA 1
ATOM 2645 C C . ALA A 1 347 ? 8.900 -11.016 5.798 1.00 96.44 347 ALA A C 1
ATOM 2647 O O . ALA A 1 347 ? 9.918 -11.433 6.349 1.00 96.44 347 ALA A O 1
ATOM 2648 N N . GLN A 1 348 ? 8.406 -9.798 5.987 1.00 96.50 348 GLN A N 1
ATOM 2649 C CA . GLN A 1 348 ? 8.801 -8.918 7.084 1.00 96.50 348 GLN A CA 1
ATOM 2650 C C . GLN A 1 348 ? 7.578 -8.656 7.940 1.00 96.50 348 GLN A C 1
ATOM 2652 O O . GLN A 1 348 ? 6.452 -8.631 7.428 1.00 96.50 348 GLN A O 1
ATOM 2657 N N . GLN A 1 349 ? 7.795 -8.444 9.231 1.00 96.69 349 GLN A N 1
ATOM 2658 C CA . GLN A 1 349 ? 6.708 -8.121 10.138 1.00 96.69 349 GLN A CA 1
ATOM 2659 C C . GLN A 1 349 ? 7.087 -7.032 11.128 1.00 96.69 349 GLN A C 1
ATOM 2661 O O . GLN A 1 349 ? 8.261 -6.790 11.404 1.00 96.69 349 GLN A O 1
ATOM 2666 N N . VAL A 1 350 ? 6.058 -6.382 11.646 1.00 97.50 350 VAL A N 1
ATOM 2667 C CA . VAL A 1 350 ? 6.147 -5.376 12.691 1.00 97.50 350 VAL A CA 1
ATOM 2668 C C . VAL A 1 350 ? 4.947 -5.513 13.614 1.00 97.50 350 VAL A C 1
ATOM 2670 O O . VAL A 1 350 ? 3.871 -5.924 13.177 1.00 97.50 350 VAL A O 1
ATOM 2673 N N . GLU A 1 351 ? 5.132 -5.171 14.881 1.00 97.88 351 GLU A N 1
ATOM 2674 C CA . GLU A 1 351 ? 4.086 -5.186 15.891 1.00 97.88 351 GLU A CA 1
ATOM 2675 C C . GLU A 1 351 ? 3.724 -3.761 16.309 1.00 97.88 351 GLU A C 1
ATOM 2677 O O . GLU A 1 351 ? 4.590 -2.953 16.649 1.00 97.88 351 GLU A O 1
ATOM 2682 N N . LEU A 1 352 ? 2.432 -3.459 16.289 1.00 98.00 352 LEU A N 1
ATOM 2683 C CA . LEU A 1 352 ? 1.837 -2.291 16.921 1.00 98.00 352 LEU A CA 1
ATOM 2684 C C . LEU A 1 352 ? 1.432 -2.701 18.330 1.00 98.00 352 LEU A C 1
ATOM 2686 O O . LEU A 1 352 ? 0.597 -3.589 18.483 1.00 98.00 352 LEU A O 1
ATOM 2690 N N . VAL A 1 353 ? 2.040 -2.091 19.341 1.00 96.94 353 VAL A N 1
ATOM 2691 C CA . VAL A 1 353 ? 1.894 -2.485 20.743 1.00 96.94 353 VAL A CA 1
ATOM 2692 C C . VAL A 1 353 ? 1.298 -1.328 21.531 1.00 96.94 353 VAL A C 1
ATOM 2694 O O . VAL A 1 353 ? 1.802 -0.204 21.462 1.00 96.94 353 VAL A O 1
ATOM 2697 N N . ILE A 1 354 ? 0.230 -1.610 22.271 1.00 94.81 354 ILE A N 1
ATOM 2698 C CA . ILE A 1 354 ? -0.463 -0.651 23.128 1.00 94.81 354 ILE A CA 1
ATOM 2699 C C . ILE A 1 354 ? 0.070 -0.805 24.548 1.00 94.81 354 ILE A C 1
ATOM 2701 O O . ILE A 1 354 ? 0.039 -1.901 25.114 1.00 94.81 354 ILE A O 1
ATOM 2705 N N . TYR A 1 355 ? 0.520 0.302 25.126 1.00 93.31 355 TYR A N 1
ATOM 2706 C CA . TYR A 1 355 ? 1.003 0.372 26.496 1.00 93.31 355 TYR A CA 1
ATOM 2707 C C . TYR A 1 355 ? 0.060 1.183 27.385 1.00 93.31 355 TYR A C 1
ATOM 2709 O O . TYR A 1 355 ? -0.490 2.202 26.962 1.00 93.31 355 TYR A O 1
ATOM 2717 N N . GLY A 1 356 ? -0.098 0.733 28.629 1.00 90.44 356 GLY A N 1
ATOM 2718 C CA . GLY A 1 356 ? -0.724 1.499 29.702 1.00 90.44 356 GLY A CA 1
ATOM 2719 C C . GLY A 1 356 ? 0.178 2.630 30.195 1.00 90.44 356 GLY A C 1
ATOM 2720 O O . GLY A 1 356 ? 1.390 2.627 29.964 1.00 90.44 356 GLY A O 1
ATOM 2721 N N . SER A 1 357 ? -0.398 3.585 30.925 1.00 86.75 357 SER A N 1
ATOM 2722 C CA . SER A 1 357 ? 0.338 4.717 31.511 1.00 86.75 357 SER A CA 1
ATOM 2723 C C . SER A 1 357 ? 1.382 4.307 32.561 1.00 86.75 357 SER A C 1
ATOM 2725 O O . SER A 1 357 ? 2.319 5.055 32.841 1.00 86.75 357 SER A O 1
ATOM 2727 N N . ASP A 1 358 ? 1.271 3.098 33.111 1.00 86.75 358 ASP A N 1
ATOM 2728 C CA . ASP A 1 358 ? 2.256 2.471 33.995 1.00 86.75 358 ASP A CA 1
ATOM 2729 C C . ASP A 1 358 ? 3.380 1.728 33.242 1.00 86.75 358 ASP A C 1
ATOM 2731 O O . ASP A 1 358 ? 4.317 1.217 33.861 1.00 86.75 358 ASP A O 1
ATOM 2735 N N . GLY A 1 359 ? 3.309 1.689 31.908 1.00 87.69 359 GLY A N 1
ATOM 2736 C CA . GLY A 1 359 ? 4.251 1.005 31.029 1.00 87.69 359 GLY A CA 1
ATOM 2737 C C . GLY A 1 359 ? 3.965 -0.482 30.807 1.00 87.69 359 GLY A C 1
ATOM 2738 O O . GLY A 1 359 ? 4.782 -1.148 30.166 1.00 87.69 359 GLY A O 1
ATOM 2739 N N . SER A 1 360 ? 2.847 -1.014 31.307 1.00 88.81 360 SER A N 1
ATOM 2740 C CA . SER A 1 360 ? 2.411 -2.387 31.028 1.00 88.81 360 SER A CA 1
ATOM 2741 C C . SER A 1 360 ? 2.029 -2.565 29.553 1.00 88.81 360 SER A C 1
ATOM 2743 O O . SER A 1 360 ? 1.463 -1.667 28.936 1.00 88.81 360 SER A O 1
ATOM 2745 N N . GLU A 1 361 ? 2.360 -3.716 28.961 1.00 91.81 361 GLU A N 1
ATOM 2746 C CA . GLU A 1 361 ? 1.889 -4.078 27.618 1.00 91.81 361 GLU A CA 1
ATOM 2747 C C . GLU A 1 361 ? 0.454 -4.591 27.726 1.00 91.81 361 GLU A C 1
ATOM 2749 O O . GLU A 1 361 ? 0.204 -5.618 28.356 1.00 91.81 361 GLU A O 1
ATOM 2754 N N . LEU A 1 362 ? -0.482 -3.861 27.125 1.00 88.69 362 LEU A N 1
ATOM 2755 C CA . LEU A 1 362 ? -1.907 -4.169 27.190 1.00 88.69 362 LEU A CA 1
ATOM 2756 C C . LEU A 1 362 ? -2.342 -5.047 26.024 1.00 88.69 362 LEU A C 1
ATOM 2758 O O . LEU A 1 362 ? -3.208 -5.906 26.188 1.00 88.69 362 LEU A O 1
ATOM 2762 N N . ASP A 1 363 ? -1.784 -4.799 24.837 1.00 91.81 363 ASP A N 1
ATOM 2763 C CA . ASP A 1 363 ? -2.159 -5.530 23.637 1.00 91.81 363 ASP A CA 1
ATOM 2764 C C . ASP A 1 363 ? -1.187 -5.323 22.467 1.00 91.81 363 ASP A C 1
ATOM 2766 O O . ASP A 1 363 ? -0.419 -4.360 22.452 1.00 91.81 363 ASP A O 1
ATOM 2770 N N . SER A 1 364 ? -1.252 -6.189 21.452 1.00 94.69 364 SER A N 1
ATOM 2771 C CA . SER A 1 364 ? -0.469 -6.040 20.222 1.00 94.69 364 SER A CA 1
ATOM 2772 C C . SER A 1 364 ? -1.160 -6.553 18.951 1.00 94.69 364 SER A C 1
ATOM 2774 O O . SER A 1 364 ? -2.082 -7.376 18.991 1.00 94.69 364 SER A O 1
ATOM 2776 N N . TYR A 1 365 ? -0.706 -6.034 17.806 1.00 96.88 365 TYR A N 1
ATOM 2777 C CA . TYR A 1 365 ? -1.186 -6.361 16.461 1.00 96.88 365 TYR A CA 1
ATOM 2778 C C . TYR A 1 365 ? -0.030 -6.470 15.480 1.00 96.88 365 TYR A C 1
ATOM 2780 O O . TYR A 1 365 ? 0.868 -5.633 15.488 1.00 96.88 365 TYR A O 1
ATOM 2788 N N . VAL A 1 366 ? -0.068 -7.460 14.593 1.00 97.94 366 VAL A N 1
ATOM 2789 C CA . VAL A 1 366 ? 1.027 -7.733 13.655 1.00 97.94 366 VAL A CA 1
ATOM 2790 C C . VAL A 1 366 ? 0.657 -7.253 12.259 1.00 97.94 366 VAL A C 1
ATOM 2792 O O . VAL A 1 366 ? -0.376 -7.645 11.722 1.00 97.94 366 VAL A O 1
ATOM 2795 N N . VAL A 1 367 ? 1.531 -6.474 11.626 1.00 98.38 367 VAL A N 1
ATOM 2796 C CA . VAL A 1 367 ? 1.438 -6.124 10.202 1.00 98.38 367 VAL A CA 1
ATOM 2797 C C . VAL A 1 367 ? 2.577 -6.805 9.452 1.00 98.38 367 VAL A C 1
ATOM 2799 O O . VAL A 1 367 ? 3.735 -6.713 9.860 1.00 98.38 367 VAL A O 1
ATOM 2802 N N . LYS A 1 368 ? 2.255 -7.495 8.354 1.00 97.88 368 LYS A N 1
ATOM 2803 C CA . LYS A 1 368 ? 3.212 -8.213 7.506 1.00 97.88 368 LYS A CA 1
ATOM 2804 C C . LYS A 1 368 ? 3.174 -7.716 6.068 1.00 97.88 368 LYS A C 1
ATOM 2806 O O . LYS A 1 368 ? 2.112 -7.391 5.536 1.00 97.88 368 LYS A O 1
ATOM 2811 N N . ARG A 1 369 ? 4.341 -7.726 5.425 1.00 97.19 369 ARG A N 1
ATOM 2812 C CA . ARG A 1 369 ? 4.509 -7.513 3.980 1.00 97.19 369 ARG A CA 1
ATOM 2813 C C . ARG A 1 369 ? 5.526 -8.492 3.399 1.00 97.19 369 ARG A C 1
ATOM 2815 O O . ARG A 1 369 ? 6.256 -9.150 4.140 1.00 97.19 369 ARG A O 1
ATOM 2822 N N . ARG A 1 370 ? 5.622 -8.546 2.071 1.00 97.56 370 ARG A N 1
ATOM 2823 C CA . ARG A 1 370 ? 6.758 -9.170 1.367 1.00 97.56 370 ARG A CA 1
ATOM 2824 C C . ARG A 1 370 ? 7.844 -8.124 1.123 1.00 97.56 370 ARG A C 1
ATOM 2826 O O . ARG A 1 370 ? 7.498 -7.014 0.731 1.00 97.56 370 ARG A O 1
ATOM 2833 N N . ASN A 1 371 ? 9.118 -8.450 1.340 1.00 96.94 371 ASN A N 1
ATOM 2834 C CA . ASN A 1 371 ? 10.242 -7.569 1.013 1.00 96.94 371 ASN A CA 1
ATOM 2835 C C . ASN A 1 371 ? 10.666 -7.782 -0.436 1.00 96.94 371 ASN A C 1
ATOM 2837 O O . ASN A 1 371 ? 11.358 -8.747 -0.731 1.00 96.94 371 ASN A O 1
ATOM 2841 N N . TRP A 1 372 ? 10.271 -6.892 -1.333 1.00 97.56 372 TRP A N 1
ATOM 2842 C CA . TRP A 1 372 ? 10.688 -6.938 -2.728 1.00 97.56 372 TRP A CA 1
ATOM 2843 C C . TRP A 1 372 ? 11.371 -5.636 -3.114 1.00 97.56 372 TRP A C 1
ATOM 2845 O O . TRP A 1 372 ? 11.099 -4.577 -2.552 1.00 97.56 372 TRP A O 1
ATOM 2855 N N . GLY A 1 373 ? 12.255 -5.717 -4.100 1.00 96.75 373 GLY A N 1
ATOM 2856 C CA . GLY A 1 373 ? 13.004 -4.576 -4.585 1.00 96.75 373 GLY A CA 1
ATOM 2857 C C . GLY A 1 373 ? 13.619 -4.870 -5.942 1.00 96.75 373 GLY A C 1
ATOM 2858 O O . GLY A 1 373 ? 13.908 -6.015 -6.286 1.00 96.75 373 GLY A O 1
ATOM 2859 N N . LEU A 1 374 ? 13.805 -3.811 -6.719 1.00 98.06 374 LEU A N 1
ATOM 2860 C CA . LEU A 1 374 ? 14.519 -3.840 -7.987 1.00 98.06 374 LEU A CA 1
ATOM 2861 C C . LEU A 1 374 ? 15.864 -3.121 -7.848 1.00 98.06 374 LEU A C 1
ATOM 2863 O O . LEU A 1 374 ? 15.953 -2.159 -7.077 1.00 98.06 374 LEU A O 1
ATOM 2867 N N . PRO A 1 375 ? 16.883 -3.520 -8.629 1.00 98.12 375 PRO A N 1
ATOM 2868 C CA . PRO A 1 375 ? 18.115 -2.759 -8.753 1.00 98.12 375 PRO A CA 1
ATOM 2869 C C . PRO A 1 375 ? 17.821 -1.348 -9.269 1.00 98.12 375 PRO A C 1
ATOM 2871 O O . PRO A 1 375 ? 17.205 -1.183 -10.328 1.00 98.12 375 PRO A O 1
ATOM 2874 N N . VAL A 1 376 ? 18.281 -0.331 -8.545 1.00 98.12 376 VAL A N 1
ATOM 2875 C CA . VAL A 1 376 ? 18.042 1.083 -8.851 1.00 98.12 376 VAL A CA 1
ATOM 2876 C C . VAL A 1 376 ? 19.311 1.931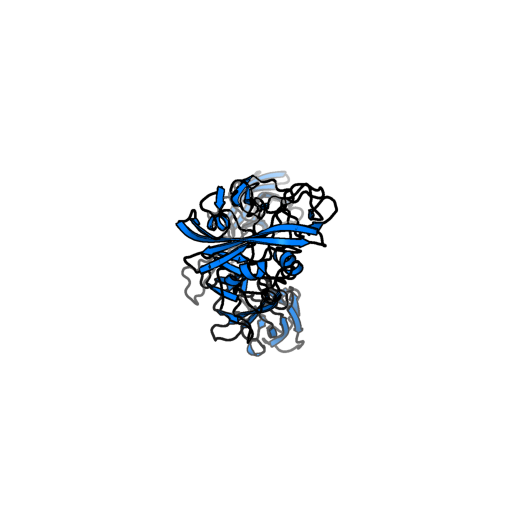 -8.795 1.00 98.12 376 VAL A C 1
ATOM 2878 O O . VAL A 1 376 ? 20.288 1.600 -8.121 1.00 98.12 376 VAL A O 1
ATOM 2881 N N . VAL A 1 377 ? 19.261 3.073 -9.474 1.00 97.94 377 VAL A N 1
ATOM 2882 C CA . VAL A 1 377 ? 20.235 4.165 -9.385 1.00 97.94 377 VAL A CA 1
ATOM 2883 C C . VAL A 1 377 ? 19.500 5.480 -9.125 1.00 97.94 377 VAL A C 1
ATOM 2885 O O . VAL A 1 377 ? 18.470 5.746 -9.742 1.00 97.94 377 VAL A O 1
ATOM 2888 N N . CYS A 1 378 ? 20.008 6.294 -8.199 1.00 97.12 378 CYS A N 1
ATOM 2889 C CA . CYS A 1 378 ? 19.484 7.638 -7.970 1.00 97.12 378 CYS A CA 1
ATOM 2890 C C . CYS A 1 378 ? 20.151 8.605 -8.944 1.00 97.12 378 CYS A C 1
ATOM 2892 O O . CYS A 1 378 ? 21.373 8.732 -8.930 1.00 97.12 378 CYS A O 1
ATOM 2894 N N . VAL A 1 379 ? 19.353 9.277 -9.765 1.00 96.81 379 VAL A N 1
ATOM 2895 C CA . VAL A 1 379 ? 19.803 10.317 -10.690 1.00 96.81 379 VAL A CA 1
ATOM 2896 C C . VAL A 1 379 ? 19.003 11.568 -10.372 1.00 96.81 379 VAL A C 1
ATOM 2898 O O . VAL A 1 379 ? 17.782 11.578 -10.544 1.00 96.81 379 VAL A O 1
ATOM 2901 N N . ASN A 1 380 ? 19.668 12.608 -9.860 1.00 94.00 380 ASN A N 1
ATOM 2902 C CA . ASN A 1 380 ? 19.030 13.873 -9.487 1.00 94.00 380 ASN A CA 1
ATOM 2903 C C . ASN A 1 380 ? 17.771 13.690 -8.605 1.00 94.00 380 ASN A C 1
ATOM 2905 O O . ASN A 1 380 ? 16.709 14.254 -8.865 1.00 94.00 380 ASN A O 1
ATOM 2909 N N . GLY A 1 381 ? 17.877 12.844 -7.577 1.00 93.62 381 GLY A N 1
ATOM 2910 C CA . GLY A 1 381 ? 16.796 12.579 -6.620 1.00 93.62 381 GLY A CA 1
ATOM 2911 C C . GLY A 1 381 ? 15.718 11.595 -7.091 1.00 93.62 381 GLY A C 1
ATOM 2912 O O . GLY A 1 381 ? 14.858 11.234 -6.291 1.00 93.62 381 GLY A O 1
ATOM 2913 N N . THR A 1 382 ? 15.770 11.125 -8.341 1.00 97.44 382 THR A N 1
ATOM 2914 C CA . THR A 1 382 ? 14.837 10.120 -8.875 1.00 97.44 382 THR A CA 1
ATOM 2915 C C . THR A 1 382 ? 15.500 8.750 -8.909 1.00 97.44 382 THR A C 1
ATOM 2917 O O . THR A 1 382 ? 16.593 8.595 -9.452 1.00 97.44 382 THR A O 1
ATOM 2920 N N . TRP A 1 383 ? 14.842 7.737 -8.348 1.00 98.19 383 TRP A N 1
ATOM 2921 C CA . TRP A 1 383 ? 15.357 6.368 -8.303 1.00 98.19 383 TRP A CA 1
ATOM 2922 C C . TRP A 1 383 ? 14.879 5.565 -9.511 1.00 98.19 383 TRP A C 1
ATOM 2924 O O . TRP A 1 383 ? 13.751 5.075 -9.547 1.00 98.19 383 TRP A O 1
ATOM 2934 N N . TRP A 1 384 ? 15.758 5.415 -10.495 1.00 98.56 384 TRP A N 1
ATOM 2935 C CA . TRP A 1 384 ? 15.501 4.701 -11.740 1.00 98.56 384 TRP A CA 1
ATOM 2936 C C . TRP A 1 384 ? 15.835 3.225 -11.615 1.00 98.56 384 TRP A C 1
ATOM 2938 O O . TRP A 1 384 ? 16.917 2.873 -11.149 1.00 98.56 384 TRP A O 1
ATOM 2948 N N . CYS A 1 385 ? 14.956 2.358 -12.116 1.00 98.25 385 CYS A N 1
ATOM 2949 C CA . CYS A 1 385 ? 15.267 0.946 -12.316 1.00 98.25 385 CYS A CA 1
ATOM 2950 C C . CYS A 1 385 ? 16.512 0.815 -13.230 1.00 98.25 385 CYS A C 1
ATOM 2952 O O . CYS A 1 385 ? 16.638 1.517 -14.233 1.00 98.25 385 CYS A O 1
ATOM 2954 N N . LYS A 1 386 ? 17.459 -0.077 -12.924 1.00 97.38 386 LYS A N 1
ATOM 2955 C CA . LYS A 1 386 ? 18.670 -0.278 -13.756 1.00 97.38 386 LYS A CA 1
ATOM 2956 C C . LYS A 1 386 ? 18.430 -1.112 -15.010 1.00 97.38 386 LYS A C 1
ATOM 2958 O O . LYS A 1 386 ? 19.231 -1.055 -15.944 1.00 97.38 386 LYS A O 1
ATOM 2963 N N . TYR A 1 387 ? 17.325 -1.847 -15.051 1.00 97.69 387 TYR A N 1
ATOM 2964 C CA . TYR A 1 387 ? 16.979 -2.763 -16.134 1.00 97.69 387 TYR A CA 1
ATOM 2965 C C . TYR A 1 387 ? 15.574 -2.485 -16.662 1.00 97.69 387 TYR A C 1
ATOM 2967 O O . TYR A 1 387 ? 14.725 -1.936 -15.957 1.00 97.69 387 TYR A O 1
ATOM 2975 N N . ASN A 1 388 ? 15.344 -2.835 -17.927 1.00 97.50 388 ASN A N 1
ATOM 2976 C CA . ASN A 1 388 ? 14.001 -2.821 -18.499 1.00 97.50 388 ASN A CA 1
ATOM 2977 C C . ASN A 1 388 ? 13.193 -3.983 -17.908 1.00 97.50 388 ASN A C 1
ATOM 2979 O O . ASN A 1 388 ? 13.756 -5.044 -17.637 1.00 97.50 388 ASN A O 1
ATOM 2983 N N . LEU A 1 389 ? 11.882 -3.805 -17.746 1.00 97.88 389 LEU A N 1
ATOM 2984 C CA . LEU A 1 389 ? 11.029 -4.873 -17.223 1.00 97.88 389 LEU A CA 1
ATOM 2985 C C . LEU A 1 389 ? 10.918 -6.046 -18.206 1.00 97.88 389 LEU A C 1
ATOM 2987 O O . LEU A 1 389 ? 10.950 -5.870 -19.427 1.00 97.88 389 LEU A O 1
ATOM 2991 N N . ARG A 1 390 ? 10.699 -7.251 -17.682 1.00 97.00 390 ARG A N 1
ATOM 2992 C CA . ARG A 1 390 ? 10.499 -8.494 -18.444 1.00 97.00 390 ARG A CA 1
ATOM 2993 C C . ARG A 1 390 ? 9.405 -9.360 -17.797 1.00 97.00 390 ARG A C 1
ATOM 2995 O O . ARG A 1 390 ? 9.085 -9.179 -16.628 1.00 97.00 390 ARG A O 1
ATOM 3002 N N . GLY A 1 391 ? 8.841 -10.292 -18.558 1.00 97.94 391 GLY A N 1
ATOM 3003 C CA . GLY A 1 391 ? 7.764 -11.174 -18.111 1.00 97.94 391 GLY A CA 1
ATOM 3004 C C . GLY A 1 391 ? 6.501 -10.397 -17.750 1.00 97.94 391 GLY A C 1
ATOM 3005 O O . GLY A 1 391 ? 6.081 -9.498 -18.478 1.00 97.94 391 GLY A O 1
ATOM 3006 N N . ASN A 1 392 ? 5.871 -10.750 -16.639 1.00 98.50 392 ASN A N 1
ATOM 3007 C CA . ASN A 1 392 ? 4.764 -9.997 -16.083 1.00 98.50 392 ASN A CA 1
ATOM 3008 C C . ASN A 1 392 ? 5.281 -8.717 -15.413 1.00 98.50 392 ASN A C 1
ATOM 3010 O O . ASN A 1 392 ? 5.946 -8.786 -14.381 1.00 98.50 392 ASN A O 1
ATOM 3014 N N . VAL A 1 393 ? 4.893 -7.543 -15.920 1.00 97.88 393 VAL A N 1
ATOM 3015 C CA . VAL A 1 393 ? 5.316 -6.235 -15.371 1.00 97.88 393 VAL A CA 1
ATOM 3016 C C . VAL A 1 393 ? 4.969 -6.029 -13.901 1.00 97.88 393 VAL A C 1
ATOM 3018 O O . VAL A 1 393 ? 5.504 -5.117 -13.286 1.00 97.88 393 VAL A O 1
ATOM 3021 N N . ARG A 1 394 ? 4.041 -6.813 -13.339 1.00 97.81 394 ARG A N 1
ATOM 3022 C CA . ARG A 1 394 ? 3.626 -6.723 -11.931 1.00 97.81 394 ARG A CA 1
ATOM 3023 C C . ARG A 1 394 ? 4.358 -7.702 -11.013 1.00 97.81 394 ARG A C 1
ATOM 3025 O O . ARG A 1 394 ? 4.229 -7.560 -9.801 1.00 97.81 394 ARG A O 1
ATOM 3032 N N . SER A 1 395 ? 5.066 -8.691 -11.558 1.00 97.75 395 SER A N 1
ATOM 3033 C CA . SER A 1 395 ? 5.783 -9.706 -10.778 1.00 97.75 395 SER A CA 1
ATOM 3034 C C . SER A 1 395 ? 7.230 -9.288 -10.592 1.00 97.75 395 SER A C 1
ATOM 3036 O O . SER A 1 395 ? 7.893 -8.936 -11.565 1.00 97.75 395 SER A O 1
ATOM 3038 N N . PHE A 1 396 ? 7.717 -9.340 -9.353 1.00 97.88 396 PHE A N 1
ATOM 3039 C CA . PHE A 1 396 ? 9.126 -9.104 -9.038 1.00 97.88 396 PHE A CA 1
ATOM 3040 C C . PHE A 1 396 ? 10.002 -10.285 -9.447 1.00 97.88 396 PHE A C 1
ATOM 3042 O O . PHE A 1 396 ? 11.126 -10.091 -9.896 1.00 97.88 396 PHE A O 1
ATOM 3049 N N . GLU A 1 397 ? 9.458 -11.491 -9.336 1.00 96.81 397 GLU A N 1
ATOM 3050 C CA . GLU A 1 397 ? 10.099 -12.754 -9.689 1.00 96.81 397 GLU A CA 1
ATOM 3051 C C . GLU A 1 397 ? 10.454 -12.817 -11.173 1.00 96.81 397 GLU A C 1
ATOM 3053 O O . GLU A 1 397 ? 11.476 -13.387 -11.551 1.00 96.81 397 GLU A O 1
ATOM 3058 N N . ASP A 1 398 ? 9.633 -12.188 -12.013 1.00 97.88 398 ASP A N 1
ATOM 3059 C CA . ASP A 1 398 ? 9.931 -12.066 -13.428 1.00 97.88 398 ASP A CA 1
ATOM 3060 C C . ASP A 1 398 ? 11.032 -11.038 -13.707 1.00 97.88 398 ASP A C 1
ATOM 3062 O O . ASP A 1 398 ? 11.602 -11.087 -14.787 1.00 97.88 398 ASP A O 1
ATOM 3066 N N . GLN A 1 399 ? 11.390 -10.126 -12.795 1.00 97.81 399 GLN A N 1
ATOM 3067 C CA . GLN A 1 399 ? 12.374 -9.063 -13.060 1.00 97.81 399 GLN A CA 1
ATOM 3068 C C . GLN A 1 399 ? 13.821 -9.497 -12.800 1.00 97.81 399 GLN A C 1
ATOM 3070 O O . GLN A 1 399 ? 14.103 -10.610 -12.359 1.00 97.81 399 GLN A O 1
ATOM 3075 N N . VAL A 1 400 ? 14.773 -8.620 -13.131 1.00 96.94 400 VAL A N 1
ATOM 3076 C CA . VAL A 1 400 ? 16.152 -8.750 -12.641 1.00 96.94 400 VAL A CA 1
ATOM 3077 C C . VAL A 1 400 ? 16.149 -8.345 -11.171 1.00 96.94 400 VAL A C 1
ATOM 3079 O O . VAL A 1 400 ? 15.820 -7.201 -10.855 1.00 96.94 400 VAL A O 1
ATOM 3082 N N . THR A 1 401 ? 16.475 -9.282 -10.285 1.00 95.88 401 THR A N 1
ATOM 3083 C CA . THR A 1 401 ? 16.498 -9.045 -8.838 1.00 95.88 401 THR A CA 1
ATOM 3084 C C . THR A 1 401 ? 17.778 -8.320 -8.414 1.00 95.88 401 THR A C 1
ATOM 3086 O O . THR A 1 401 ? 18.747 -8.256 -9.171 1.00 95.88 401 THR A O 1
ATOM 3089 N N . ILE A 1 402 ? 17.805 -7.786 -7.189 1.00 96.94 402 ILE A N 1
ATOM 3090 C CA . ILE A 1 402 ? 19.017 -7.186 -6.599 1.00 96.94 402 ILE A CA 1
ATOM 3091 C C . ILE A 1 402 ? 20.136 -8.224 -6.450 1.00 96.94 402 ILE A C 1
ATOM 3093 O O . ILE A 1 402 ? 21.296 -7.908 -6.696 1.00 96.94 402 ILE A O 1
ATOM 3097 N N . ALA A 1 403 ? 19.797 -9.474 -6.127 1.00 95.25 403 ALA A N 1
ATOM 3098 C CA . ALA A 1 403 ? 20.768 -10.563 -6.051 1.00 95.25 403 ALA A CA 1
ATOM 3099 C C . ALA A 1 403 ? 21.352 -10.942 -7.426 1.00 95.25 403 ALA A C 1
ATOM 3101 O O . ALA A 1 403 ? 22.505 -11.363 -7.509 1.00 95.25 403 ALA A O 1
ATOM 3102 N N . ASP A 1 404 ? 20.575 -10.763 -8.499 1.00 95.25 404 ASP A N 1
ATOM 3103 C CA . ASP A 1 404 ? 20.981 -11.061 -9.878 1.00 95.25 404 ASP A CA 1
ATOM 3104 C C . ASP A 1 404 ? 21.596 -9.857 -10.610 1.00 95.25 404 ASP A C 1
ATOM 3106 O O . ASP A 1 404 ? 21.864 -9.949 -11.815 1.00 95.25 404 ASP A O 1
ATOM 3110 N N . ASP A 1 405 ? 21.796 -8.730 -9.920 1.00 96.31 405 ASP A N 1
ATOM 3111 C CA . ASP A 1 405 ? 22.410 -7.523 -10.466 1.00 96.31 405 ASP A CA 1
ATOM 3112 C C . ASP A 1 405 ? 23.923 -7.740 -10.681 1.00 96.31 405 ASP A C 1
ATOM 3114 O O . ASP A 1 405 ? 24.680 -7.835 -9.714 1.00 96.31 405 ASP A O 1
ATOM 3118 N N . PRO A 1 406 ? 24.406 -7.849 -11.934 1.00 94.31 406 PRO A N 1
ATOM 3119 C CA . PRO A 1 406 ? 25.768 -8.301 -12.206 1.00 94.31 406 PRO A CA 1
ATOM 3120 C C . PRO A 1 406 ? 26.863 -7.284 -11.867 1.00 94.31 406 PRO A C 1
ATOM 3122 O O . PRO A 1 406 ? 28.007 -7.691 -11.670 1.00 94.31 406 PRO A O 1
ATOM 3125 N N . VAL A 1 407 ? 26.558 -5.983 -11.884 1.00 96.88 407 VAL A N 1
ATOM 3126 C CA . VAL A 1 407 ? 27.550 -4.897 -11.771 1.00 96.88 407 VAL A CA 1
ATOM 3127 C C . VAL A 1 407 ? 26.914 -3.627 -11.214 1.00 96.88 407 VAL A C 1
ATOM 3129 O O . VAL A 1 407 ? 25.702 -3.471 -11.299 1.00 96.88 407 VAL A O 1
ATOM 3132 N N . SER A 1 408 ? 27.698 -2.676 -10.703 1.00 95.12 408 SER A N 1
ATOM 3133 C CA . SER A 1 408 ? 27.200 -1.345 -10.318 1.00 95.12 408 SER A CA 1
ATOM 3134 C C . SER A 1 408 ? 26.755 -0.507 -11.533 1.00 95.12 408 SER A C 1
ATOM 3136 O O . SER A 1 408 ? 26.977 -0.879 -12.685 1.00 95.12 408 SER A O 1
ATOM 3138 N N . ALA A 1 409 ? 26.062 0.614 -11.297 1.00 93.69 409 ALA A N 1
ATOM 3139 C CA . ALA A 1 409 ? 25.488 1.431 -12.375 1.00 93.69 409 ALA A CA 1
ATOM 3140 C C . ALA A 1 409 ? 26.545 2.018 -13.333 1.00 93.69 409 ALA A C 1
ATOM 3142 O O . ALA A 1 409 ? 26.333 2.011 -14.542 1.00 93.69 409 ALA A O 1
ATOM 3143 N N . ASP A 1 410 ? 27.695 2.443 -12.811 1.00 94.50 410 ASP A N 1
ATOM 3144 C CA . ASP A 1 410 ? 28.844 2.972 -13.562 1.00 94.50 410 ASP A CA 1
ATOM 3145 C C . ASP A 1 410 ? 29.545 1.916 -14.435 1.00 94.50 410 ASP A C 1
ATOM 3147 O O . ASP A 1 410 ? 30.172 2.237 -15.440 1.00 94.50 410 ASP A O 1
ATOM 3151 N N . GLN A 1 411 ? 29.394 0.635 -14.098 1.00 97.06 411 GLN A N 1
ATOM 3152 C CA . GLN A 1 411 ? 29.967 -0.489 -14.845 1.00 97.06 411 GLN A CA 1
ATOM 3153 C C . GLN A 1 411 ? 28.981 -1.108 -15.848 1.00 97.06 411 GLN A C 1
ATOM 3155 O O . GLN A 1 411 ? 29.358 -1.951 -16.668 1.00 97.06 411 GLN A O 1
ATOM 3160 N N . LEU A 1 412 ? 27.705 -0.711 -15.799 1.00 97.19 412 LEU A N 1
ATOM 3161 C CA . LEU A 1 412 ? 26.640 -1.351 -16.568 1.00 97.19 412 LEU A CA 1
ATOM 3162 C C . LEU A 1 412 ? 26.829 -1.185 -18.081 1.00 97.19 412 LEU A C 1
ATOM 3164 O O . LEU A 1 412 ? 26.592 -2.136 -18.826 1.00 97.19 412 LEU A O 1
ATOM 3168 N N . GLY A 1 413 ? 27.303 -0.025 -18.542 1.00 96.69 413 GLY A N 1
ATOM 3169 C CA . GLY A 1 413 ? 27.584 0.213 -19.961 1.00 96.69 413 GLY A CA 1
ATOM 3170 C C . GLY A 1 413 ? 28.593 -0.789 -20.529 1.00 96.69 413 GLY A C 1
ATOM 3171 O O . GLY A 1 413 ? 28.312 -1.457 -21.524 1.00 96.69 413 GLY A O 1
ATOM 3172 N N . GLU A 1 414 ? 29.736 -0.960 -19.860 1.00 96.75 414 GLU A N 1
ATOM 3173 C CA . GLU A 1 414 ? 30.778 -1.914 -20.262 1.00 96.75 414 GLU A CA 1
ATOM 3174 C C . GLU A 1 414 ? 30.292 -3.368 -20.179 1.00 96.75 414 GLU A C 1
ATOM 3176 O O . GLU A 1 414 ? 30.527 -4.168 -21.092 1.00 96.75 414 GLU A O 1
ATOM 3181 N N . TYR A 1 415 ? 29.552 -3.712 -19.123 1.00 97.81 415 TYR A N 1
ATOM 3182 C CA . TYR A 1 415 ? 28.981 -5.047 -18.973 1.00 97.81 415 TYR A CA 1
ATOM 3183 C C . TYR A 1 415 ? 28.010 -5.388 -20.112 1.00 97.81 415 TYR A C 1
ATOM 3185 O O . TYR A 1 415 ? 28.095 -6.468 -20.701 1.00 97.81 415 TYR A O 1
ATOM 3193 N N . LEU A 1 416 ? 27.123 -4.460 -20.490 1.00 97.31 416 LEU A N 1
ATOM 3194 C CA . LEU A 1 416 ? 26.192 -4.641 -21.609 1.00 97.31 416 LEU A CA 1
ATOM 3195 C C . LEU A 1 416 ? 26.896 -4.775 -22.964 1.00 97.31 416 LEU A C 1
ATOM 3197 O O . LEU A 1 416 ? 26.322 -5.362 -23.879 1.00 97.31 416 LEU A O 1
ATOM 3201 N N . LEU A 1 417 ? 28.124 -4.283 -23.119 1.00 96.50 417 LEU A N 1
ATOM 3202 C CA . LEU A 1 417 ? 28.907 -4.454 -24.347 1.00 96.50 417 LEU A CA 1
ATOM 3203 C C . LEU A 1 417 ? 29.622 -5.811 -24.417 1.00 96.50 417 LEU A C 1
ATOM 3205 O O . LEU A 1 417 ? 29.902 -6.292 -25.514 1.00 96.50 417 LEU A O 1
ATOM 3209 N N . THR A 1 418 ? 29.900 -6.434 -23.270 1.00 96.00 418 THR A N 1
ATOM 3210 C CA . THR A 1 418 ? 30.811 -7.588 -23.161 1.00 96.00 418 THR A CA 1
ATOM 3211 C C . THR A 1 418 ? 30.140 -8.892 -22.722 1.00 96.00 418 THR A C 1
ATOM 3213 O O . THR A 1 418 ? 30.685 -9.967 -22.979 1.00 96.00 418 THR A O 1
ATOM 3216 N N . CYS A 1 419 ? 28.957 -8.841 -22.097 1.00 97.00 419 CYS A N 1
ATOM 3217 C CA . CYS A 1 419 ? 28.216 -10.033 -21.669 1.00 97.00 419 CYS A CA 1
ATOM 3218 C C . CYS A 1 419 ? 27.750 -10.894 -22.863 1.00 97.00 419 CYS A C 1
ATOM 3220 O O . CYS A 1 419 ? 27.777 -10.445 -24.008 1.00 97.00 419 CYS A O 1
ATOM 3222 N N . SER A 1 420 ? 27.293 -12.133 -22.638 1.00 96.62 420 SER A N 1
ATOM 3223 C CA . SER A 1 420 ? 26.808 -12.989 -23.739 1.00 96.62 420 SER A CA 1
ATOM 3224 C C . SER A 1 420 ? 25.566 -12.403 -24.429 1.00 96.62 420 SER A C 1
ATOM 3226 O O . SER A 1 420 ? 24.895 -11.532 -23.877 1.00 96.62 420 SER A O 1
ATOM 3228 N N . ASN A 1 421 ? 25.248 -12.848 -25.650 1.00 95.69 421 ASN A N 1
ATOM 3229 C CA . ASN A 1 421 ? 24.055 -12.362 -26.359 1.00 95.69 421 ASN A CA 1
ATOM 3230 C C . ASN A 1 421 ? 22.763 -12.739 -25.631 1.00 95.69 421 ASN A C 1
ATOM 3232 O O . ASN A 1 421 ? 21.825 -11.948 -25.605 1.00 95.69 421 ASN A O 1
ATOM 3236 N N . GLU A 1 422 ? 22.737 -13.912 -25.004 1.00 94.81 422 GLU A N 1
ATOM 3237 C CA . GLU A 1 422 ? 21.613 -14.395 -24.205 1.00 94.81 422 GLU A CA 1
ATOM 3238 C C . GLU A 1 422 ? 21.399 -13.490 -22.991 1.00 94.81 422 GLU A C 1
ATOM 3240 O O . GLU A 1 422 ? 20.290 -13.007 -22.774 1.00 94.81 422 GLU A O 1
ATOM 3245 N N . ARG A 1 423 ? 22.477 -13.183 -22.253 1.00 95.56 423 ARG A N 1
ATOM 3246 C CA . ARG A 1 423 ? 22.412 -12.286 -21.094 1.00 95.56 423 ARG A CA 1
ATOM 3247 C C . ARG A 1 423 ? 22.070 -10.856 -21.501 1.00 95.56 423 ARG A C 1
ATOM 3249 O O . ARG A 1 423 ? 21.329 -10.180 -20.799 1.00 95.56 423 ARG A O 1
ATOM 3256 N N . PHE A 1 424 ? 22.573 -10.386 -22.640 1.00 95.94 424 PHE A N 1
ATOM 3257 C CA . PHE A 1 424 ? 22.216 -9.069 -23.158 1.00 95.94 424 PHE A CA 1
ATOM 3258 C C . PHE A 1 424 ? 20.724 -8.986 -23.479 1.00 95.94 424 PHE A C 1
ATOM 3260 O O . PHE A 1 424 ? 20.056 -8.074 -23.004 1.00 95.94 424 PHE A O 1
ATOM 3267 N N . LEU A 1 425 ? 20.183 -9.963 -24.214 1.00 94.50 425 LEU A N 1
ATOM 3268 C CA . LEU A 1 425 ? 18.759 -10.023 -24.546 1.00 94.50 425 LEU A CA 1
ATOM 3269 C C . LEU A 1 425 ? 17.883 -10.073 -23.286 1.00 94.50 425 LEU A C 1
ATOM 3271 O O . LEU A 1 425 ? 16.868 -9.389 -23.219 1.00 94.50 425 LEU A O 1
ATOM 3275 N N . GLU A 1 426 ? 18.307 -10.835 -22.279 1.00 94.69 426 GLU A N 1
ATOM 3276 C CA . GLU A 1 426 ? 17.643 -10.923 -20.979 1.00 94.69 426 GLU A CA 1
ATOM 3277 C C . GLU A 1 426 ? 17.563 -9.562 -20.259 1.00 94.69 426 GLU A C 1
ATOM 3279 O O . GLU A 1 426 ? 16.505 -9.207 -19.740 1.00 94.69 426 GLU A O 1
ATOM 3284 N N . LEU A 1 427 ? 18.656 -8.788 -20.246 1.00 95.44 427 LEU A N 1
ATOM 3285 C CA . LEU A 1 427 ? 18.737 -7.482 -19.573 1.00 95.44 427 LEU A CA 1
ATOM 3286 C C . LEU A 1 427 ? 18.090 -6.333 -20.361 1.00 95.44 427 LEU A C 1
ATOM 3288 O O . LEU A 1 427 ? 17.707 -5.318 -19.775 1.00 95.44 427 LEU A O 1
ATOM 3292 N N . LEU A 1 428 ? 17.944 -6.483 -21.682 1.00 94.75 428 LEU A N 1
ATOM 3293 C CA . LEU A 1 428 ? 17.162 -5.560 -22.510 1.00 94.75 428 LEU A CA 1
ATOM 3294 C C . LEU A 1 428 ? 15.659 -5.642 -22.224 1.00 94.75 428 LEU A C 1
ATOM 3296 O O . LEU A 1 428 ? 14.934 -4.717 -22.602 1.00 94.75 428 LEU A O 1
ATOM 3300 N N . GLY A 1 429 ? 15.217 -6.696 -21.538 1.00 95.69 429 GLY A N 1
ATOM 3301 C CA . GLY A 1 429 ? 13.834 -6.911 -21.148 1.00 95.69 429 GLY A CA 1
ATOM 3302 C C . GLY A 1 429 ? 12.897 -7.132 -22.333 1.00 95.69 429 GLY A C 1
ATOM 3303 O O . GLY A 1 429 ? 13.313 -7.328 -23.478 1.00 95.69 429 GLY A O 1
ATOM 3304 N N . ASP A 1 430 ? 11.603 -7.091 -22.039 1.00 97.31 430 ASP A N 1
ATOM 3305 C CA . ASP A 1 430 ? 10.559 -7.348 -23.024 1.00 97.31 430 ASP A CA 1
ATOM 3306 C C . ASP A 1 430 ? 9.950 -6.054 -23.564 1.00 97.31 430 ASP A C 1
ATOM 3308 O O . ASP A 1 430 ? 10.240 -4.938 -23.121 1.00 97.31 430 ASP A O 1
ATOM 3312 N N . GLN A 1 431 ? 9.092 -6.211 -24.567 1.00 97.69 431 GLN A N 1
ATOM 3313 C CA . GLN A 1 431 ? 8.282 -5.130 -25.100 1.00 97.69 431 GLN A CA 1
ATOM 3314 C C . GLN A 1 431 ? 6.840 -5.235 -24.633 1.00 97.69 431 GLN A C 1
ATOM 3316 O O . GLN A 1 431 ? 6.294 -6.324 -24.522 1.00 97.69 431 GLN A O 1
ATOM 3321 N N . TYR A 1 432 ? 6.196 -4.094 -24.423 1.00 98.38 432 TYR A N 1
ATOM 3322 C CA . TYR A 1 432 ? 4.850 -4.046 -23.866 1.00 98.38 432 TYR A CA 1
ATOM 3323 C C . TYR A 1 432 ? 3.913 -3.204 -24.710 1.00 98.38 432 TYR A C 1
ATOM 3325 O O . TYR A 1 432 ? 4.317 -2.270 -25.402 1.00 98.38 432 TYR A O 1
ATOM 3333 N N . GLN A 1 433 ? 2.631 -3.517 -24.604 1.00 98.06 433 GLN A N 1
ATOM 3334 C CA . GLN A 1 433 ? 1.538 -2.683 -25.078 1.00 98.06 433 GLN A CA 1
ATOM 3335 C C . GLN A 1 433 ? 0.670 -2.317 -23.874 1.00 98.06 433 GLN A C 1
ATOM 3337 O O . GLN A 1 433 ? 0.491 -3.144 -22.980 1.00 98.06 433 GLN A O 1
ATOM 3342 N N . GLY A 1 434 ? 0.145 -1.091 -23.827 1.00 96.75 434 GLY A N 1
ATOM 3343 C CA . GLY A 1 434 ? -0.584 -0.610 -22.652 1.00 96.75 434 GLY A CA 1
ATOM 3344 C C . GLY A 1 434 ? -1.760 -1.522 -22.292 1.00 96.75 434 GLY A C 1
ATOM 3345 O O . GLY A 1 434 ? -2.561 -1.898 -23.154 1.00 96.75 434 GLY A O 1
ATOM 3346 N N . GLY A 1 435 ? -1.846 -1.891 -21.014 1.00 96.62 435 GLY A N 1
ATOM 3347 C CA . GLY A 1 435 ? -2.858 -2.801 -20.472 1.00 96.62 435 GLY A CA 1
ATOM 3348 C C . GLY A 1 435 ? -2.538 -4.292 -20.622 1.00 96.62 435 GLY A C 1
ATOM 3349 O O . GLY A 1 435 ? -3.234 -5.107 -20.021 1.00 96.62 435 GLY A O 1
ATOM 3350 N N . ASN A 1 436 ? -1.499 -4.672 -21.375 1.00 97.75 436 ASN A N 1
ATOM 3351 C CA . ASN A 1 436 ? -1.011 -6.047 -21.398 1.00 97.75 436 ASN A CA 1
ATOM 3352 C C . ASN A 1 436 ? 0.112 -6.220 -20.372 1.00 97.75 436 ASN A C 1
ATOM 3354 O O . ASN A 1 436 ? 1.226 -5.749 -20.589 1.00 97.75 436 ASN A O 1
ATOM 3358 N N . LEU A 1 437 ? -0.186 -6.920 -19.277 1.00 97.88 437 LEU A N 1
ATOM 3359 C CA . LEU A 1 437 ? 0.786 -7.155 -18.211 1.00 97.88 437 LEU A CA 1
ATOM 3360 C C . LEU A 1 437 ? 1.930 -8.084 -18.636 1.00 97.88 437 LEU A C 1
ATOM 3362 O O . LEU A 1 437 ? 2.980 -8.046 -18.009 1.00 97.88 437 LEU A O 1
ATOM 3366 N N . GLN A 1 438 ? 1.741 -8.910 -19.668 1.00 98.31 438 GLN A N 1
ATOM 3367 C CA . GLN A 1 438 ? 2.742 -9.871 -20.127 1.00 98.31 438 GLN A CA 1
ATOM 3368 C C . GLN A 1 438 ? 3.637 -9.276 -21.215 1.00 98.31 438 GLN A C 1
ATOM 3370 O O . GLN A 1 438 ? 3.153 -8.743 -22.217 1.00 98.31 438 GLN A O 1
ATOM 3375 N N . GLY A 1 439 ? 4.945 -9.417 -21.026 1.00 97.56 439 GLY A N 1
ATOM 3376 C CA . GLY A 1 439 ? 5.969 -9.000 -21.969 1.00 97.56 439 GLY A CA 1
ATOM 3377 C C . GLY A 1 439 ? 5.903 -9.784 -23.270 1.00 97.56 439 GLY A C 1
ATOM 3378 O O . GLY A 1 439 ? 5.816 -11.012 -23.288 1.00 97.56 439 GLY A O 1
ATOM 3379 N N . LEU A 1 440 ? 5.964 -9.058 -24.379 1.00 97.81 440 LEU A N 1
ATOM 3380 C CA . LEU A 1 440 ? 6.014 -9.610 -25.720 1.00 97.81 440 LEU A CA 1
ATOM 3381 C C . LEU A 1 440 ? 7.470 -9.946 -26.058 1.00 97.81 440 LEU A C 1
ATOM 3383 O O . LEU A 1 440 ? 8.331 -9.062 -26.137 1.00 97.81 440 LEU A O 1
ATOM 3387 N N . LYS A 1 441 ? 7.745 -11.237 -26.243 1.00 95.06 441 LYS A N 1
ATOM 3388 C CA . LYS A 1 441 ? 9.089 -11.761 -26.508 1.00 95.06 441 LYS A CA 1
ATOM 3389 C C . LYS A 1 441 ? 9.483 -11.546 -27.962 1.00 95.06 441 LYS A C 1
ATOM 3391 O O . LYS A 1 441 ? 8.669 -11.729 -28.866 1.00 95.06 441 LYS A O 1
ATOM 3396 N N . LEU A 1 442 ? 10.745 -11.179 -28.182 1.00 95.88 442 LEU A N 1
ATOM 3397 C CA . LEU A 1 442 ? 11.309 -11.064 -29.523 1.00 95.88 442 LEU A CA 1
ATOM 3398 C C . LEU A 1 442 ? 11.460 -12.457 -30.147 1.00 95.88 442 LEU A C 1
ATOM 3400 O O . LEU A 1 442 ? 12.133 -13.324 -29.595 1.00 95.88 442 LEU A O 1
ATOM 3404 N N . GLN A 1 443 ? 10.891 -12.626 -31.329 1.00 94.94 443 GLN A N 1
ATOM 3405 C CA . GLN A 1 443 ? 11.006 -13.801 -32.177 1.00 94.94 443 GLN A CA 1
ATOM 3406 C C . GLN A 1 443 ? 11.737 -13.458 -33.473 1.00 94.94 443 GLN A C 1
ATOM 3408 O O . GLN A 1 443 ? 11.864 -12.290 -33.856 1.00 94.94 443 GLN A O 1
ATOM 3413 N N . SER A 1 444 ? 12.226 -14.491 -34.158 1.00 94.38 444 SER A N 1
ATOM 3414 C CA . SER A 1 444 ? 12.902 -14.352 -35.443 1.00 94.38 444 SER A CA 1
ATOM 3415 C C . SER A 1 444 ? 12.464 -15.422 -36.439 1.00 94.38 444 SER A C 1
ATOM 3417 O O . SER A 1 444 ? 12.183 -16.565 -36.088 1.00 94.38 444 SER A O 1
ATOM 3419 N N . GLY A 1 445 ? 12.418 -15.034 -37.710 1.00 90.81 445 GLY A N 1
ATOM 3420 C CA . GLY A 1 445 ? 11.912 -15.837 -38.820 1.00 90.81 445 GLY A CA 1
ATOM 3421 C C . GLY A 1 445 ? 12.501 -15.344 -40.133 1.00 90.81 445 GLY A C 1
ATOM 3422 O O . GLY A 1 445 ? 13.439 -14.541 -40.145 1.00 90.81 445 GLY A O 1
ATOM 3423 N N . ASP A 1 446 ? 12.062 -15.898 -41.255 1.00 90.12 446 ASP A N 1
ATOM 3424 C CA . ASP A 1 446 ? 12.680 -15.598 -42.557 1.00 90.12 446 ASP A CA 1
ATOM 3425 C C . ASP A 1 446 ? 12.363 -14.181 -43.042 1.00 90.12 446 ASP A C 1
ATOM 3427 O O . ASP A 1 446 ? 13.169 -13.582 -43.751 1.00 90.12 446 ASP A O 1
ATOM 3431 N N . ASN A 1 447 ? 11.257 -13.606 -42.564 1.00 91.12 447 ASN A N 1
ATOM 3432 C CA . ASN A 1 447 ? 10.843 -12.240 -42.874 1.00 91.12 447 ASN A CA 1
ATOM 3433 C C . ASN A 1 447 ? 11.354 -11.199 -41.860 1.00 91.12 447 ASN A C 1
ATOM 3435 O O . ASN A 1 447 ? 10.989 -10.030 -41.943 1.00 91.12 447 ASN A O 1
ATOM 3439 N N . GLY A 1 448 ? 12.215 -11.595 -40.916 1.00 94.25 448 GLY A N 1
ATOM 3440 C CA . GLY A 1 448 ? 12.818 -10.707 -39.922 1.00 94.25 448 GLY A CA 1
ATOM 3441 C C . GLY A 1 448 ? 12.369 -11.004 -38.493 1.00 94.25 448 GLY A C 1
ATOM 3442 O O . GLY A 1 448 ? 12.128 -12.156 -38.134 1.00 94.25 448 GLY A O 1
ATOM 3443 N N . PHE A 1 449 ? 12.313 -9.960 -37.668 1.00 96.81 449 PHE A N 1
ATOM 3444 C CA . PHE A 1 449 ? 12.001 -10.048 -36.241 1.00 96.81 449 PHE A CA 1
ATOM 3445 C C . PHE A 1 449 ? 10.615 -9.473 -35.935 1.00 96.81 449 PHE A C 1
ATOM 3447 O O . PHE A 1 449 ? 10.179 -8.537 -36.606 1.00 96.81 449 PHE A O 1
ATOM 3454 N N . TRP A 1 450 ? 9.939 -10.021 -34.926 1.00 97.31 450 TRP A N 1
ATOM 3455 C CA . TRP A 1 450 ? 8.662 -9.524 -34.397 1.00 97.31 450 TRP A CA 1
ATOM 3456 C C . TRP A 1 450 ? 8.533 -9.852 -32.910 1.00 97.31 450 TRP A C 1
ATOM 3458 O O . TRP A 1 450 ? 9.276 -10.674 -32.386 1.00 97.31 450 TRP A O 1
ATOM 3468 N N . TYR A 1 451 ? 7.584 -9.226 -32.230 1.00 97.38 451 TYR A N 1
ATOM 3469 C CA . TYR A 1 451 ? 7.181 -9.543 -30.873 1.00 97.38 451 TYR A CA 1
ATOM 3470 C C . TYR A 1 451 ? 5.926 -10.410 -30.902 1.00 97.38 451 TYR A C 1
ATOM 3472 O O . TYR A 1 451 ? 4.877 -10.014 -31.422 1.00 97.38 451 TYR A O 1
ATOM 3480 N N . GLU A 1 452 ? 6.042 -11.619 -30.366 1.00 94.25 452 GLU A N 1
ATOM 3481 C CA . GLU A 1 452 ? 4.932 -12.563 -30.284 1.00 94.25 452 GLU A CA 1
ATOM 3482 C C . GLU A 1 452 ? 3.848 -12.045 -29.337 1.00 94.25 452 GLU A C 1
ATOM 3484 O O . GLU A 1 452 ? 4.146 -11.579 -28.240 1.00 94.25 452 GLU A O 1
ATOM 3489 N N . GLY A 1 453 ? 2.587 -12.120 -29.770 1.00 95.06 453 GLY A N 1
ATOM 3490 C CA . GLY A 1 453 ? 1.443 -11.609 -29.008 1.00 95.06 453 GLY A CA 1
ATOM 3491 C C . GLY A 1 453 ? 1.098 -10.138 -29.267 1.00 95.06 453 GLY A C 1
ATOM 3492 O O . GLY A 1 453 ? 0.212 -9.606 -28.602 1.00 95.06 453 GLY A O 1
ATOM 3493 N N . PHE A 1 454 ? 1.746 -9.481 -30.237 1.00 97.50 454 PHE A N 1
ATOM 3494 C CA . PHE A 1 454 ? 1.378 -8.127 -30.653 1.00 97.50 454 PHE A CA 1
ATOM 3495 C C . PHE A 1 454 ? -0.106 -8.019 -31.043 1.00 97.50 454 PHE A C 1
ATOM 3497 O O . PHE A 1 454 ? -0.619 -8.791 -31.855 1.00 97.50 454 PHE A O 1
ATOM 3504 N N . SER A 1 455 ? -0.772 -6.989 -30.528 1.00 95.50 455 SER A N 1
ATOM 3505 C CA . SER A 1 455 ? -2.158 -6.641 -30.836 1.00 95.50 455 SER A CA 1
ATOM 3506 C C . SER A 1 455 ? -2.251 -5.346 -31.645 1.00 95.50 455 SER A C 1
ATOM 3508 O O . SER A 1 455 ? -1.586 -4.357 -31.354 1.00 95.50 455 SER A O 1
ATOM 3510 N N . ALA A 1 456 ? -3.159 -5.282 -32.621 1.00 93.81 456 ALA A N 1
ATOM 3511 C CA . ALA A 1 456 ? -3.443 -4.033 -33.338 1.00 93.81 456 ALA A CA 1
ATOM 3512 C C . ALA A 1 456 ? -4.147 -2.968 -32.464 1.00 93.81 456 ALA A C 1
ATOM 3514 O O . ALA A 1 456 ? -4.285 -1.820 -32.881 1.00 93.81 456 ALA A O 1
ATOM 3515 N N . SER A 1 457 ? -4.593 -3.336 -31.259 1.00 93.31 457 SER A N 1
ATOM 3516 C CA . SER A 1 457 ? -5.270 -2.456 -30.306 1.00 93.31 457 SER A CA 1
ATOM 3517 C C . SER A 1 457 ? -4.679 -2.618 -28.909 1.00 93.31 457 SER A C 1
ATOM 3519 O O . SER A 1 457 ? -4.570 -3.735 -28.405 1.00 93.31 457 SER A O 1
ATOM 3521 N N . ALA A 1 458 ? -4.354 -1.497 -28.270 1.00 96.12 458 ALA A N 1
ATOM 3522 C CA . ALA A 1 458 ? -3.807 -1.444 -26.921 1.00 96.12 458 ALA A CA 1
ATOM 3523 C C . ALA A 1 458 ? -4.215 -0.149 -26.212 1.00 96.12 458 ALA A C 1
ATOM 3525 O O . ALA A 1 458 ? -4.538 0.853 -26.866 1.00 96.12 458 ALA A O 1
ATOM 3526 N N . GLN A 1 459 ? -4.182 -0.169 -24.878 1.00 97.38 459 GLN A N 1
ATOM 3527 C CA . GLN A 1 459 ? -4.377 1.038 -24.083 1.00 97.38 459 GLN A CA 1
ATOM 3528 C C . GLN A 1 459 ? -3.180 1.981 -24.236 1.00 97.38 459 GLN A C 1
ATOM 3530 O O . GLN A 1 459 ? -2.089 1.590 -24.653 1.00 97.38 459 GLN A O 1
ATOM 3535 N N . ASP A 1 460 ? -3.403 3.248 -23.916 1.00 97.44 460 ASP A N 1
ATOM 3536 C CA . ASP A 1 460 ? -2.393 4.293 -24.007 1.00 97.44 460 ASP A CA 1
ATOM 3537 C C . ASP A 1 460 ? -1.731 4.494 -22.643 1.00 97.44 460 ASP A C 1
ATOM 3539 O O . ASP A 1 460 ? -2.417 4.876 -21.698 1.00 97.44 460 ASP A O 1
ATOM 3543 N N . PHE A 1 461 ? -0.417 4.264 -22.542 1.00 97.94 461 PHE A N 1
ATOM 3544 C CA . PHE A 1 461 ? 0.333 4.445 -21.291 1.00 97.94 461 PHE A CA 1
ATOM 3545 C C . PHE A 1 461 ? 0.140 5.841 -20.680 1.00 97.94 461 PHE A C 1
ATOM 3547 O O . PHE A 1 461 ? 0.024 5.962 -19.465 1.00 97.94 461 PHE A O 1
ATOM 3554 N N . GLY A 1 462 ? 0.011 6.882 -21.508 1.00 96.94 462 GLY A N 1
ATOM 3555 C CA . GLY A 1 462 ? -0.189 8.255 -21.054 1.00 96.94 462 GLY A CA 1
ATOM 3556 C C . GLY A 1 462 ? -1.590 8.543 -20.505 1.00 96.94 462 GLY A C 1
ATOM 3557 O O . GLY A 1 462 ? -1.835 9.646 -20.026 1.00 96.94 462 GLY A O 1
ATOM 3558 N N . ALA A 1 463 ? -2.522 7.592 -20.603 1.00 96.94 463 ALA A N 1
ATOM 3559 C CA . ALA A 1 463 ? -3.868 7.674 -20.034 1.00 96.94 463 ALA A CA 1
ATOM 3560 C C . ALA A 1 463 ? -4.113 6.661 -18.900 1.00 96.94 463 ALA A C 1
ATOM 3562 O O . ALA A 1 463 ? -5.194 6.669 -18.313 1.00 96.94 463 ALA A O 1
ATOM 3563 N N . MET A 1 464 ? -3.155 5.772 -18.632 1.00 97.38 464 MET A N 1
ATOM 3564 C CA . MET A 1 464 ? -3.236 4.782 -17.560 1.00 97.38 464 MET A CA 1
ATOM 3565 C C . MET A 1 464 ? -2.742 5.377 -16.241 1.00 97.38 464 MET A C 1
ATOM 3567 O O . MET A 1 464 ? -1.964 6.331 -16.233 1.00 97.38 464 MET A O 1
ATOM 3571 N N . ASP A 1 465 ? -3.165 4.775 -15.129 1.00 97.69 465 ASP A N 1
ATOM 3572 C CA . ASP A 1 465 ? -2.514 5.004 -13.841 1.00 97.69 465 ASP A CA 1
ATOM 3573 C C . ASP A 1 465 ? -1.029 4.616 -13.939 1.00 97.69 465 ASP A C 1
ATOM 3575 O O . ASP A 1 465 ? -0.697 3.562 -14.494 1.00 97.69 465 ASP A O 1
ATOM 3579 N N . ALA A 1 466 ? -0.137 5.468 -13.428 1.00 97.81 466 ALA A N 1
ATOM 3580 C CA . ALA A 1 466 ? 1.304 5.288 -13.582 1.00 97.81 466 ALA A CA 1
ATOM 3581 C C . ALA A 1 466 ? 1.806 3.994 -12.918 1.00 97.81 466 ALA A C 1
ATOM 3583 O O . ALA A 1 466 ? 2.770 3.397 -13.394 1.00 97.81 466 ALA A O 1
ATOM 3584 N N . SER A 1 467 ? 1.123 3.499 -11.883 1.00 97.06 467 SER A N 1
ATOM 3585 C CA . SER A 1 467 ? 1.483 2.250 -11.210 1.00 97.06 467 SER A CA 1
ATOM 3586 C C . SER A 1 467 ? 0.973 1.002 -11.941 1.00 97.06 467 SER A C 1
ATOM 3588 O O . SER A 1 467 ? 1.467 -0.098 -11.701 1.00 97.06 467 SER A O 1
ATOM 3590 N N . ALA A 1 468 ? 0.012 1.127 -12.865 1.00 97.69 468 ALA A N 1
ATOM 3591 C CA . ALA A 1 468 ? -0.698 -0.019 -13.445 1.00 97.69 468 ALA A CA 1
ATOM 3592 C C . ALA A 1 468 ? 0.203 -0.992 -14.228 1.00 97.69 468 ALA A C 1
ATOM 3594 O O . ALA A 1 468 ? -0.131 -2.170 -14.357 1.00 97.69 468 ALA A O 1
ATOM 3595 N N . MET A 1 469 ? 1.329 -0.505 -14.754 1.00 98.06 469 MET A N 1
ATOM 3596 C CA . MET A 1 469 ? 2.248 -1.254 -15.620 1.00 98.06 469 MET A CA 1
ATOM 3597 C C . MET A 1 469 ? 3.658 -1.402 -15.016 1.00 98.06 469 MET A C 1
ATOM 3599 O O . MET A 1 469 ? 4.634 -1.514 -15.753 1.00 98.06 469 MET A O 1
ATOM 3603 N N . ALA A 1 470 ? 3.773 -1.400 -13.687 1.00 98.12 470 ALA A N 1
ATOM 3604 C CA . ALA A 1 470 ? 5.028 -1.618 -12.961 1.00 98.12 470 ALA A CA 1
ATOM 3605 C C . ALA A 1 470 ? 4.785 -2.411 -11.659 1.00 98.12 470 ALA A C 1
ATOM 3607 O O . ALA A 1 470 ? 3.643 -2.427 -11.182 1.00 98.12 470 ALA A O 1
ATOM 3608 N N . PRO A 1 471 ? 5.806 -3.065 -11.066 1.00 98.19 471 PRO A N 1
ATOM 3609 C CA . PRO A 1 471 ? 5.655 -3.761 -9.788 1.00 98.19 471 PRO A CA 1
ATOM 3610 C C . PRO A 1 471 ? 5.196 -2.812 -8.674 1.00 98.19 471 PRO A C 1
ATOM 3612 O O . PRO A 1 471 ? 5.359 -1.598 -8.771 1.00 98.19 471 PRO A O 1
ATOM 3615 N N . ALA A 1 472 ? 4.605 -3.352 -7.605 1.00 97.38 472 ALA A N 1
ATOM 3616 C CA . ALA A 1 472 ? 4.135 -2.529 -6.487 1.00 97.38 472 ALA A CA 1
ATOM 3617 C C . ALA A 1 472 ? 5.267 -1.642 -5.928 1.00 97.38 472 ALA A C 1
ATOM 3619 O O . ALA A 1 472 ? 6.395 -2.101 -5.794 1.00 97.38 472 ALA A O 1
ATOM 3620 N N . GLY A 1 473 ? 4.975 -0.376 -5.617 1.00 97.06 473 GLY A N 1
ATOM 3621 C CA . GLY A 1 473 ? 5.984 0.601 -5.181 1.00 97.06 473 GLY A CA 1
ATOM 3622 C C . GLY A 1 473 ? 6.808 1.224 -6.318 1.00 97.06 473 GLY A C 1
ATOM 3623 O O . GLY A 1 473 ? 7.664 2.063 -6.045 1.00 97.06 473 GLY A O 1
ATOM 3624 N N . TYR A 1 474 ? 6.557 0.852 -7.573 1.00 98.56 474 TYR A N 1
ATOM 3625 C CA . TYR A 1 474 ? 7.177 1.435 -8.761 1.00 98.56 474 TYR A CA 1
ATOM 3626 C C . TYR A 1 474 ? 6.110 1.958 -9.724 1.00 98.56 474 TYR A C 1
ATOM 3628 O O . TYR A 1 474 ? 4.961 1.507 -9.723 1.00 98.56 474 TYR A O 1
ATOM 3636 N N . GLU A 1 475 ? 6.510 2.881 -10.591 1.00 98.44 475 GLU A N 1
ATOM 3637 C CA . GLU A 1 475 ? 5.623 3.516 -11.560 1.00 98.44 475 GLU A CA 1
ATOM 3638 C C . GLU A 1 475 ? 6.309 3.794 -12.901 1.00 98.44 475 GLU A C 1
ATOM 3640 O O . GLU A 1 475 ? 7.538 3.774 -13.037 1.00 98.44 475 GLU A O 1
ATOM 3645 N N . ILE A 1 476 ? 5.477 3.991 -13.924 1.00 98.62 476 ILE A N 1
ATOM 3646 C CA . ILE A 1 476 ? 5.894 4.407 -15.259 1.00 98.62 476 ILE A CA 1
ATOM 3647 C C . ILE A 1 476 ? 6.292 5.888 -15.208 1.00 98.62 476 ILE A C 1
ATOM 3649 O O . ILE A 1 476 ? 5.431 6.710 -14.874 1.00 98.62 476 ILE A O 1
ATOM 3653 N N . PRO A 1 477 ? 7.529 6.240 -15.612 1.00 98.38 477 PRO A N 1
ATOM 3654 C CA . PRO A 1 477 ? 7.989 7.620 -15.587 1.00 98.38 477 PRO A CA 1
ATOM 3655 C C . PRO A 1 477 ? 7.149 8.510 -16.499 1.00 98.38 477 PRO A C 1
ATOM 3657 O O . PRO A 1 477 ? 6.613 8.065 -17.525 1.00 98.38 477 PRO A O 1
ATOM 3660 N N . ASP A 1 478 ? 7.052 9.777 -16.141 1.00 98.12 478 ASP A N 1
ATOM 3661 C CA . ASP A 1 478 ? 6.272 10.767 -16.861 1.00 98.12 478 ASP A CA 1
ATOM 3662 C C . ASP A 1 478 ? 7.130 11.604 -17.829 1.00 98.12 478 ASP A C 1
ATOM 3664 O O . ASP A 1 478 ? 8.227 11.226 -18.256 1.00 98.12 478 ASP A O 1
ATOM 3668 N N . TYR A 1 479 ? 6.585 12.737 -18.271 1.00 97.94 479 TYR A N 1
ATOM 3669 C CA . TYR A 1 479 ? 7.311 13.659 -19.133 1.00 97.94 479 TYR A CA 1
ATOM 3670 C C . TYR A 1 479 ? 8.531 14.293 -18.446 1.00 97.94 479 TYR A C 1
ATOM 3672 O O . TYR A 1 479 ? 9.578 14.401 -19.090 1.00 97.94 479 TYR A O 1
ATOM 3680 N N . ASP A 1 480 ? 8.384 14.745 -17.202 1.00 96.81 480 ASP A N 1
ATOM 3681 C CA . ASP A 1 480 ? 9.397 15.500 -16.471 1.00 96.81 480 ASP A CA 1
ATOM 3682 C C . ASP A 1 480 ? 10.561 14.604 -16.035 1.00 96.81 480 ASP A C 1
ATOM 3684 O O . ASP A 1 480 ? 11.710 15.052 -16.112 1.00 96.81 480 ASP A O 1
ATOM 3688 N N . ASP A 1 481 ? 10.290 13.337 -15.711 1.00 97.69 481 ASP A N 1
ATOM 3689 C CA . ASP A 1 481 ? 11.315 12.331 -15.415 1.00 97.69 481 ASP A CA 1
ATOM 3690 C C . ASP A 1 481 ? 12.306 12.179 -16.579 1.00 97.69 481 ASP A C 1
ATOM 3692 O O . ASP A 1 481 ? 13.514 12.374 -16.437 1.00 97.69 481 ASP A O 1
ATOM 3696 N N . PHE A 1 482 ? 11.800 11.885 -17.780 1.00 97.19 482 PHE A N 1
ATOM 3697 C CA . PHE A 1 482 ? 12.642 11.720 -18.969 1.00 97.19 482 PHE A CA 1
ATOM 3698 C C . PHE A 1 482 ? 13.219 13.042 -19.484 1.00 97.19 482 PHE A C 1
ATOM 3700 O O . PHE A 1 482 ? 14.307 13.040 -20.068 1.00 97.19 482 PHE A O 1
ATOM 3707 N N . ARG A 1 483 ? 12.539 14.179 -19.259 1.00 96.56 483 ARG A N 1
ATOM 3708 C CA . ARG A 1 483 ? 13.044 15.510 -19.643 1.00 96.56 483 ARG A CA 1
ATOM 3709 C C . ARG A 1 483 ? 14.415 15.784 -19.031 1.00 96.56 483 ARG A C 1
ATOM 3711 O O . ARG A 1 483 ? 15.197 16.511 -19.638 1.00 96.56 483 ARG A O 1
ATOM 3718 N N . PHE A 1 484 ? 14.733 15.200 -17.875 1.00 97.19 484 PHE A N 1
ATOM 3719 C CA . PHE A 1 484 ? 16.054 15.324 -17.264 1.00 97.19 484 PHE A CA 1
ATOM 3720 C C . PHE A 1 484 ? 17.196 14.943 -18.224 1.00 97.19 484 PHE A C 1
ATOM 3722 O O . PHE A 1 484 ? 18.239 15.593 -18.227 1.00 97.19 484 PHE A O 1
ATOM 3729 N N . PHE A 1 485 ? 16.990 13.966 -19.106 1.00 96.69 485 PHE A N 1
ATOM 3730 C CA . PHE A 1 485 ? 18.009 13.502 -20.052 1.00 96.69 485 PHE A CA 1
ATOM 3731 C C . PHE A 1 485 ? 18.006 14.265 -21.388 1.00 96.69 485 PHE A C 1
ATOM 3733 O O . PHE A 1 485 ? 18.651 13.833 -22.340 1.00 96.69 485 PHE A O 1
ATOM 3740 N N . ALA A 1 486 ? 17.291 15.392 -21.494 1.00 96.06 486 ALA A N 1
ATOM 3741 C CA . ALA A 1 486 ? 17.133 16.136 -22.742 1.00 96.06 486 ALA A CA 1
ATOM 3742 C C . ALA A 1 486 ? 17.161 17.665 -22.544 1.00 96.06 486 ALA A C 1
ATOM 3744 O O . ALA A 1 486 ? 16.743 18.205 -21.523 1.00 96.06 486 ALA A O 1
ATOM 3745 N N . TRP A 1 487 ? 17.612 18.406 -23.562 1.00 96.00 487 TRP A N 1
ATOM 3746 C CA . TRP A 1 487 ? 17.538 19.880 -23.594 1.00 96.00 487 TRP A CA 1
ATOM 3747 C C . TRP A 1 487 ? 16.260 20.434 -24.246 1.00 96.00 487 TRP A C 1
ATOM 3749 O O . TRP A 1 487 ? 16.115 21.640 -24.437 1.00 96.00 487 TRP A O 1
ATOM 3759 N N . GLY A 1 488 ? 15.326 19.558 -24.611 1.00 96.00 488 GLY A N 1
ATOM 3760 C CA . GLY A 1 488 ? 14.085 19.872 -25.309 1.00 96.00 488 GLY A CA 1
ATOM 3761 C C . GLY A 1 488 ? 13.373 18.599 -25.773 1.00 96.00 488 GLY A C 1
ATOM 3762 O O . GLY A 1 488 ? 13.797 17.491 -25.466 1.00 96.00 488 GLY A O 1
ATOM 3763 N N . ASN A 1 489 ? 12.298 18.753 -26.546 1.00 96.81 489 ASN A N 1
ATOM 3764 C CA . ASN A 1 489 ? 11.500 17.616 -27.037 1.00 96.81 489 ASN A CA 1
ATOM 3765 C C . ASN A 1 489 ? 12.067 16.960 -28.304 1.00 96.81 489 ASN A C 1
ATOM 3767 O O . ASN A 1 489 ? 11.462 16.023 -28.821 1.00 96.81 489 ASN A O 1
ATOM 3771 N N . ASP A 1 490 ? 13.172 17.490 -28.827 1.00 95.62 490 ASP A N 1
ATOM 3772 C CA . ASP A 1 490 ? 13.839 17.022 -30.038 1.00 95.62 490 ASP A CA 1
ATOM 3773 C C . ASP A 1 490 ? 15.339 17.353 -29.936 1.00 95.62 490 ASP A C 1
ATOM 3775 O O . ASP A 1 490 ? 15.779 18.466 -30.241 1.00 95.62 490 ASP A O 1
ATOM 3779 N N . CYS A 1 491 ? 16.120 16.410 -29.405 1.00 94.62 491 CYS A N 1
ATOM 3780 C CA . CYS A 1 491 ? 17.527 16.603 -29.043 1.00 94.62 491 CYS A CA 1
ATOM 3781 C C . CYS A 1 491 ? 18.432 15.663 -29.831 1.00 94.62 491 CYS A C 1
ATOM 3783 O O . CYS A 1 491 ? 18.345 14.447 -29.684 1.00 94.62 491 CYS A O 1
ATOM 3785 N N . ALA A 1 492 ? 19.328 16.227 -30.641 1.00 93.75 492 ALA A N 1
ATOM 3786 C CA . ALA A 1 492 ? 20.223 15.465 -31.503 1.00 93.75 492 ALA A CA 1
ATOM 3787 C C . ALA A 1 492 ? 21.577 15.183 -30.830 1.00 93.75 492 ALA A C 1
ATOM 3789 O O . ALA A 1 492 ? 22.428 16.071 -30.760 1.00 93.75 492 ALA A O 1
ATOM 3790 N N . LEU A 1 493 ? 21.798 13.937 -30.423 1.00 92.56 493 LEU A N 1
ATOM 3791 C CA . LEU A 1 493 ? 23.049 13.414 -29.879 1.00 92.56 493 LEU A CA 1
ATOM 3792 C C . LEU A 1 493 ? 23.966 12.894 -30.997 1.00 92.56 493 LEU A C 1
ATOM 3794 O O . LEU A 1 493 ? 23.553 12.101 -31.850 1.00 92.56 493 LEU A O 1
ATOM 3798 N N . GLY A 1 494 ? 25.222 13.335 -31.001 1.00 90.00 494 GLY A N 1
ATOM 3799 C CA . GLY A 1 494 ? 26.267 12.744 -31.838 1.00 90.00 494 GLY A CA 1
ATOM 3800 C C . GLY A 1 494 ? 26.552 11.296 -31.433 1.00 90.00 494 GLY A C 1
ATOM 3801 O O . GLY A 1 494 ? 26.194 10.870 -30.345 1.00 90.00 494 GLY A O 1
ATOM 3802 N N . TYR A 1 495 ? 27.175 10.517 -32.316 1.00 91.19 495 TYR A N 1
ATOM 3803 C CA . TYR A 1 495 ? 27.687 9.197 -31.936 1.00 91.19 495 TYR A CA 1
ATOM 3804 C C . TYR A 1 495 ? 28.999 9.336 -31.144 1.00 91.19 495 TYR A C 1
ATOM 3806 O O . TYR A 1 495 ? 29.770 10.261 -31.408 1.00 91.19 495 TYR A O 1
ATOM 3814 N N . GLY A 1 496 ? 29.283 8.401 -30.233 1.00 92.25 496 GLY A N 1
ATOM 3815 C CA . GLY A 1 496 ? 30.440 8.462 -29.338 1.00 92.25 496 GLY A CA 1
ATOM 3816 C C . GLY A 1 496 ? 30.135 9.239 -28.059 1.00 92.25 496 GLY A C 1
ATOM 3817 O O . GLY A 1 496 ? 29.010 9.177 -27.565 1.00 92.25 496 GLY A O 1
ATOM 3818 N N . SER A 1 497 ? 31.138 9.935 -27.518 1.00 95.31 497 SER A N 1
ATOM 3819 C CA . SER A 1 497 ? 31.026 10.667 -26.252 1.00 95.31 497 SER A CA 1
ATOM 3820 C C . SER A 1 497 ? 30.997 12.180 -26.459 1.00 95.31 497 SER A C 1
ATOM 3822 O O . SER A 1 497 ? 31.831 12.718 -27.189 1.00 95.31 497 SER A O 1
ATOM 3824 N N . ASP A 1 498 ? 30.068 12.863 -25.798 1.00 96.38 498 ASP A N 1
ATOM 3825 C CA . ASP A 1 498 ? 29.948 14.328 -25.786 1.00 96.38 498 ASP A CA 1
ATOM 3826 C C . ASP A 1 498 ? 29.163 14.775 -24.535 1.00 96.38 498 ASP A C 1
ATOM 3828 O O . ASP A 1 498 ? 28.759 13.945 -23.720 1.00 96.38 498 ASP A O 1
ATOM 3832 N N . ALA A 1 499 ? 28.931 16.076 -24.367 1.00 96.94 499 ALA A N 1
ATOM 3833 C CA . ALA A 1 499 ? 28.228 16.626 -23.213 1.00 96.94 499 ALA A CA 1
ATOM 3834 C C . ALA A 1 499 ? 27.304 17.797 -23.574 1.00 96.94 499 ALA A C 1
ATOM 3836 O O . ALA A 1 499 ? 27.556 18.558 -24.510 1.00 96.94 499 ALA A O 1
ATOM 3837 N N . PHE A 1 500 ? 26.235 17.970 -22.801 1.00 97.25 500 PHE A N 1
ATOM 3838 C CA . PHE A 1 500 ? 25.234 19.018 -22.985 1.00 97.25 500 PHE A CA 1
ATOM 3839 C C . PHE A 1 500 ? 24.650 19.486 -21.648 1.00 97.25 500 PHE A C 1
ATOM 3841 O O . PHE A 1 500 ? 24.726 18.795 -20.636 1.00 97.25 500 PHE A O 1
ATOM 3848 N N . ASP A 1 501 ? 24.029 20.663 -21.665 1.00 97.44 501 ASP A N 1
ATOM 3849 C CA . ASP A 1 501 ? 23.189 21.136 -20.565 1.00 97.44 501 ASP A CA 1
ATOM 3850 C C . ASP A 1 501 ? 21.732 20.798 -20.883 1.00 97.44 501 ASP A C 1
ATOM 3852 O O . ASP A 1 501 ? 21.242 21.117 -21.971 1.00 97.44 501 ASP A O 1
ATOM 3856 N N . ASN A 1 502 ? 21.043 20.104 -19.978 1.00 96.38 502 ASN A N 1
ATOM 3857 C CA . ASN A 1 502 ? 19.637 19.759 -20.170 1.00 96.38 502 ASN A CA 1
ATOM 3858 C C . ASN A 1 502 ? 18.727 20.992 -20.032 1.00 96.38 502 ASN A C 1
ATOM 3860 O O . ASN A 1 502 ? 19.156 22.098 -19.693 1.00 96.38 502 ASN A O 1
ATOM 3864 N N . GLY A 1 503 ? 17.424 20.798 -20.251 1.00 90.25 503 GLY A N 1
ATOM 3865 C CA . GLY A 1 503 ? 16.428 21.874 -20.192 1.00 90.25 503 GLY A CA 1
ATOM 3866 C C . GLY A 1 503 ? 16.229 22.470 -18.792 1.00 90.25 503 GLY A C 1
ATOM 3867 O O . GLY A 1 503 ? 15.476 23.429 -18.642 1.00 90.25 503 GLY A O 1
ATOM 3868 N N . LEU A 1 504 ? 16.891 21.905 -17.780 1.00 95.12 504 LEU A N 1
ATOM 3869 C CA . LEU A 1 504 ? 16.863 22.305 -16.375 1.00 95.12 504 LEU A CA 1
ATOM 3870 C C . LEU A 1 504 ? 18.185 22.952 -15.927 1.00 95.12 504 LEU A C 1
ATOM 3872 O O . LEU A 1 504 ? 18.345 23.264 -14.748 1.00 95.12 504 LEU A O 1
ATOM 3876 N N . GLY A 1 505 ? 19.133 23.149 -16.851 1.00 95.25 505 GLY A N 1
ATOM 3877 C CA . GLY A 1 505 ? 20.450 23.717 -16.562 1.00 95.25 505 GLY A CA 1
ATOM 3878 C C . GLY A 1 505 ? 21.401 22.768 -15.827 1.00 95.25 505 GLY A C 1
ATOM 3879 O O . GLY A 1 505 ? 22.383 23.235 -15.259 1.00 95.25 505 GLY A O 1
ATOM 3880 N N . GLN A 1 506 ? 21.113 21.463 -15.809 1.00 97.25 506 GLN A N 1
ATOM 3881 C CA . GLN A 1 506 ? 22.016 20.437 -15.288 1.00 97.25 506 GLN A CA 1
ATOM 3882 C C . GLN A 1 506 ? 22.935 19.935 -16.396 1.00 97.25 506 GLN A C 1
ATOM 3884 O O . GLN A 1 506 ? 22.509 19.755 -17.541 1.00 97.25 506 GLN A O 1
ATOM 3889 N N . ARG A 1 507 ? 24.189 19.675 -16.036 1.00 97.94 507 ARG A N 1
ATOM 3890 C CA . ARG A 1 507 ? 25.217 19.222 -16.964 1.00 97.94 507 ARG A CA 1
ATOM 3891 C C . ARG A 1 507 ? 25.228 17.697 -17.052 1.00 97.94 507 ARG A C 1
ATOM 3893 O O . ARG A 1 507 ? 25.412 17.021 -16.039 1.00 97.94 507 ARG A O 1
ATOM 3900 N N . LEU A 1 508 ? 25.067 17.166 -18.263 1.00 98.25 508 LEU A N 1
ATOM 3901 C CA . LEU A 1 508 ? 25.182 15.739 -18.551 1.00 98.25 508 LEU A CA 1
ATOM 3902 C C . LEU A 1 508 ? 26.265 15.482 -19.592 1.00 98.25 508 LEU A C 1
ATOM 3904 O O . LEU A 1 508 ? 26.344 16.162 -20.616 1.00 98.25 508 LEU A O 1
ATOM 3908 N N . SER A 1 509 ? 27.043 14.437 -19.359 1.00 97.94 509 SER A N 1
ATOM 3909 C CA . SER A 1 509 ? 27.845 13.790 -20.390 1.00 97.94 509 SER A CA 1
ATOM 3910 C C . SER A 1 509 ? 27.122 12.532 -20.866 1.00 97.94 509 SER A C 1
ATOM 3912 O O . SER A 1 509 ? 26.359 11.929 -20.115 1.00 97.94 509 SER A O 1
ATOM 3914 N N . TYR A 1 510 ? 27.331 12.123 -22.111 1.00 97.38 510 TYR A N 1
ATOM 3915 C CA . TYR A 1 510 ? 26.791 10.867 -22.619 1.00 97.38 510 TYR A CA 1
ATOM 3916 C C . TYR A 1 510 ? 27.819 10.115 -23.456 1.00 97.38 510 TYR A C 1
ATOM 3918 O O . TYR A 1 510 ? 28.716 10.722 -24.037 1.00 97.38 510 TYR A O 1
ATOM 3926 N N . THR A 1 511 ? 27.662 8.796 -23.542 1.00 97.06 511 THR A N 1
ATOM 3927 C CA . THR A 1 511 ? 28.393 7.926 -24.468 1.00 97.06 511 THR A CA 1
ATOM 3928 C C . THR A 1 511 ? 27.418 7.002 -25.190 1.00 97.06 511 THR A C 1
ATOM 3930 O O . THR A 1 511 ? 26.586 6.355 -24.557 1.00 97.06 511 THR A O 1
ATOM 3933 N N . ILE A 1 512 ? 27.518 6.935 -26.520 1.00 95.62 512 ILE A N 1
ATOM 3934 C CA . ILE A 1 512 ? 26.762 5.996 -27.360 1.00 95.62 512 ILE A CA 1
ATOM 3935 C C . ILE A 1 512 ? 27.727 5.000 -27.990 1.00 95.62 512 ILE A C 1
ATOM 3937 O O . ILE A 1 512 ? 28.601 5.395 -28.766 1.00 95.62 512 ILE A O 1
ATOM 3941 N N . THR A 1 513 ? 27.517 3.716 -27.706 1.00 94.69 513 THR A N 1
ATOM 3942 C CA . THR A 1 513 ? 28.321 2.616 -28.253 1.00 94.69 513 THR A CA 1
ATOM 3943 C C . THR A 1 513 ? 27.429 1.564 -28.904 1.00 94.69 513 THR A C 1
ATOM 3945 O O . THR A 1 513 ? 26.362 1.239 -28.389 1.00 94.69 513 THR A O 1
ATOM 3948 N N . GLU A 1 514 ? 27.865 1.007 -30.032 1.00 92.94 514 GLU A N 1
ATOM 3949 C CA . GLU A 1 514 ? 27.170 -0.087 -30.713 1.00 92.94 514 GLU A CA 1
ATOM 3950 C C . GLU A 1 514 ? 27.626 -1.467 -30.250 1.00 92.94 514 GLU A C 1
ATOM 3952 O O . GLU A 1 514 ? 28.817 -1.744 -30.104 1.00 92.94 514 GLU A O 1
ATOM 3957 N N . ARG A 1 515 ? 26.660 -2.378 -30.158 1.00 93.75 515 ARG A N 1
ATOM 3958 C CA . ARG A 1 515 ? 26.891 -3.814 -30.037 1.00 93.75 515 ARG A CA 1
ATOM 3959 C C . ARG A 1 515 ? 26.117 -4.564 -31.112 1.00 93.75 515 ARG A C 1
ATOM 3961 O O . ARG A 1 515 ? 24.917 -4.359 -31.255 1.00 93.75 515 ARG A O 1
ATOM 3968 N N . ILE A 1 516 ? 26.772 -5.484 -31.820 1.00 94.44 516 ILE A N 1
ATOM 3969 C CA . ILE A 1 516 ? 26.074 -6.405 -32.727 1.00 94.44 516 ILE A CA 1
ATOM 3970 C C . ILE A 1 516 ? 25.416 -7.515 -31.907 1.00 94.44 516 ILE A C 1
ATOM 3972 O O . ILE A 1 516 ? 26.097 -8.290 -31.235 1.00 94.44 516 ILE A O 1
ATOM 3976 N N . LEU A 1 517 ? 24.089 -7.596 -31.973 1.00 95.62 517 LEU A N 1
ATOM 3977 C CA . LEU A 1 517 ? 23.305 -8.640 -31.317 1.00 95.62 517 LEU A CA 1
ATOM 3978 C C . LEU A 1 517 ? 22.926 -9.732 -32.323 1.00 95.62 517 LEU A C 1
ATOM 3980 O O . LEU A 1 517 ? 22.491 -9.446 -33.437 1.00 95.62 517 LEU A O 1
ATOM 3984 N N . THR A 1 518 ? 23.057 -10.995 -31.918 1.00 94.44 518 THR A N 1
ATOM 3985 C CA . THR A 1 518 ? 22.548 -12.158 -32.662 1.00 94.44 518 THR A CA 1
ATOM 3986 C C . THR A 1 518 ? 21.475 -12.853 -31.834 1.00 94.44 518 THR A C 1
ATOM 3988 O O . THR A 1 518 ? 21.704 -13.150 -30.665 1.00 94.44 518 THR A O 1
ATOM 3991 N N . VAL A 1 519 ? 20.325 -13.136 -32.446 1.00 93.19 519 VAL A N 1
ATOM 3992 C CA . VAL A 1 519 ? 19.175 -13.795 -31.811 1.00 93.19 519 VAL A CA 1
ATOM 3993 C C . VAL A 1 519 ? 18.781 -15.006 -32.654 1.00 93.19 519 VAL A C 1
ATOM 3995 O O . VAL A 1 519 ? 18.523 -14.880 -33.852 1.00 93.19 519 VAL A O 1
ATOM 3998 N N . ASN A 1 520 ? 18.762 -16.194 -32.043 1.00 89.44 520 ASN A N 1
ATOM 3999 C CA . ASN A 1 520 ? 18.475 -17.476 -32.708 1.00 89.44 520 ASN A CA 1
ATOM 4000 C C . ASN A 1 520 ? 19.304 -17.700 -33.991 1.00 89.44 520 ASN A C 1
ATOM 4002 O O . ASN A 1 520 ? 18.788 -18.130 -35.021 1.00 89.44 520 ASN A O 1
ATOM 4006 N N . GLY A 1 521 ? 20.593 -17.346 -33.951 1.00 90.62 521 GLY A N 1
ATOM 4007 C CA . GLY A 1 521 ? 21.512 -17.488 -35.087 1.00 90.62 521 GLY A CA 1
ATOM 4008 C C . GLY A 1 521 ? 21.323 -16.472 -36.222 1.00 90.62 521 GLY A C 1
ATOM 4009 O O . GLY A 1 521 ? 22.038 -16.555 -37.219 1.00 90.62 521 GLY A O 1
ATOM 4010 N N . LYS A 1 522 ? 20.402 -15.509 -36.087 1.00 93.81 522 LYS A N 1
ATOM 4011 C CA . LYS A 1 522 ? 20.196 -14.407 -37.038 1.00 93.81 522 LYS A CA 1
ATOM 4012 C C . LYS A 1 522 ? 20.728 -13.101 -36.450 1.00 93.81 522 LYS A C 1
ATOM 4014 O O . LYS A 1 522 ? 20.472 -12.786 -35.288 1.00 93.81 522 LYS A O 1
ATOM 4019 N N . GLU A 1 523 ? 21.467 -12.336 -37.248 1.00 94.75 523 GLU A N 1
ATOM 4020 C CA . GLU A 1 523 ? 21.946 -11.013 -36.840 1.00 94.75 523 GLU A CA 1
ATOM 4021 C C . GLU A 1 523 ? 20.751 -10.062 -36.679 1.00 94.75 523 GLU A C 1
ATOM 4023 O O . GLU A 1 523 ? 20.006 -9.808 -37.627 1.00 94.75 523 GLU A O 1
ATOM 4028 N N . TYR A 1 524 ? 20.554 -9.548 -35.465 1.00 95.00 524 TYR A N 1
ATOM 4029 C CA . TYR A 1 524 ? 19.532 -8.549 -35.173 1.00 95.00 524 TYR A CA 1
ATOM 4030 C C . TYR A 1 524 ? 19.944 -7.177 -35.708 1.00 95.00 524 TYR A C 1
ATOM 4032 O O . TYR A 1 524 ? 19.131 -6.458 -36.287 1.00 95.00 524 TYR A O 1
ATOM 4040 N N . GLY A 1 525 ? 21.224 -6.844 -35.581 1.00 84.75 525 GLY A N 1
ATOM 4041 C CA . GLY A 1 525 ? 21.834 -5.601 -36.046 1.00 84.75 525 GLY A CA 1
ATOM 4042 C C . GLY A 1 525 ? 22.674 -4.956 -34.945 1.00 84.75 525 GLY A C 1
ATOM 4043 O O . GLY A 1 525 ? 22.857 -5.564 -33.882 1.00 84.75 525 GLY A O 1
ATOM 4044 N N . PRO A 1 526 ? 23.177 -3.731 -35.165 1.00 92.06 526 PRO A N 1
ATOM 4045 C CA . PRO A 1 526 ? 23.690 -2.934 -34.067 1.00 92.06 526 PRO A CA 1
ATOM 4046 C C . PRO A 1 526 ? 22.544 -2.537 -33.127 1.00 92.06 526 PRO A C 1
ATOM 4048 O O . PRO A 1 526 ? 21.456 -2.144 -33.555 1.00 92.06 526 PRO A O 1
ATOM 4051 N N . VAL A 1 527 ? 22.808 -2.635 -31.832 1.00 95.50 527 VAL A N 1
ATOM 4052 C CA . VAL A 1 527 ? 22.011 -2.070 -30.746 1.00 95.50 527 VAL A CA 1
ATOM 4053 C C . VAL A 1 527 ? 22.858 -0.984 -30.096 1.00 95.50 527 VAL A C 1
ATOM 4055 O O . VAL A 1 527 ? 24.011 -1.234 -29.746 1.00 95.50 527 VAL A O 1
ATOM 4058 N N . ASN A 1 528 ? 22.289 0.210 -29.940 1.00 95.06 528 ASN A N 1
ATOM 4059 C CA . ASN A 1 528 ? 22.949 1.292 -29.219 1.00 95.06 528 ASN A CA 1
ATOM 4060 C C . ASN A 1 528 ? 22.794 1.091 -27.710 1.00 95.06 528 ASN A C 1
ATOM 4062 O O . ASN A 1 528 ? 21.682 0.903 -27.210 1.00 95.06 528 ASN A O 1
ATOM 4066 N N . VAL A 1 529 ? 23.916 1.186 -27.007 1.00 96.31 529 VAL A N 1
ATOM 4067 C CA . VAL A 1 529 ? 23.996 1.362 -25.560 1.00 96.31 529 VAL A CA 1
ATOM 4068 C C . VAL A 1 529 ? 24.260 2.840 -25.304 1.00 96.31 529 VAL A C 1
ATOM 4070 O O . VAL A 1 529 ? 25.260 3.383 -25.773 1.00 96.31 529 VAL A O 1
ATOM 4073 N N . TYR A 1 530 ? 23.331 3.481 -24.605 1.00 96.88 530 TYR A N 1
ATOM 4074 C CA . TYR A 1 530 ? 23.392 4.874 -24.185 1.00 96.88 530 TYR A CA 1
ATOM 4075 C C . TYR A 1 530 ? 23.765 4.908 -22.708 1.00 96.88 530 TYR A C 1
ATOM 4077 O O . TYR A 1 530 ? 23.066 4.306 -21.899 1.00 96.88 530 TYR A O 1
ATOM 4085 N N . ASP A 1 531 ? 24.833 5.608 -22.359 1.00 97.94 531 ASP A N 1
ATOM 4086 C CA . ASP A 1 531 ? 25.223 5.879 -20.976 1.00 97.94 531 ASP A CA 1
ATOM 4087 C C . ASP A 1 531 ? 25.169 7.387 -20.745 1.00 97.94 531 ASP A C 1
ATOM 4089 O O . ASP A 1 531 ? 25.907 8.123 -21.399 1.00 97.94 531 ASP A O 1
ATOM 4093 N N . PHE A 1 532 ? 24.265 7.842 -19.878 1.00 97.88 532 PHE A N 1
ATOM 4094 C CA . PHE A 1 532 ? 24.172 9.234 -19.447 1.00 97.88 532 PHE A CA 1
ATOM 4095 C C . PHE A 1 532 ? 24.806 9.386 -18.068 1.00 97.88 532 PHE A C 1
ATOM 4097 O O . PHE A 1 532 ? 24.343 8.787 -17.102 1.00 97.88 532 PHE A O 1
ATOM 4104 N N . TYR A 1 533 ? 25.810 10.247 -17.978 1.00 98.25 533 TYR A N 1
ATOM 4105 C CA . TYR A 1 533 ? 26.510 10.602 -16.754 1.00 98.25 533 TYR A CA 1
ATOM 4106 C C . TYR A 1 533 ? 26.066 11.985 -16.279 1.00 98.25 533 TYR A C 1
ATOM 4108 O O . TYR A 1 533 ? 26.241 12.980 -16.992 1.00 98.25 533 TYR A O 1
ATOM 4116 N N . HIS A 1 534 ? 25.501 12.064 -15.077 1.00 97.94 534 HIS A N 1
ATOM 4117 C CA . HIS A 1 534 ? 25.151 13.334 -14.452 1.00 97.94 534 HIS A CA 1
ATOM 4118 C C . HIS A 1 534 ? 26.352 13.881 -13.674 1.00 97.94 534 HIS A C 1
ATOM 4120 O O . HIS A 1 534 ? 26.781 13.313 -12.673 1.00 97.94 534 HIS A O 1
ATOM 4126 N N . GLU A 1 535 ? 26.902 15.012 -14.123 1.00 96.81 535 GLU A N 1
ATOM 4127 C CA . GLU A 1 535 ? 28.187 15.500 -13.605 1.00 96.81 535 GLU A CA 1
ATOM 4128 C C . GLU A 1 535 ? 28.124 15.972 -12.144 1.00 96.81 535 GLU A C 1
ATOM 4130 O O . GLU A 1 535 ? 29.152 15.983 -11.468 1.00 96.81 535 GLU A O 1
ATOM 4135 N N . ALA A 1 536 ? 26.944 16.360 -11.648 1.00 95.94 536 ALA A N 1
ATOM 4136 C CA . ALA A 1 536 ? 26.804 16.922 -10.306 1.00 95.94 536 ALA A CA 1
ATOM 4137 C C . ALA A 1 536 ? 26.816 15.863 -9.191 1.00 95.94 536 ALA A C 1
ATOM 4139 O O . ALA A 1 536 ? 27.376 16.121 -8.126 1.00 95.94 536 ALA A O 1
ATOM 4140 N N . ASP A 1 537 ? 26.204 14.696 -9.415 1.00 94.88 537 ASP A N 1
ATOM 4141 C CA . ASP A 1 537 ? 26.122 13.609 -8.425 1.00 94.88 537 ASP A CA 1
ATOM 4142 C C . ASP A 1 537 ? 26.908 12.348 -8.827 1.00 94.88 537 ASP A C 1
ATOM 4144 O O . ASP A 1 537 ? 27.008 11.410 -8.037 1.00 94.88 537 ASP A O 1
ATOM 4148 N N . GLY A 1 538 ? 27.507 12.333 -10.022 1.00 96.38 538 GLY A N 1
ATOM 4149 C CA . GLY A 1 538 ? 28.312 11.222 -10.525 1.00 96.38 538 GLY A CA 1
ATOM 4150 C C . GLY A 1 538 ? 27.498 9.988 -10.918 1.00 96.38 538 GLY A C 1
ATOM 4151 O O . GLY A 1 538 ? 28.068 8.911 -11.095 1.00 96.38 538 GLY A O 1
ATOM 4152 N N . SER A 1 539 ? 26.173 10.108 -11.016 1.00 97.12 539 SER A N 1
ATOM 4153 C CA . SER A 1 539 ? 25.298 8.984 -11.340 1.00 97.12 539 SER A CA 1
ATOM 4154 C C . SER A 1 539 ? 25.320 8.638 -12.831 1.00 97.12 539 SER A C 1
ATOM 4156 O O . SER A 1 539 ? 25.453 9.506 -13.696 1.00 97.12 539 SER A O 1
ATOM 4158 N N . HIS A 1 540 ? 25.163 7.344 -13.122 1.00 97.69 540 HIS A N 1
ATOM 4159 C CA . HIS A 1 540 ? 25.060 6.803 -14.476 1.00 97.69 540 HIS A CA 1
ATOM 4160 C C . HIS A 1 540 ? 23.663 6.235 -14.724 1.00 97.69 540 HIS A C 1
ATOM 4162 O O . HIS A 1 540 ? 23.182 5.386 -13.969 1.00 97.69 540 HIS A O 1
ATOM 4168 N N . TRP A 1 541 ? 23.036 6.647 -15.822 1.00 97.56 541 TRP A N 1
ATOM 4169 C CA . TRP A 1 541 ? 21.816 6.044 -16.340 1.00 97.56 541 TRP A CA 1
ATOM 4170 C C . TRP A 1 541 ? 22.092 5.382 -17.687 1.00 97.56 541 TRP A C 1
ATOM 4172 O O . TRP A 1 541 ? 22.242 6.047 -18.714 1.00 97.56 541 TRP A O 1
ATOM 4182 N N . VAL A 1 542 ? 22.153 4.049 -17.670 1.00 97.50 542 VAL A N 1
ATOM 4183 C CA . VAL A 1 542 ? 22.475 3.234 -18.845 1.00 97.50 542 VAL A CA 1
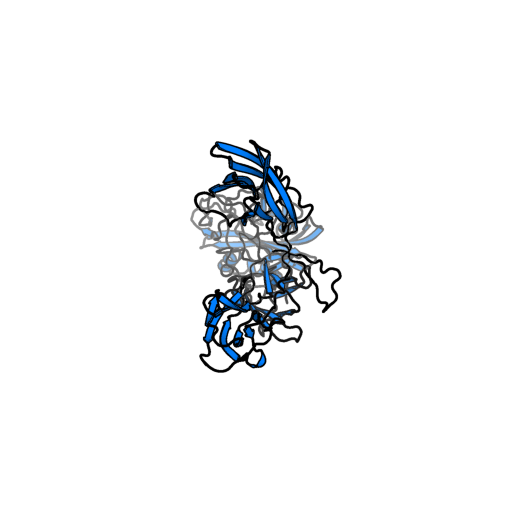ATOM 4184 C C . VAL A 1 542 ? 21.210 2.604 -19.427 1.00 97.50 542 VAL A C 1
ATOM 4186 O O . VAL A 1 542 ? 20.455 1.905 -18.741 1.00 97.50 542 VAL A O 1
ATOM 4189 N N . MET A 1 543 ? 20.996 2.810 -20.724 1.00 93.25 543 MET A N 1
ATOM 4190 C CA . MET A 1 543 ? 19.836 2.334 -21.469 1.00 93.25 543 MET A CA 1
ATOM 4191 C C . MET A 1 543 ? 20.257 1.667 -22.779 1.00 93.25 543 MET A C 1
ATOM 4193 O O . MET A 1 543 ? 21.077 2.176 -23.536 1.00 93.25 543 MET A O 1
ATOM 4197 N N . ALA A 1 544 ? 19.602 0.559 -23.099 1.00 94.62 544 ALA A N 1
ATOM 4198 C CA . ALA A 1 544 ? 19.589 -0.031 -24.428 1.00 94.62 544 ALA A CA 1
ATOM 4199 C C . ALA A 1 544 ? 18.197 -0.627 -24.682 1.00 94.62 544 ALA A C 1
ATOM 4201 O O . ALA A 1 544 ? 17.447 -0.919 -23.743 1.00 94.62 544 ALA A O 1
ATOM 4202 N N . SER A 1 545 ? 17.815 -0.778 -25.948 1.00 92.81 545 SER A N 1
ATOM 4203 C CA . SER A 1 545 ? 16.507 -1.322 -26.322 1.00 92.81 545 SER A CA 1
ATOM 4204 C C . SER A 1 545 ? 16.583 -2.057 -27.651 1.00 92.81 545 SER A C 1
ATOM 4206 O O . SER A 1 545 ? 17.352 -1.698 -28.544 1.00 92.81 545 SER A O 1
ATOM 4208 N N . LEU A 1 546 ? 15.731 -3.068 -27.791 1.00 94.19 546 LEU A N 1
ATOM 4209 C CA . LEU A 1 546 ? 15.524 -3.774 -29.048 1.00 94.19 546 LEU A CA 1
ATOM 4210 C C . LEU A 1 546 ? 14.796 -2.882 -30.076 1.00 94.19 546 LEU A C 1
ATOM 4212 O O . LEU A 1 546 ? 14.960 -3.078 -31.276 1.00 94.19 546 LEU A O 1
ATOM 4216 N N . GLY A 1 547 ? 14.076 -1.847 -29.648 1.00 95.62 547 GLY A N 1
ATOM 4217 C CA . GLY A 1 547 ? 13.246 -1.004 -30.510 1.00 95.62 547 GLY A CA 1
ATOM 4218 C C . GLY A 1 547 ? 11.761 -1.307 -30.330 1.00 95.62 547 GLY A C 1
ATOM 4219 O O . GLY A 1 547 ? 11.372 -1.943 -29.355 1.00 95.62 547 GLY A O 1
ATOM 4220 N N . HIS A 1 548 ? 10.921 -0.837 -31.252 1.00 97.50 548 HIS A N 1
ATOM 4221 C CA . HIS A 1 548 ? 9.467 -1.003 -31.155 1.00 97.50 548 HIS A CA 1
ATOM 4222 C C . HIS A 1 548 ? 8.868 -1.661 -32.396 1.00 97.50 548 HIS A C 1
ATOM 4224 O O . HIS A 1 548 ? 9.352 -1.450 -33.506 1.00 97.50 548 HIS A O 1
ATOM 4230 N N . GLN A 1 549 ? 7.769 -2.395 -32.231 1.00 97.81 549 GLN A N 1
ATOM 4231 C CA . GLN A 1 549 ? 6.976 -2.912 -33.346 1.00 97.81 549 GLN A CA 1
ATOM 4232 C C . GLN A 1 549 ? 5.790 -2.009 -33.662 1.00 97.81 549 GLN A C 1
ATOM 4234 O O . GLN A 1 549 ? 5.161 -1.472 -32.747 1.00 97.81 549 GLN A O 1
ATOM 4239 N N . TRP A 1 550 ? 5.496 -1.824 -34.952 1.00 95.00 550 TRP A N 1
ATOM 4240 C CA . TRP A 1 550 ? 4.453 -0.904 -35.424 1.00 95.00 550 TRP A CA 1
ATOM 4241 C C . TRP A 1 550 ? 3.216 -1.580 -36.031 1.00 95.00 550 TRP A C 1
ATOM 4243 O O . TRP A 1 550 ? 2.173 -0.929 -36.109 1.00 95.00 550 TRP A O 1
ATOM 4253 N N . ASP A 1 551 ? 3.301 -2.851 -36.428 1.00 93.81 551 ASP A N 1
ATOM 4254 C CA . ASP A 1 551 ? 2.169 -3.663 -36.892 1.00 93.81 551 ASP A CA 1
ATOM 4255 C C . ASP A 1 551 ? 2.369 -5.153 -36.562 1.00 93.81 551 ASP A C 1
ATOM 4257 O O . ASP A 1 551 ? 3.407 -5.531 -36.035 1.00 93.81 551 ASP A O 1
ATOM 4261 N N . ALA A 1 552 ? 1.370 -5.999 -36.826 1.00 92.19 552 ALA A N 1
ATOM 4262 C CA . ALA A 1 552 ? 1.375 -7.411 -36.427 1.00 92.19 552 ALA A CA 1
ATOM 4263 C C . ALA A 1 552 ? 2.190 -8.348 -37.346 1.00 92.19 552 ALA A C 1
ATOM 4265 O O . ALA A 1 552 ? 2.242 -9.548 -37.089 1.00 92.19 552 ALA A O 1
ATOM 4266 N N . SER A 1 553 ? 2.777 -7.837 -38.427 1.00 92.25 553 SER A N 1
ATOM 4267 C CA . SER A 1 553 ? 3.484 -8.646 -39.423 1.00 92.25 553 SER A CA 1
ATOM 4268 C C . SER A 1 553 ? 4.888 -9.020 -38.948 1.00 92.25 553 SER A C 1
ATOM 4270 O O . SER A 1 553 ? 5.533 -8.287 -38.194 1.00 92.25 553 SER A O 1
ATOM 4272 N N . GLU A 1 554 ? 5.397 -10.153 -39.431 1.00 92.75 554 GLU A N 1
ATOM 4273 C CA . GLU A 1 554 ? 6.814 -10.482 -39.272 1.00 92.75 554 GLU A CA 1
ATOM 4274 C C . GLU A 1 554 ? 7.695 -9.405 -39.924 1.00 92.75 554 GLU A C 1
ATOM 4276 O O . GLU A 1 554 ? 7.395 -8.924 -41.018 1.00 92.75 554 GLU A O 1
ATOM 4281 N N . GLY A 1 555 ? 8.794 -9.037 -39.261 1.00 94.06 555 GLY A N 1
ATOM 4282 C CA . GLY A 1 555 ? 9.723 -8.020 -39.761 1.00 94.06 555 GLY A CA 1
ATOM 4283 C C . GLY A 1 555 ? 9.351 -6.584 -39.393 1.00 94.06 555 GLY A C 1
ATOM 4284 O O . GLY A 1 555 ? 10.103 -5.666 -39.722 1.00 94.06 555 GLY A O 1
ATOM 4285 N N . SER A 1 556 ? 8.249 -6.372 -38.670 1.00 95.56 556 SER A N 1
ATOM 4286 C CA . SER A 1 556 ? 7.730 -5.038 -38.346 1.00 95.56 556 SER A CA 1
ATOM 4287 C C . SER A 1 556 ? 8.346 -4.390 -37.101 1.00 95.56 556 SER A C 1
ATOM 4289 O O . SER A 1 556 ? 7.698 -3.582 -36.433 1.00 95.56 556 SER A O 1
ATOM 4291 N N . VAL A 1 557 ? 9.594 -4.740 -36.766 1.00 96.88 557 VAL A N 1
ATOM 4292 C CA . VAL A 1 557 ? 10.347 -4.165 -35.639 1.00 96.88 557 VAL A CA 1
ATOM 4293 C C . VAL A 1 557 ? 11.284 -3.064 -36.125 1.00 96.88 557 VAL A C 1
ATOM 4295 O O . VAL A 1 557 ? 12.211 -3.286 -36.909 1.00 96.88 557 VAL A O 1
ATOM 4298 N N . SER A 1 558 ? 11.079 -1.855 -35.606 1.00 95.31 558 SER A N 1
ATOM 4299 C CA . SER A 1 558 ? 11.917 -0.688 -35.863 1.00 95.31 558 SER A CA 1
ATOM 4300 C C . SER A 1 558 ? 13.111 -0.719 -34.927 1.00 95.31 558 SER A C 1
ATOM 4302 O O . SER A 1 558 ? 13.121 -0.096 -33.863 1.00 95.31 558 SER A O 1
ATOM 4304 N N . ARG A 1 559 ? 14.130 -1.460 -35.353 1.00 93.50 559 ARG A N 1
ATOM 4305 C CA . ARG A 1 559 ? 15.426 -1.554 -34.677 1.00 93.50 559 ARG A CA 1
ATOM 4306 C C . ARG A 1 559 ? 16.031 -0.168 -34.457 1.00 93.50 559 ARG A C 1
ATOM 4308 O O . ARG A 1 559 ? 15.849 0.725 -35.281 1.00 93.50 559 ARG A O 1
ATOM 4315 N N . MET A 1 560 ? 16.746 -0.005 -33.346 1.00 91.75 560 MET A N 1
ATOM 4316 C CA . MET A 1 560 ? 17.370 1.254 -32.903 1.00 91.75 560 MET A CA 1
ATOM 4317 C C . MET A 1 560 ? 16.401 2.416 -32.627 1.00 91.75 560 MET A C 1
ATOM 4319 O O . MET A 1 560 ? 16.855 3.474 -32.210 1.00 91.75 560 MET A O 1
ATOM 4323 N N . VAL A 1 561 ? 15.084 2.242 -32.793 1.00 94.75 561 VAL A N 1
ATOM 4324 C CA . VAL A 1 561 ? 14.082 3.250 -32.416 1.00 94.75 561 VAL A CA 1
ATOM 4325 C C . VAL A 1 561 ? 13.336 2.766 -31.185 1.00 94.75 561 VAL A C 1
ATOM 4327 O O . VAL A 1 561 ? 12.340 2.043 -31.282 1.00 94.75 561 VAL A O 1
ATOM 4330 N N . ALA A 1 562 ? 13.835 3.165 -30.022 1.00 95.12 562 ALA A N 1
ATOM 4331 C CA . ALA A 1 562 ? 13.227 2.866 -28.739 1.00 95.12 562 ALA A CA 1
ATOM 4332 C C . ALA A 1 562 ? 12.069 3.829 -28.483 1.00 95.12 562 ALA A C 1
ATOM 4334 O O . ALA A 1 562 ? 12.235 5.044 -28.566 1.00 95.12 562 ALA A O 1
ATOM 4335 N N . LEU A 1 563 ? 10.905 3.291 -28.137 1.00 98.06 563 LEU A N 1
ATOM 4336 C CA . LEU A 1 563 ? 9.818 4.072 -27.562 1.00 98.06 563 LEU A CA 1
ATOM 4337 C C . LEU A 1 563 ? 9.646 3.618 -26.112 1.00 98.06 563 LEU A C 1
ATOM 4339 O O . LEU A 1 563 ? 9.558 2.417 -25.854 1.00 98.06 563 LEU A O 1
ATOM 4343 N N . PHE A 1 564 ? 9.601 4.559 -25.177 1.00 97.94 564 PHE A N 1
ATOM 4344 C CA . PHE A 1 564 ? 9.472 4.269 -23.751 1.00 97.94 564 PHE A CA 1
ATOM 4345 C C . PHE A 1 564 ? 8.024 4.397 -23.312 1.00 97.94 564 PHE A C 1
ATOM 4347 O O . PHE A 1 564 ? 7.309 5.272 -23.793 1.00 97.94 564 PHE A O 1
ATOM 4354 N N . ALA A 1 565 ? 7.576 3.542 -22.398 1.00 98.25 565 ALA A N 1
ATOM 4355 C CA . ALA A 1 565 ? 6.321 3.796 -21.709 1.00 98.25 565 ALA A CA 1
ATOM 4356 C C . ALA A 1 565 ? 6.449 5.125 -20.950 1.00 98.25 565 ALA A C 1
ATOM 4358 O O . ALA A 1 565 ? 7.417 5.331 -20.222 1.00 98.25 565 ALA A O 1
ATOM 4359 N N . THR A 1 566 ? 5.503 6.033 -21.177 1.00 98.56 566 THR A N 1
ATOM 4360 C CA . THR A 1 566 ? 5.491 7.369 -20.573 1.00 98.56 566 THR A CA 1
ATOM 4361 C C . THR A 1 566 ? 4.082 7.657 -20.077 1.00 98.56 566 THR A C 1
ATOM 4363 O O . THR A 1 566 ? 3.127 7.519 -20.846 1.00 98.56 566 THR A O 1
ATOM 4366 N N . SER A 1 567 ? 3.946 8.026 -18.807 1.00 97.94 567 SER A N 1
ATOM 4367 C CA . SER A 1 567 ? 2.661 8.332 -18.178 1.00 97.94 567 SER A CA 1
ATOM 4368 C C . SER A 1 567 ? 2.258 9.808 -18.376 1.00 97.94 567 SER A C 1
ATOM 4370 O O . SER A 1 567 ? 3.004 10.625 -18.922 1.00 97.94 567 SER A O 1
ATOM 4372 N N . GLY A 1 568 ? 1.019 10.151 -18.012 1.00 96.81 568 GLY A N 1
ATOM 4373 C CA . GLY A 1 568 ? 0.561 11.541 -17.862 1.00 96.81 568 GLY A CA 1
ATOM 4374 C C . GLY A 1 568 ? 0.008 12.251 -19.107 1.00 96.81 568 GLY A C 1
ATOM 4375 O O . GLY A 1 568 ? -0.768 13.198 -18.962 1.00 96.81 568 GLY A O 1
ATOM 4376 N N . ARG A 1 569 ? 0.334 11.825 -20.339 1.00 97.06 569 ARG A N 1
ATOM 4377 C CA . ARG A 1 569 ? -0.245 12.438 -21.553 1.00 97.06 569 ARG A CA 1
ATOM 4378 C C . ARG A 1 569 ? -0.568 11.446 -22.665 1.00 97.06 569 ARG A C 1
ATOM 4380 O O . ARG A 1 569 ? 0.314 10.990 -23.388 1.00 97.06 569 ARG A O 1
ATOM 4387 N N . LYS A 1 570 ? -1.867 11.228 -22.886 1.00 96.75 570 LYS A N 1
ATOM 4388 C CA . LYS A 1 570 ? -2.399 10.387 -23.967 1.00 96.75 570 LYS A CA 1
ATOM 4389 C C . LYS A 1 570 ? -1.783 10.717 -25.334 1.00 96.75 570 LYS A C 1
ATOM 4391 O O . LYS A 1 570 ? -1.791 11.872 -25.769 1.00 96.75 570 LYS A O 1
ATOM 4396 N N . GLY A 1 571 ? -1.323 9.685 -26.033 1.00 95.69 571 GLY A N 1
ATOM 4397 C CA . GLY A 1 571 ? -0.811 9.729 -27.401 1.00 95.69 571 GLY A CA 1
ATOM 4398 C C . GLY A 1 571 ? 0.608 10.272 -27.535 1.00 95.69 571 GLY A C 1
ATOM 4399 O O . GLY A 1 571 ? 1.112 10.336 -28.654 1.00 95.69 571 GLY A O 1
ATOM 4400 N N . MET A 1 572 ? 1.253 10.665 -26.435 1.00 97.50 572 MET A N 1
ATOM 4401 C CA . MET A 1 572 ? 2.604 11.221 -26.418 1.00 97.50 572 MET A CA 1
ATOM 4402 C C . MET A 1 572 ? 3.537 10.304 -25.635 1.00 97.50 572 MET A C 1
ATOM 4404 O O . MET A 1 572 ? 3.147 9.708 -24.639 1.00 97.50 572 MET A O 1
ATOM 4408 N N . THR A 1 573 ? 4.776 10.175 -26.095 1.00 97.75 573 THR A N 1
ATOM 4409 C CA . THR A 1 573 ? 5.735 9.223 -25.527 1.00 97.75 573 THR A CA 1
ATOM 4410 C C . THR A 1 573 ? 7.144 9.770 -25.711 1.00 97.75 573 THR A C 1
ATOM 4412 O O . THR A 1 573 ? 7.424 10.407 -26.735 1.00 97.75 573 THR A O 1
ATOM 4415 N N . TRP A 1 574 ? 8.026 9.511 -24.750 1.00 98.06 574 TRP A N 1
ATOM 4416 C CA . TRP A 1 574 ? 9.460 9.679 -24.960 1.00 98.06 574 TRP A CA 1
ATOM 4417 C C . TRP A 1 574 ? 10.022 8.504 -25.765 1.00 98.06 574 TRP A C 1
ATOM 4419 O O . TRP A 1 574 ? 9.516 7.381 -25.717 1.00 98.06 574 TRP A O 1
ATOM 4429 N N . GLY A 1 575 ? 11.080 8.758 -26.522 1.00 97.38 575 GLY A N 1
ATOM 4430 C CA . GLY A 1 575 ? 11.801 7.734 -27.259 1.00 97.38 575 GLY A CA 1
ATOM 4431 C C . GLY A 1 575 ? 13.177 8.204 -27.702 1.00 97.38 575 GLY A C 1
ATOM 4432 O O . GLY A 1 575 ? 13.479 9.397 -27.668 1.00 97.38 575 GLY A O 1
ATOM 4433 N N . ILE A 1 576 ? 13.998 7.251 -28.138 1.00 96.69 576 ILE A N 1
ATOM 4434 C CA . ILE A 1 576 ? 15.290 7.516 -28.766 1.00 96.69 576 ILE A CA 1
ATOM 4435 C C . ILE A 1 576 ? 15.282 6.904 -30.160 1.00 96.69 576 ILE A C 1
ATOM 4437 O O . ILE A 1 576 ? 15.166 5.692 -30.329 1.00 96.69 576 ILE A O 1
ATOM 4441 N N . GLU A 1 577 ? 15.411 7.758 -31.165 1.00 94.88 577 GLU A N 1
ATOM 4442 C CA . GLU A 1 577 ? 15.592 7.375 -32.558 1.00 94.88 577 GLU A CA 1
ATOM 4443 C C . GLU A 1 577 ? 17.089 7.290 -32.858 1.00 94.88 577 GLU A C 1
ATOM 4445 O O . GLU A 1 577 ? 17.745 8.291 -33.150 1.00 94.88 577 GLU A O 1
ATOM 4450 N N . GLY A 1 578 ? 17.641 6.090 -32.717 1.00 91.56 578 GLY A N 1
ATOM 4451 C CA . GLY A 1 578 ? 19.035 5.780 -32.985 1.00 91.56 578 GLY A CA 1
ATOM 4452 C C . GLY A 1 578 ? 19.314 5.484 -34.455 1.00 91.56 578 GLY A C 1
ATOM 4453 O O . GLY A 1 578 ? 18.440 5.083 -35.225 1.00 91.56 578 GLY A O 1
ATOM 4454 N N . TYR A 1 579 ? 20.578 5.652 -34.825 1.00 88.69 579 TYR A N 1
ATOM 4455 C CA . TYR A 1 579 ? 21.102 5.341 -36.149 1.00 88.69 579 TYR A CA 1
ATOM 4456 C C . TYR A 1 579 ? 22.449 4.635 -36.023 1.00 88.69 579 TYR A C 1
ATOM 4458 O O . TYR A 1 579 ? 23.168 4.918 -35.060 1.00 88.69 579 TYR A O 1
ATOM 4466 N N . PRO A 1 580 ? 22.819 3.779 -36.994 1.00 87.69 580 PRO A N 1
ATOM 4467 C CA . PRO A 1 580 ? 24.125 3.150 -36.979 1.00 87.69 580 PRO A CA 1
ATOM 4468 C C . PRO A 1 580 ? 25.280 4.163 -36.986 1.00 87.69 580 PRO A C 1
ATOM 4470 O O . PRO A 1 580 ? 25.184 5.181 -37.679 1.00 87.69 580 PRO A O 1
ATOM 4473 N N . ALA A 1 581 ? 26.397 3.873 -36.323 1.00 84.44 581 ALA A N 1
ATOM 4474 C CA . ALA A 1 581 ? 27.565 4.755 -36.218 1.00 84.44 581 ALA A CA 1
ATOM 4475 C C . ALA A 1 581 ? 28.092 5.200 -37.592 1.00 84.44 581 ALA A C 1
ATOM 4477 O O . ALA A 1 581 ? 28.451 6.357 -37.801 1.00 84.44 581 ALA A O 1
ATOM 4478 N N . ASN A 1 582 ? 28.061 4.287 -38.567 1.00 80.94 582 ASN A N 1
ATOM 4479 C CA . ASN A 1 582 ? 28.538 4.516 -39.934 1.00 80.94 582 ASN A CA 1
ATOM 4480 C C . ASN A 1 582 ? 27.452 5.046 -40.892 1.00 80.94 582 ASN A C 1
ATOM 4482 O O . ASN A 1 582 ? 27.597 4.956 -42.113 1.00 80.94 582 ASN A O 1
ATOM 4486 N N . SER A 1 583 ? 26.343 5.577 -40.371 1.00 76.69 583 SER A N 1
ATOM 4487 C CA . SER A 1 583 ? 25.249 6.104 -41.191 1.00 76.69 583 SER A CA 1
ATOM 4488 C C . SER A 1 583 ? 25.707 7.238 -42.109 1.00 76.69 583 SER A C 1
ATOM 4490 O O . SER A 1 583 ? 26.292 8.231 -41.670 1.00 76.69 583 SER A O 1
ATOM 4492 N N . SER A 1 584 ? 25.363 7.139 -43.397 1.00 62.81 584 SER A N 1
ATOM 4493 C CA . SER A 1 584 ? 25.656 8.175 -44.391 1.00 62.81 584 SER A CA 1
ATOM 4494 C C . SER A 1 584 ? 25.080 9.532 -43.969 1.00 62.81 584 SER A C 1
ATOM 4496 O O . SER A 1 584 ? 23.876 9.643 -43.721 1.00 62.81 584 SER A O 1
ATOM 4498 N N . GLY A 1 585 ? 25.929 10.564 -43.927 1.00 61.62 585 GLY A N 1
ATOM 4499 C CA . GLY A 1 585 ? 25.531 11.937 -43.600 1.00 61.62 585 GLY A CA 1
ATOM 4500 C C . GLY A 1 585 ? 25.616 12.316 -42.117 1.00 61.62 585 GLY A C 1
ATOM 4501 O O . GLY A 1 585 ? 25.100 13.369 -41.758 1.00 61.62 585 GLY A O 1
ATOM 4502 N N . GLY A 1 586 ? 26.244 11.498 -41.260 1.00 61.09 586 GLY A N 1
ATOM 4503 C CA . GLY A 1 586 ? 26.451 11.838 -39.845 1.00 61.09 586 GLY A CA 1
ATOM 4504 C C . GLY A 1 586 ? 25.147 11.894 -39.049 1.00 61.09 586 GLY A C 1
ATOM 4505 O O . GLY A 1 586 ? 24.948 12.808 -38.247 1.00 61.09 586 GLY A O 1
ATOM 4506 N N . ARG A 1 587 ? 24.224 10.958 -39.327 1.00 76.25 587 ARG A N 1
ATOM 4507 C CA . ARG A 1 587 ? 22.922 10.897 -38.650 1.00 76.25 587 ARG A CA 1
ATOM 4508 C C . ARG A 1 587 ? 23.126 10.768 -37.141 1.00 76.25 587 ARG A C 1
ATOM 4510 O O . ARG A 1 587 ? 23.848 9.895 -36.675 1.00 76.25 587 ARG A O 1
ATOM 4517 N N . ARG A 1 588 ? 22.488 11.676 -36.410 1.00 83.94 588 ARG A N 1
ATOM 4518 C CA . ARG A 1 588 ? 22.516 11.775 -34.948 1.00 83.94 588 ARG A CA 1
ATOM 4519 C C . ARG A 1 588 ? 21.454 10.865 -34.343 1.00 83.94 588 ARG A C 1
ATOM 4521 O O . ARG A 1 588 ? 20.428 10.662 -34.986 1.00 83.94 588 ARG A O 1
ATOM 4528 N N . SER A 1 589 ? 21.675 10.359 -33.133 1.00 91.19 589 SER A N 1
ATOM 4529 C CA . SER A 1 589 ? 20.590 9.768 -32.341 1.00 91.19 589 SER A CA 1
ATOM 4530 C C . SER A 1 589 ? 19.707 10.890 -31.806 1.00 91.19 589 SER A C 1
ATOM 4532 O O . SER A 1 589 ? 20.231 11.912 -31.377 1.00 91.19 589 SER A O 1
ATOM 4534 N N . TRP A 1 590 ? 18.390 10.729 -31.819 1.00 94.12 590 TRP A N 1
ATOM 4535 C CA . TRP A 1 590 ? 17.478 11.782 -31.373 1.00 94.12 590 TRP A CA 1
ATOM 4536 C C . TRP A 1 590 ? 16.662 11.343 -30.173 1.00 94.12 590 TRP A C 1
ATOM 4538 O O . TRP A 1 590 ? 15.897 10.388 -30.282 1.00 94.12 590 TRP A O 1
ATOM 4548 N N . ILE A 1 591 ? 16.767 12.067 -29.061 1.00 96.50 591 ILE A N 1
ATOM 4549 C CA . ILE A 1 591 ? 15.792 11.955 -27.973 1.00 96.50 591 ILE A CA 1
ATOM 4550 C C . ILE A 1 591 ? 14.572 12.786 -28.366 1.00 96.50 591 ILE A C 1
ATOM 4552 O O . ILE A 1 591 ? 14.707 13.971 -28.681 1.00 96.50 591 ILE A O 1
ATOM 4556 N N . LYS A 1 592 ? 13.390 12.166 -28.374 1.00 97.31 592 LYS A N 1
ATOM 4557 C CA . LYS A 1 592 ? 12.150 12.787 -28.845 1.00 97.31 592 LYS A CA 1
ATOM 4558 C C . LYS A 1 592 ? 11.003 12.580 -27.874 1.00 97.31 592 LYS A C 1
ATOM 4560 O O . LYS A 1 592 ? 10.771 11.459 -27.429 1.00 97.31 592 LYS A O 1
ATOM 4565 N N . TYR A 1 593 ? 10.224 13.634 -27.656 1.00 98.00 593 TYR A N 1
ATOM 4566 C CA . TYR A 1 593 ? 8.892 13.551 -27.064 1.00 98.00 593 TYR A CA 1
ATOM 4567 C C . TYR A 1 593 ? 7.847 13.876 -28.130 1.00 98.00 593 TYR A C 1
ATOM 4569 O O . TYR A 1 593 ? 7.654 15.034 -28.508 1.00 98.00 593 TYR A O 1
ATOM 4577 N N . ALA A 1 594 ? 7.199 12.843 -28.666 1.00 97.25 594 ALA A N 1
ATOM 4578 C CA . ALA A 1 594 ? 6.397 12.968 -29.879 1.00 97.25 594 ALA A CA 1
ATOM 4579 C C . ALA A 1 594 ? 5.151 12.081 -29.872 1.00 97.25 594 ALA A C 1
ATOM 4581 O O . ALA A 1 594 ? 5.043 11.110 -29.118 1.00 97.25 594 ALA A O 1
ATOM 4582 N N . ALA A 1 595 ? 4.220 12.417 -30.767 1.00 97.00 595 ALA A N 1
ATOM 4583 C CA . ALA A 1 595 ? 2.991 11.665 -30.941 1.00 97.00 595 ALA A CA 1
ATOM 4584 C C . ALA A 1 595 ? 3.279 10.263 -31.494 1.00 97.00 595 ALA A C 1
ATOM 4586 O O . ALA A 1 595 ? 3.909 10.113 -32.543 1.00 97.00 595 ALA A O 1
ATOM 4587 N N . ASN A 1 596 ? 2.781 9.234 -30.814 1.00 95.62 596 ASN A N 1
ATOM 4588 C CA . ASN A 1 596 ? 2.833 7.852 -31.274 1.00 95.62 596 ASN A CA 1
ATOM 4589 C C . ASN A 1 596 ? 1.520 7.143 -30.946 1.00 95.62 596 ASN A C 1
ATOM 4591 O O . ASN A 1 596 ? 0.895 7.402 -29.923 1.00 95.62 596 ASN A O 1
ATOM 4595 N N . ASN A 1 597 ? 1.108 6.219 -31.815 1.00 92.88 597 ASN A N 1
ATOM 4596 C CA . ASN A 1 597 ? -0.073 5.404 -31.547 1.00 92.88 597 ASN A CA 1
ATOM 4597 C C . ASN A 1 597 ? 0.167 4.457 -30.352 1.00 92.88 597 ASN A C 1
ATOM 4599 O O . ASN A 1 597 ? 1.308 4.085 -30.042 1.00 92.88 597 ASN A O 1
ATOM 4603 N N . SER A 1 598 ? -0.923 4.080 -29.683 1.00 95.06 598 SER A N 1
ATOM 4604 C CA . SER A 1 598 ? -0.890 3.192 -28.517 1.00 95.06 598 SER A CA 1
ATOM 4605 C C . SER A 1 598 ? -0.604 1.736 -28.884 1.00 95.06 598 SER A C 1
ATOM 4607 O O . SER A 1 598 ? -0.101 0.987 -28.056 1.00 95.06 598 SER A O 1
ATOM 4609 N N . SER A 1 599 ? -0.884 1.335 -30.130 1.00 95.12 599 SER A N 1
ATOM 4610 C CA . SER A 1 599 ? -0.639 -0.026 -30.613 1.00 95.12 599 SER A CA 1
ATOM 4611 C C . SER A 1 599 ? 0.847 -0.341 -30.773 1.00 95.12 599 SER A C 1
ATOM 4613 O O . SER A 1 599 ? 1.227 -1.500 -30.708 1.00 95.12 599 SER A O 1
ATOM 4615 N N . LYS A 1 600 ? 1.723 0.643 -30.989 1.00 97.56 600 LYS A N 1
ATOM 4616 C CA . LYS A 1 600 ? 3.165 0.374 -31.038 1.00 97.56 600 LYS A CA 1
ATOM 4617 C C . LYS A 1 600 ? 3.667 -0.137 -29.689 1.00 97.56 600 LYS A C 1
ATOM 4619 O O . LYS A 1 600 ? 3.268 0.399 -28.656 1.00 97.56 600 LYS A O 1
ATOM 4624 N N . THR A 1 601 ? 4.605 -1.077 -29.694 1.00 98.31 601 THR A N 1
ATOM 4625 C CA . THR A 1 601 ? 5.200 -1.559 -28.441 1.00 98.31 601 THR A CA 1
ATOM 4626 C C . THR A 1 601 ? 6.074 -0.500 -27.763 1.00 98.31 601 THR A C 1
ATOM 4628 O O . THR A 1 601 ? 6.493 0.481 -28.389 1.00 98.31 601 THR A O 1
ATOM 4631 N N . ARG A 1 602 ? 6.322 -0.672 -26.466 1.00 97.94 602 ARG A N 1
ATOM 4632 C CA . ARG A 1 602 ? 7.166 0.189 -25.638 1.00 97.94 602 ARG A CA 1
ATOM 4633 C C . ARG A 1 602 ? 8.090 -0.640 -24.754 1.00 97.94 602 ARG A C 1
ATOM 4635 O O . ARG A 1 602 ? 7.669 -1.653 -24.195 1.00 97.94 602 ARG A O 1
ATOM 4642 N N . THR A 1 603 ? 9.307 -0.149 -24.554 1.00 97.69 603 THR A N 1
ATOM 4643 C CA . THR A 1 603 ? 10.164 -0.568 -23.443 1.00 97.69 603 THR A CA 1
ATOM 4644 C C . THR A 1 603 ? 9.643 0.071 -22.158 1.00 97.69 603 THR A C 1
ATOM 4646 O O . THR A 1 603 ? 9.382 1.276 -22.136 1.00 97.69 603 THR A O 1
ATOM 4649 N N . ILE A 1 604 ? 9.535 -0.705 -21.078 1.00 98.12 604 ILE A N 1
ATOM 4650 C CA . ILE A 1 604 ? 9.237 -0.163 -19.749 1.00 98.12 604 ILE A CA 1
ATOM 4651 C C . ILE A 1 604 ? 10.522 -0.102 -18.931 1.00 98.12 604 ILE A C 1
ATOM 4653 O O . ILE A 1 604 ? 11.172 -1.121 -18.697 1.00 98.12 604 ILE A O 1
ATOM 4657 N N . ARG A 1 605 ? 10.850 1.106 -18.478 1.00 96.44 605 ARG A N 1
ATOM 4658 C CA . ARG A 1 605 ? 11.894 1.395 -17.502 1.00 96.44 605 ARG A CA 1
ATOM 4659 C C . ARG A 1 605 ? 11.240 2.171 -16.366 1.00 96.44 605 ARG A C 1
ATOM 4661 O O . ARG A 1 605 ? 10.892 3.325 -16.568 1.00 96.44 605 ARG A O 1
ATOM 4668 N N . CYS A 1 606 ? 11.010 1.521 -15.232 1.00 97.94 606 CYS A N 1
ATOM 4669 C CA . CYS A 1 606 ? 10.302 2.121 -14.105 1.00 97.94 606 CYS A CA 1
ATOM 4670 C C . CYS A 1 606 ? 11.161 3.094 -13.293 1.00 97.94 606 CYS A C 1
ATOM 4672 O O . CYS A 1 606 ? 12.395 3.055 -13.345 1.00 97.94 606 CYS A O 1
ATOM 4674 N N . ILE A 1 607 ? 10.482 3.900 -12.484 1.00 98.75 607 ILE A N 1
ATOM 4675 C CA . ILE A 1 607 ? 11.048 4.607 -11.335 1.00 98.75 607 ILE A CA 1
ATOM 4676 C C . ILE A 1 607 ? 10.383 4.116 -10.048 1.00 98.75 607 ILE A C 1
ATOM 4678 O O . ILE A 1 607 ? 9.280 3.565 -10.071 1.00 98.75 607 ILE A O 1
ATOM 4682 N N . LYS A 1 608 ? 11.070 4.274 -8.919 1.00 98.44 608 LYS A N 1
ATOM 4683 C CA . LYS A 1 608 ? 10.496 4.037 -7.593 1.00 98.44 608 LYS A CA 1
ATOM 4684 C C . LYS A 1 608 ? 9.494 5.151 -7.284 1.0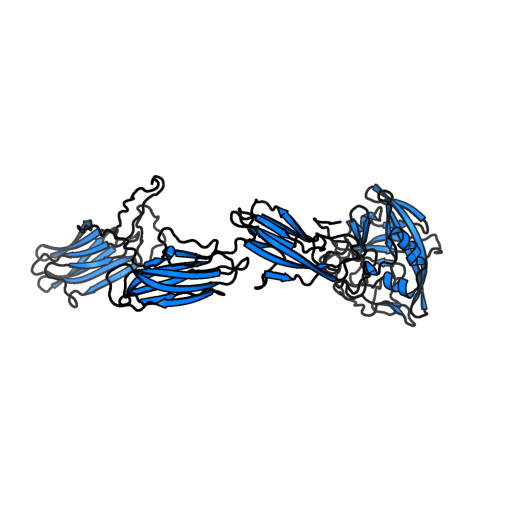0 98.44 608 LYS A C 1
ATOM 4686 O O . LYS A 1 608 ? 9.871 6.320 -7.306 1.00 98.44 608 LYS A O 1
ATOM 4691 N N . THR A 1 609 ? 8.263 4.790 -6.921 1.00 97.19 609 THR A N 1
ATOM 4692 C CA . THR A 1 609 ? 7.284 5.759 -6.409 1.00 97.19 609 THR A CA 1
ATOM 4693 C C . THR A 1 609 ? 7.856 6.426 -5.151 1.00 97.19 609 THR A C 1
ATOM 4695 O O . THR A 1 609 ? 8.379 5.703 -4.288 1.00 97.19 609 THR A O 1
ATOM 4698 N N . PRO A 1 610 ? 7.786 7.764 -5.017 1.00 93.94 610 PRO A N 1
ATOM 4699 C CA . PRO A 1 610 ? 8.333 8.480 -3.869 1.00 93.94 610 PRO A CA 1
ATOM 4700 C C . PRO A 1 610 ? 7.849 7.917 -2.530 1.00 93.94 610 PRO A C 1
ATOM 4702 O O . PRO A 1 610 ? 6.665 7.647 -2.344 1.00 93.94 610 PRO A O 1
ATOM 4705 N N . VAL A 1 611 ? 8.772 7.770 -1.579 1.00 94.38 611 VAL A N 1
ATOM 4706 C CA . VAL A 1 611 ? 8.479 7.276 -0.228 1.00 94.38 611 VAL A CA 1
ATOM 4707 C C . VAL A 1 611 ? 8.871 8.313 0.812 1.00 94.38 611 VAL A C 1
ATOM 4709 O O . VAL A 1 611 ? 9.902 8.977 0.696 1.00 94.38 611 VAL A O 1
ATOM 4712 N N . ARG A 1 612 ? 8.063 8.432 1.868 1.00 93.69 612 ARG A N 1
ATOM 4713 C CA . ARG A 1 612 ? 8.372 9.293 3.016 1.00 93.69 612 ARG A CA 1
ATOM 4714 C C . ARG A 1 612 ? 9.470 8.701 3.897 1.00 93.69 612 ARG A C 1
ATOM 4716 O O . ARG A 1 612 ? 10.228 9.445 4.516 1.00 93.69 612 ARG A O 1
ATOM 4723 N N . TYR A 1 613 ? 9.537 7.373 3.969 1.00 96.62 613 TYR A N 1
ATOM 4724 C CA . TYR A 1 613 ? 10.470 6.658 4.826 1.00 96.62 613 TYR A CA 1
ATOM 4725 C C . TYR A 1 613 ? 11.449 5.816 4.001 1.00 96.62 613 TYR A C 1
ATOM 4727 O O . TYR A 1 613 ? 11.072 4.824 3.382 1.00 96.62 613 TYR A O 1
ATOM 4735 N N . MET A 1 614 ? 12.721 6.212 4.018 1.00 96.12 614 MET A N 1
ATOM 4736 C CA . MET A 1 614 ? 13.836 5.364 3.598 1.00 96.12 614 MET A CA 1
ATOM 4737 C C . MET A 1 614 ? 14.658 4.977 4.826 1.00 96.12 614 MET A C 1
ATOM 4739 O O . MET A 1 614 ? 14.847 5.809 5.718 1.00 96.12 614 MET A O 1
ATOM 4743 N N . TYR A 1 615 ? 15.118 3.730 4.881 1.00 93.69 615 TYR A N 1
ATOM 4744 C CA . TYR A 1 615 ? 15.948 3.209 5.970 1.00 93.69 615 TYR A CA 1
ATOM 4745 C C . TYR A 1 615 ? 17.283 2.678 5.439 1.00 93.69 615 TYR A C 1
ATOM 4747 O O . TYR A 1 615 ? 17.401 2.365 4.252 1.00 93.69 615 TYR A O 1
ATOM 4755 N N . GLU A 1 616 ? 18.285 2.635 6.320 1.00 84.44 616 GLU A N 1
ATOM 4756 C CA . GLU A 1 616 ? 19.673 2.272 5.992 1.00 84.44 616 GLU A CA 1
ATOM 4757 C C . GLU A 1 616 ? 20.000 0.799 6.214 1.00 84.44 616 GLU A C 1
ATOM 4759 O O . GLU A 1 616 ? 19.386 0.133 7.076 1.00 84.44 616 GLU A O 1
#

Organism: NCBI:txid387090

pLDDT: mean 87.98, std 13.06, range [34.59, 98.75]

Secondary structure (DSSP, 8-state):
-B-----TTPPTTPPPP---B-SEEEEEEE---TTEEEEEEEEEEEESS--SS--TT----S---EEEEEEETTTSPPPTTEEEEEEEE----SS-EEEEEEEEETTEEEEEEEEESS--TTEEEEEEEEEETTEEEEEEEEEE---S----------EEEEEEEEE--TT-EE-TTSSEEEEPSS-EEEEEEEEEETTPEEEEE---TTEEEEEEE-------SEEEEEEEEEEEPPPPTT----EEEEEEEETTEEEEEEEEEEPPPSEEEEEES----TTSEEE--S---EEEEEEEE-SSEEEEEEPPTT----EEEEE-SSTTEEEEEE-B-TT-TT-EEEEEEEEEEEEETTS-EEEEEEEEEEEE---EEEETTEEEESS---SBTT-STTS--STT--S-GGGHHHHHHHS-HHHHHHHT--EE-BT--B-B-EEEETTEEEETT--S--B-GGGS-TTTTS-TTEE---HHHHHTT-SSSEEEEPSEEEEEE-TTS-EEEEEEEEEEEEETTEEEEEEEEEEEEETTT--EEEEE---EE-SSSTT-EETTEEEB---SSTTEEEEEE---TT-TT-PPEEEEEEE--TTS-EE---EEPP-S-B--